Protein AF-R9ABW5-F1 (afdb_monomer_lite)

Organism: Wallemia ichthyophaga (strain EXF-994 / CBS 113033) (NCBI:txid1299270)

Radius of gyration: 29.78 Å; chains: 1; bounding box: 85×89×75 Å

pLDDT: mean 72.88, std 19.93, range [23.02, 96.25]

InterPro domains:
  IPR007052 CS domain [PF04969] (299-369)
  IPR007052 CS domain [PS51203] (295-383)
  IPR008978 HSP20-like chaperone [G3DSA:2.60.40.790] (281-388)
  IPR008978 HSP20-like chaperone [SSF49764] (299-411)
  IPR037895 NudC domain-containing protein 1 [PTHR21664] (4-602)

Structure (mmCIF, N/CA/C/O backbone):
data_AF-R9ABW5-F1
#
_entry.id   AF-R9ABW5-F1
#
loop_
_atom_site.group_PDB
_atom_site.id
_atom_site.type_symbol
_atom_site.label_atom_id
_atom_site.label_alt_id
_atom_site.label_comp_id
_atom_site.label_asym_id
_atom_site.label_entity_id
_atom_site.label_seq_id
_atom_site.pdbx_PDB_ins_code
_atom_site.Cartn_x
_atom_site.Cartn_y
_atom_site.Cartn_z
_atom_site.occupancy
_atom_site.B_iso_or_equiv
_atom_site.auth_seq_id
_atom_site.auth_comp_id
_atom_site.auth_asym_id
_atom_site.auth_atom_id
_atom_site.pdbx_PDB_model_num
ATOM 1 N N . MET A 1 1 ? 27.995 1.851 8.812 1.00 28.64 1 MET A N 1
ATOM 2 C CA . MET A 1 1 ? 28.160 1.192 7.500 1.00 28.64 1 MET A CA 1
ATOM 3 C C . MET A 1 1 ? 26.822 1.322 6.800 1.00 28.64 1 MET A C 1
ATOM 5 O O . MET A 1 1 ? 25.836 0.911 7.387 1.00 28.64 1 MET A O 1
ATOM 9 N N . SER A 1 2 ? 26.746 2.017 5.667 1.00 34.12 2 SER A N 1
ATOM 10 C CA . SER A 1 2 ? 25.485 2.186 4.935 1.00 34.12 2 SER A CA 1
ATOM 11 C C . SER A 1 2 ? 25.099 0.856 4.290 1.00 34.12 2 SER A C 1
ATOM 13 O O . SER A 1 2 ? 25.819 0.373 3.416 1.00 34.12 2 SER A O 1
ATOM 15 N N . SER A 1 3 ? 24.007 0.252 4.752 1.00 54.34 3 SER A N 1
ATOM 16 C CA . SER A 1 3 ? 23.418 -0.934 4.133 1.00 54.34 3 SER A CA 1
ATOM 17 C C . SER A 1 3 ? 22.795 -0.518 2.802 1.00 54.34 3 SER A C 1
ATOM 19 O O . SER A 1 3 ? 21.827 0.235 2.787 1.00 54.34 3 SER A O 1
ATOM 21 N N . ASN A 1 4 ? 23.375 -0.963 1.688 1.00 68.06 4 ASN A N 1
ATOM 22 C CA . ASN A 1 4 ? 22.840 -0.722 0.348 1.00 68.06 4 ASN A CA 1
ATOM 23 C C . ASN A 1 4 ? 22.242 -2.019 -0.197 1.00 68.06 4 ASN A C 1
ATOM 25 O O . ASN A 1 4 ? 22.797 -3.097 0.025 1.00 68.06 4 ASN A O 1
ATOM 29 N N . LEU A 1 5 ? 21.152 -1.904 -0.954 1.00 75.88 5 LEU A N 1
ATOM 30 C CA . LEU A 1 5 ? 20.676 -2.992 -1.804 1.00 75.88 5 LEU A CA 1
ATOM 31 C C . LEU A 1 5 ? 21.705 -3.219 -2.917 1.00 75.88 5 LEU A C 1
ATOM 33 O O . LEU A 1 5 ? 22.069 -2.286 -3.633 1.00 75.88 5 LEU A O 1
ATOM 37 N N . HIS A 1 6 ? 22.227 -4.441 -3.025 1.00 76.75 6 HIS A N 1
ATOM 38 C CA . HIS A 1 6 ? 23.238 -4.765 -4.026 1.00 76.75 6 HIS A CA 1
ATOM 39 C C . HIS A 1 6 ? 22.579 -5.319 -5.289 1.00 76.75 6 HIS A C 1
ATOM 41 O O . HIS A 1 6 ? 22.034 -6.425 -5.287 1.00 76.75 6 HIS A O 1
ATOM 47 N N . THR A 1 7 ? 22.660 -4.556 -6.375 1.00 78.62 7 THR A N 1
ATOM 48 C CA . THR A 1 7 ? 22.207 -4.993 -7.694 1.00 78.62 7 THR A CA 1
ATOM 49 C C . THR A 1 7 ? 23.241 -5.922 -8.323 1.00 78.62 7 THR A C 1
ATOM 51 O O . THR A 1 7 ? 24.385 -5.534 -8.554 1.00 78.62 7 THR A O 1
ATOM 54 N N . ASP A 1 8 ? 22.835 -7.153 -8.624 1.00 79.50 8 ASP A N 1
ATOM 55 C CA . ASP A 1 8 ? 23.661 -8.094 -9.384 1.00 79.50 8 ASP A CA 1
ATOM 56 C C . ASP A 1 8 ? 23.694 -7.698 -10.869 1.00 79.50 8 ASP A C 1
ATOM 58 O O . ASP A 1 8 ? 22.696 -7.853 -11.578 1.00 79.50 8 ASP A O 1
ATOM 62 N N . ASN A 1 9 ? 24.850 -7.216 -11.336 1.00 75.56 9 ASN A N 1
ATOM 63 C CA . ASN A 1 9 ? 25.067 -6.797 -12.724 1.00 75.56 9 ASN A CA 1
ATOM 64 C C . ASN A 1 9 ? 24.876 -7.928 -13.744 1.00 75.56 9 ASN A C 1
ATOM 66 O O . ASN A 1 9 ? 24.605 -7.651 -14.906 1.00 75.56 9 ASN A O 1
ATOM 70 N N . THR A 1 10 ? 25.003 -9.198 -13.346 1.00 73.25 10 THR A N 1
ATOM 71 C CA . THR A 1 10 ? 24.797 -10.327 -14.273 1.00 73.25 10 THR A CA 1
ATOM 72 C C . THR A 1 10 ? 23.328 -10.547 -14.625 1.00 73.25 10 THR A C 1
ATOM 74 O O . THR A 1 10 ? 23.028 -11.176 -15.635 1.00 73.25 10 THR A O 1
ATOM 77 N N . LYS A 1 11 ? 22.419 -10.013 -13.803 1.00 75.94 11 LYS A N 1
ATOM 78 C CA . LYS A 1 11 ? 20.967 -10.101 -13.986 1.00 75.94 11 LYS A CA 1
ATOM 79 C C . LYS A 1 11 ? 20.368 -8.830 -14.587 1.00 75.94 11 LYS A C 1
ATOM 81 O O . LYS A 1 11 ? 19.186 -8.814 -14.920 1.00 75.94 11 LYS A O 1
ATOM 86 N N . LEU A 1 12 ? 21.165 -7.765 -14.709 1.00 75.81 12 LEU A N 1
ATOM 87 C CA . LEU A 1 12 ? 20.728 -6.512 -15.307 1.00 75.81 12 LEU A CA 1
ATOM 88 C C . LEU A 1 12 ? 20.544 -6.674 -16.814 1.00 75.81 12 LEU A C 1
ATOM 90 O O . LEU A 1 12 ? 21.447 -7.084 -17.543 1.00 75.81 12 LEU A O 1
ATOM 94 N N . LYS A 1 13 ? 19.367 -6.279 -17.294 1.00 71.88 13 LYS A N 1
ATOM 95 C CA . LYS A 1 13 ? 19.060 -6.241 -18.723 1.00 71.88 13 LYS A CA 1
ATOM 96 C C . LYS A 1 13 ? 19.488 -4.882 -19.277 1.00 71.88 13 LYS A C 1
ATOM 98 O O . LYS A 1 13 ? 18.770 -3.900 -19.154 1.00 71.88 13 LYS A O 1
ATOM 103 N N . HIS A 1 14 ? 20.687 -4.829 -19.859 1.00 59.44 14 HIS A N 1
ATOM 104 C CA . HIS A 1 14 ? 21.298 -3.596 -20.382 1.00 59.44 14 HIS A CA 1
ATOM 105 C C . HIS A 1 14 ? 20.819 -3.199 -21.791 1.00 59.44 14 HIS A C 1
ATOM 107 O O . HIS A 1 14 ? 21.135 -2.113 -22.270 1.00 59.44 14 HIS A O 1
ATOM 113 N N . THR A 1 15 ? 20.101 -4.078 -22.495 1.00 54.31 15 THR A N 1
ATOM 114 C CA . THR A 1 15 ? 19.791 -3.906 -23.921 1.00 54.31 15 THR A CA 1
ATOM 115 C C . THR A 1 15 ? 18.421 -3.255 -24.115 1.00 54.31 15 THR A C 1
ATOM 117 O O . THR A 1 15 ? 17.407 -3.941 -24.230 1.00 54.31 15 THR A O 1
ATOM 120 N N . PHE A 1 16 ? 18.390 -1.921 -24.140 1.00 56.56 16 PHE A N 1
ATOM 121 C CA . PHE A 1 16 ? 17.171 -1.145 -24.411 1.00 56.56 16 PHE A CA 1
ATOM 122 C C . PHE A 1 16 ? 17.045 -0.697 -25.876 1.00 56.56 16 PHE A C 1
ATOM 124 O O . PHE A 1 16 ? 15.937 -0.573 -26.399 1.00 56.56 16 PHE A O 1
ATOM 131 N N . GLU A 1 17 ? 18.162 -0.502 -26.581 1.00 55.88 17 GLU A N 1
ATOM 132 C CA . GLU A 1 17 ? 18.129 -0.121 -27.994 1.00 55.88 17 GLU A CA 1
ATOM 133 C C . GLU A 1 17 ? 17.388 -1.189 -28.817 1.00 55.88 17 GLU A C 1
ATOM 135 O O . GLU A 1 17 ? 17.837 -2.331 -28.938 1.00 55.88 17 GLU A O 1
ATOM 140 N N . ASN A 1 18 ? 16.263 -0.793 -29.425 1.00 57.75 18 ASN A N 1
ATOM 141 C CA . ASN A 1 18 ? 15.321 -1.632 -30.182 1.00 57.75 18 ASN A CA 1
ATOM 142 C C . ASN A 1 18 ? 14.325 -2.471 -29.359 1.00 57.75 18 ASN A C 1
ATOM 144 O O . ASN A 1 18 ? 13.716 -3.380 -29.934 1.00 57.75 18 ASN A O 1
ATOM 148 N N . TYR A 1 19 ? 14.120 -2.177 -28.071 1.00 67.69 19 TYR A N 1
ATOM 149 C CA . TYR A 1 19 ? 13.114 -2.857 -27.252 1.00 67.69 19 TYR A CA 1
ATOM 150 C C . TYR A 1 19 ? 11.692 -2.659 -27.804 1.00 67.69 19 TYR A C 1
ATOM 152 O O . TYR A 1 19 ? 11.264 -1.536 -28.066 1.00 67.69 19 TYR A O 1
ATOM 160 N N . LYS A 1 20 ? 10.945 -3.751 -28.019 1.00 72.25 20 LYS A N 1
ATOM 161 C CA . LYS A 1 20 ? 9.600 -3.715 -28.629 1.00 72.25 20 LYS A CA 1
ATOM 162 C C . LYS A 1 20 ? 8.534 -4.329 -27.732 1.00 72.25 20 LYS A C 1
ATOM 164 O O . LYS A 1 20 ? 8.647 -5.480 -27.327 1.00 72.25 20 LYS A O 1
ATOM 169 N N . LEU A 1 21 ? 7.438 -3.608 -27.530 1.00 76.50 21 LEU A N 1
ATOM 170 C CA . LEU A 1 21 ? 6.245 -4.126 -26.860 1.00 76.50 21 LEU A CA 1
ATOM 171 C C . LEU A 1 21 ? 5.310 -4.752 -27.900 1.00 76.50 21 LEU A C 1
ATOM 173 O O . LEU A 1 21 ? 5.004 -4.138 -28.924 1.00 76.50 21 LEU A O 1
ATOM 177 N N . ARG A 1 22 ? 4.885 -5.995 -27.669 1.00 79.19 22 ARG A N 1
ATOM 178 C CA . ARG A 1 22 ? 3.942 -6.720 -28.533 1.00 79.19 22 ARG A CA 1
ATOM 179 C C . ARG A 1 22 ? 2.607 -6.860 -27.826 1.00 79.19 22 ARG A C 1
ATOM 181 O O . ARG A 1 22 ? 2.563 -7.369 -26.713 1.00 79.19 22 ARG A O 1
ATOM 188 N N . LEU A 1 23 ? 1.527 -6.459 -28.487 1.00 78.75 23 LEU A N 1
ATOM 189 C CA . LEU A 1 23 ? 0.194 -6.597 -27.918 1.00 78.75 23 LEU A CA 1
ATOM 190 C C . LEU A 1 23 ? -0.177 -8.084 -27.770 1.00 78.75 23 LEU A C 1
ATOM 192 O O . LEU A 1 23 ? -0.050 -8.854 -28.723 1.00 78.75 23 LEU A O 1
ATOM 196 N N . ASN A 1 24 ? -0.638 -8.469 -26.584 1.00 77.19 24 ASN A N 1
ATOM 197 C CA . ASN A 1 24 ? -1.258 -9.754 -26.300 1.00 77.19 24 ASN A CA 1
ATOM 198 C C . ASN A 1 24 ? -2.728 -9.518 -25.922 1.00 77.19 24 ASN A C 1
ATOM 200 O O . ASN A 1 24 ? -3.018 -8.822 -24.951 1.00 77.19 24 ASN A O 1
ATOM 204 N N . GLU A 1 25 ? -3.656 -10.092 -26.682 1.00 72.94 25 GLU A N 1
ATOM 205 C CA . GLU A 1 25 ? -5.106 -9.925 -26.492 1.00 72.94 25 GLU A CA 1
ATOM 206 C C . GLU A 1 25 ? -5.757 -11.132 -25.785 1.00 72.94 25 GLU A C 1
ATOM 208 O O . GLU A 1 25 ? -6.974 -11.291 -25.814 1.00 72.94 25 GLU A O 1
ATOM 213 N N . SER A 1 26 ? -4.970 -12.011 -25.147 1.00 78.44 26 SER A N 1
ATOM 214 C CA . SER A 1 26 ? -5.495 -13.212 -24.473 1.00 78.44 26 SER A CA 1
ATOM 215 C C . SER A 1 26 ? -6.302 -12.922 -23.204 1.00 78.44 26 SER A C 1
ATOM 217 O O . SER A 1 26 ? -7.110 -13.756 -22.783 1.00 78.44 26 SER A O 1
ATOM 219 N N . VAL A 1 27 ? -6.074 -11.761 -22.582 1.00 84.50 27 VAL A N 1
ATOM 220 C CA . VAL A 1 27 ? -6.700 -11.377 -21.314 1.00 84.50 27 VAL A CA 1
ATOM 221 C C . VAL A 1 27 ? -8.146 -10.967 -21.557 1.00 84.50 27 VAL A C 1
ATOM 223 O O . VAL A 1 27 ? -8.434 -10.086 -22.365 1.00 84.50 27 VAL A O 1
ATOM 226 N N . THR A 1 28 ? -9.068 -11.573 -20.813 1.00 86.00 28 THR A N 1
ATOM 227 C CA . THR A 1 28 ? -10.498 -11.245 -20.892 1.00 86.00 28 THR A CA 1
ATOM 228 C C . THR A 1 28 ? -10.964 -10.588 -19.603 1.00 86.00 28 THR A C 1
ATOM 230 O O . THR A 1 28 ? -10.475 -10.928 -18.526 1.00 86.00 28 THR A O 1
ATOM 233 N N . SER A 1 29 ? -11.916 -9.655 -19.696 1.00 88.25 29 SER A N 1
ATOM 234 C CA . SER A 1 29 ? -12.523 -8.994 -18.538 1.00 88.25 29 SER A CA 1
ATOM 235 C C . SER A 1 29 ? -14.042 -9.147 -18.535 1.00 88.25 29 SER A C 1
ATOM 237 O O . SER A 1 29 ? -14.704 -9.011 -19.562 1.00 88.25 29 SER A O 1
ATOM 239 N N . THR A 1 30 ? -14.602 -9.430 -17.360 1.00 89.88 30 THR A N 1
ATOM 240 C CA . THR A 1 30 ? -16.049 -9.517 -17.122 1.00 89.88 30 THR A CA 1
ATOM 241 C C . THR A 1 30 ? -16.415 -8.605 -15.959 1.00 89.88 30 THR A C 1
ATOM 243 O O . THR A 1 30 ? -15.769 -8.656 -14.916 1.00 89.88 30 THR A O 1
ATOM 246 N N . ALA A 1 31 ? -17.427 -7.754 -16.131 1.00 89.38 31 ALA A N 1
ATOM 247 C CA . ALA A 1 31 ? -17.884 -6.824 -15.100 1.00 89.38 31 ALA A CA 1
ATOM 248 C C . ALA A 1 31 ? -19.214 -7.285 -14.489 1.00 89.38 31 ALA A C 1
ATOM 250 O O . ALA A 1 31 ? -20.157 -7.598 -15.214 1.00 89.38 31 ALA A O 1
ATOM 251 N N . TYR A 1 32 ? -19.287 -7.270 -13.162 1.00 90.00 32 TYR A N 1
ATOM 252 C CA . TYR A 1 32 ? -20.457 -7.609 -12.360 1.00 90.00 32 TYR A CA 1
ATOM 253 C C . TYR A 1 32 ? -20.905 -6.373 -11.587 1.00 90.00 32 TYR A C 1
ATOM 255 O O . TYR A 1 32 ? -20.140 -5.821 -10.796 1.00 90.00 32 TYR A O 1
ATOM 263 N N . ASN A 1 33 ? -22.134 -5.917 -11.821 1.00 88.06 33 ASN A N 1
ATOM 264 C CA . ASN A 1 33 ? -22.678 -4.773 -11.092 1.00 88.06 33 ASN A CA 1
ATOM 265 C C . ASN A 1 33 ? -22.828 -5.109 -9.608 1.00 88.06 33 ASN A C 1
ATOM 267 O O . ASN A 1 33 ? -23.217 -6.225 -9.257 1.00 88.06 33 ASN A O 1
ATOM 271 N N . LEU A 1 34 ? -22.554 -4.126 -8.752 1.00 85.12 34 LEU A N 1
ATOM 272 C CA . LEU A 1 34 ? -22.869 -4.255 -7.336 1.00 85.12 34 LEU A CA 1
ATOM 273 C C . LEU A 1 34 ? -24.399 -4.303 -7.142 1.00 85.12 34 LEU A C 1
ATOM 275 O O . LEU A 1 34 ? -25.136 -3.689 -7.922 1.00 85.12 34 LEU A O 1
ATOM 279 N N . PRO A 1 35 ? -24.897 -5.027 -6.124 1.00 83.19 35 PRO A N 1
ATOM 280 C CA . PRO A 1 35 ? -26.295 -4.952 -5.710 1.00 83.19 35 PRO A CA 1
ATOM 281 C C . PRO A 1 35 ? -26.751 -3.499 -5.486 1.00 83.19 35 PRO A C 1
ATOM 283 O O . PRO A 1 35 ? -26.005 -2.689 -4.943 1.00 83.19 35 PRO A O 1
ATOM 286 N N . ASN A 1 36 ? -27.978 -3.163 -5.903 1.00 78.25 36 ASN A N 1
ATOM 287 C CA . ASN A 1 36 ? -28.488 -1.778 -5.913 1.00 78.25 36 ASN A CA 1
ATOM 288 C C . ASN A 1 36 ? -28.578 -1.122 -4.521 1.00 78.25 36 ASN A C 1
ATOM 290 O O . ASN A 1 36 ? -28.704 0.096 -4.415 1.00 78.25 36 ASN A O 1
ATOM 294 N N . ASP A 1 37 ? -28.596 -1.928 -3.467 1.00 81.56 37 ASP A N 1
ATOM 295 C CA . ASP A 1 37 ? -28.633 -1.524 -2.064 1.00 81.56 37 ASP A CA 1
ATOM 296 C C . ASP A 1 37 ? -27.243 -1.226 -1.480 1.00 81.56 37 ASP A C 1
ATOM 298 O O . ASP A 1 37 ? -27.158 -0.628 -0.404 1.00 81.56 37 ASP A O 1
ATOM 302 N N . LEU A 1 38 ? -26.170 -1.594 -2.190 1.00 80.69 38 LEU A N 1
ATOM 303 C CA . LEU A 1 38 ? -24.791 -1.342 -1.788 1.00 80.69 38 LEU A CA 1
ATOM 304 C C . LEU A 1 38 ? -24.248 -0.082 -2.448 1.00 80.69 38 LEU A C 1
ATOM 306 O O . LEU A 1 38 ? -24.192 0.038 -3.670 1.00 80.69 38 LEU A O 1
ATOM 310 N N . VAL A 1 39 ? -23.781 0.843 -1.617 1.00 81.25 39 VAL A N 1
ATOM 311 C CA . VAL A 1 39 ? -23.128 2.072 -2.067 1.00 81.25 39 VAL A CA 1
ATOM 312 C C . VAL A 1 39 ? -21.729 2.119 -1.483 1.00 81.25 39 VAL A C 1
ATOM 314 O O . VAL A 1 39 ? -21.567 2.139 -0.266 1.00 81.25 39 VAL A O 1
ATOM 317 N N . ILE A 1 40 ? -20.709 2.156 -2.335 1.00 77.88 40 ILE A N 1
ATOM 318 C CA . ILE A 1 40 ? -19.345 2.405 -1.871 1.00 77.88 40 ILE A CA 1
ATOM 319 C C . ILE A 1 40 ? -19.154 3.914 -1.697 1.00 77.88 40 ILE A C 1
ATOM 321 O O . ILE A 1 40 ? -19.519 4.704 -2.572 1.00 77.88 40 ILE A O 1
ATOM 325 N N . ASP A 1 41 ? -18.604 4.314 -0.549 1.00 69.44 41 ASP A N 1
ATOM 326 C CA . ASP A 1 41 ? -18.336 5.718 -0.247 1.00 69.44 41 ASP A CA 1
ATOM 327 C C . ASP A 1 41 ? -17.337 6.284 -1.265 1.00 69.44 41 ASP A C 1
ATOM 329 O O . ASP A 1 41 ? -16.204 5.818 -1.397 1.00 69.44 41 ASP A O 1
ATOM 333 N N . LYS A 1 42 ? -17.769 7.310 -2.004 1.00 66.75 42 LYS A N 1
ATOM 334 C CA . LYS A 1 42 ? -16.919 7.981 -2.989 1.00 66.75 42 LYS A CA 1
ATOM 335 C C . LYS A 1 42 ? -15.844 8.791 -2.279 1.00 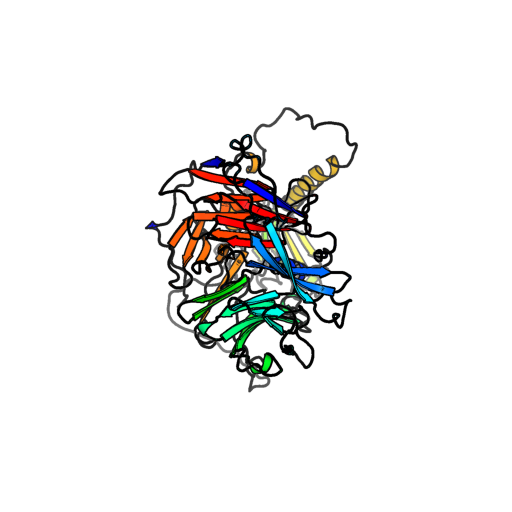66.75 42 LYS A C 1
ATOM 337 O O . LYS A 1 42 ? -16.109 9.478 -1.293 1.00 66.75 42 LYS A O 1
ATOM 342 N N . ILE A 1 43 ? -14.632 8.762 -2.823 1.00 57.91 43 ILE A N 1
ATOM 343 C CA . ILE A 1 43 ? -13.519 9.548 -2.289 1.00 57.91 43 ILE A CA 1
ATOM 344 C C . ILE A 1 43 ? -13.779 11.029 -2.591 1.00 57.91 43 ILE A C 1
ATOM 346 O O . ILE A 1 43 ? -13.713 11.450 -3.752 1.00 57.91 43 ILE A O 1
ATOM 350 N N . ASP A 1 44 ? -14.069 11.801 -1.540 1.00 52.94 44 ASP A N 1
ATOM 351 C CA . ASP A 1 44 ? -14.258 13.251 -1.613 1.00 52.94 44 ASP A CA 1
ATOM 352 C C . ASP A 1 44 ? -13.014 13.936 -2.203 1.00 52.94 44 ASP A C 1
ATOM 354 O O . ASP A 1 44 ? -11.873 13.665 -1.819 1.00 52.94 44 ASP A O 1
ATOM 358 N N . THR A 1 45 ? -13.243 14.821 -3.169 1.00 50.00 45 THR A N 1
ATOM 359 C CA . THR A 1 45 ? -12.211 15.588 -3.870 1.00 50.00 45 THR A CA 1
ATOM 360 C C . THR A 1 45 ? -11.734 16.815 -3.092 1.00 50.00 45 THR A C 1
ATOM 362 O O . THR A 1 45 ? -10.783 17.450 -3.532 1.00 50.00 45 THR A O 1
ATOM 365 N N . GLN A 1 46 ? -12.373 17.171 -1.970 1.00 49.41 46 GLN A N 1
ATOM 366 C CA . GLN A 1 46 ? -12.019 18.356 -1.170 1.00 49.41 46 GLN A CA 1
ATOM 367 C C . GLN A 1 46 ? -10.927 18.119 -0.110 1.00 49.41 46 GLN A C 1
ATOM 369 O O . GLN A 1 46 ? -10.593 19.030 0.644 1.00 49.41 46 GLN A O 1
ATOM 374 N N . LEU A 1 47 ? -10.366 16.912 -0.029 1.00 54.12 47 LEU A N 1
ATOM 375 C CA . LEU A 1 47 ? -9.320 16.575 0.941 1.00 54.12 47 LEU A CA 1
ATOM 376 C C . LEU A 1 47 ? -7.980 17.228 0.592 1.00 54.12 47 LEU A C 1
ATOM 378 O O . LEU A 1 47 ? -7.643 17.380 -0.585 1.00 54.12 47 LEU A O 1
ATOM 382 N N . GLY A 1 48 ? -7.172 17.538 1.611 1.00 51.97 48 GLY A N 1
ATOM 383 C CA . GLY A 1 48 ? -5.780 17.920 1.390 1.00 51.97 48 GLY A CA 1
ATOM 384 C C . GLY A 1 48 ? -5.013 16.794 0.688 1.00 51.97 48 GLY A C 1
ATOM 385 O O . GLY A 1 48 ? -5.346 15.621 0.837 1.00 51.97 48 GLY A O 1
ATOM 386 N N . TYR A 1 49 ? -3.958 17.120 -0.065 1.00 52.09 49 TYR A N 1
ATOM 387 C CA . TYR A 1 49 ? -3.217 16.138 -0.876 1.00 52.09 49 TYR A CA 1
ATOM 388 C C . TYR A 1 49 ? -2.782 14.888 -0.088 1.00 52.09 49 TYR A C 1
ATOM 390 O O . TYR A 1 49 ? -2.966 13.772 -0.568 1.00 52.09 49 TYR A O 1
ATOM 398 N N . LYS A 1 50 ? -2.271 15.050 1.144 1.00 56.22 50 LYS A N 1
ATOM 399 C CA . LYS A 1 50 ? -1.864 13.923 2.005 1.00 56.22 50 LYS A CA 1
ATOM 400 C C . LYS A 1 50 ? -3.048 13.053 2.439 1.00 56.22 50 LYS A C 1
ATOM 402 O O . LYS A 1 50 ? -2.935 11.833 2.455 1.00 56.22 50 LYS A O 1
ATOM 407 N N . GLU A 1 51 ? -4.185 13.659 2.763 1.00 57.06 51 GLU A N 1
ATOM 408 C CA . GLU A 1 51 ? -5.404 12.956 3.188 1.00 57.06 51 GLU A CA 1
ATOM 409 C C . GLU A 1 51 ? -6.086 12.262 2.008 1.00 57.06 51 GLU A C 1
ATOM 411 O O . GLU A 1 51 ? -6.562 11.137 2.136 1.00 57.06 51 GLU A O 1
ATOM 416 N N . PHE A 1 52 ? -6.078 12.899 0.838 1.00 54.75 52 PHE A N 1
ATOM 417 C CA . PHE A 1 52 ? -6.525 12.310 -0.415 1.00 54.75 52 PHE A CA 1
ATOM 418 C C . PHE A 1 52 ? -5.645 11.118 -0.814 1.00 54.75 52 PHE A C 1
ATOM 420 O O . PHE A 1 52 ? -6.164 10.038 -1.095 1.00 54.75 52 PHE A O 1
ATOM 427 N N . ALA A 1 53 ? -4.318 11.283 -0.786 1.00 52.78 53 ALA A N 1
ATOM 428 C CA . ALA A 1 53 ? -3.363 10.210 -1.056 1.00 52.78 53 ALA A CA 1
ATOM 429 C C . ALA A 1 53 ? -3.530 9.049 -0.066 1.00 52.78 53 ALA A C 1
ATOM 431 O O . ALA A 1 53 ? -3.571 7.898 -0.492 1.00 52.78 53 ALA A O 1
ATOM 432 N N . LYS A 1 54 ? -3.725 9.357 1.226 1.00 58.88 54 LYS A N 1
ATOM 433 C CA . LYS A 1 54 ? -4.070 8.388 2.274 1.00 58.88 54 LYS A CA 1
ATOM 434 C C . LYS A 1 54 ? -5.355 7.641 1.914 1.00 58.88 54 LYS A C 1
ATOM 436 O O . LYS A 1 54 ? -5.320 6.431 1.789 1.00 58.88 54 LYS A O 1
ATOM 441 N N . ARG A 1 55 ? -6.482 8.318 1.672 1.00 59.44 55 ARG A N 1
ATOM 442 C CA . ARG A 1 55 ? -7.755 7.625 1.389 1.00 59.44 55 ARG A CA 1
ATOM 443 C C . ARG A 1 55 ? -7.716 6.750 0.148 1.00 59.44 55 ARG A C 1
ATOM 445 O O . ARG A 1 55 ? -8.375 5.718 0.120 1.00 59.44 55 ARG A O 1
ATOM 452 N N . VAL A 1 56 ? -6.966 7.148 -0.875 1.00 52.22 56 VAL A N 1
ATOM 453 C CA . VAL A 1 56 ? -6.879 6.339 -2.091 1.00 52.22 56 VAL A CA 1
ATOM 454 C C . VAL A 1 56 ? -5.919 5.160 -1.924 1.00 52.22 56 VAL A C 1
ATOM 456 O O . VAL A 1 56 ? -6.156 4.116 -2.512 1.00 52.22 56 VAL A O 1
ATOM 459 N N . ALA A 1 57 ? -4.888 5.280 -1.085 1.00 52.75 57 ALA A N 1
ATOM 460 C CA . ALA A 1 57 ? -4.001 4.165 -0.755 1.00 52.75 57 ALA A CA 1
ATOM 461 C C . ALA A 1 57 ? -4.659 3.082 0.128 1.00 52.75 57 ALA A C 1
ATOM 463 O O . ALA A 1 57 ? -4.017 2.072 0.393 1.00 52.75 57 ALA A O 1
ATOM 464 N N . LEU A 1 58 ? -5.887 3.305 0.619 1.00 56.06 58 LEU A N 1
ATOM 465 C CA . LEU A 1 58 ? -6.486 2.517 1.705 1.00 56.06 58 LEU A CA 1
ATOM 466 C C . LEU A 1 58 ? -7.856 1.920 1.418 1.00 56.06 58 LEU A C 1
ATOM 468 O O . LEU A 1 58 ? -8.344 1.117 2.211 1.00 56.06 58 LEU A O 1
ATOM 472 N N . ASN A 1 59 ? -8.483 2.285 0.304 1.00 58.16 59 ASN A N 1
ATOM 473 C CA . ASN A 1 59 ? -9.532 1.423 -0.208 1.00 58.16 59 ASN A CA 1
ATOM 474 C C . ASN A 1 59 ? -8.807 0.229 -0.810 1.00 58.16 59 ASN A C 1
ATOM 476 O O . ASN A 1 59 ? -7.969 0.405 -1.681 1.00 58.16 59 ASN A O 1
ATOM 480 N N . ASP A 1 60 ? -9.051 -0.958 -0.282 1.00 72.75 60 ASP A N 1
ATOM 481 C CA . ASP A 1 60 ? -8.454 -2.162 -0.828 1.00 72.75 60 ASP A CA 1
ATOM 482 C C . ASP A 1 60 ? -9.453 -3.309 -0.766 1.00 72.75 60 ASP A C 1
ATOM 484 O O . ASP A 1 60 ? -10.491 -3.253 -0.095 1.00 72.75 60 ASP A O 1
ATOM 488 N N . LEU A 1 61 ? -9.143 -4.344 -1.527 1.00 83.94 61 LEU A N 1
ATOM 489 C CA . LEU A 1 61 ? -9.854 -5.598 -1.536 1.00 83.94 61 LEU A CA 1
ATOM 490 C C . LEU A 1 61 ? -9.098 -6.565 -0.625 1.00 83.94 61 LEU A C 1
ATOM 492 O O . LEU A 1 61 ? -8.070 -7.126 -0.999 1.00 83.94 61 LEU A O 1
ATOM 496 N N . PHE A 1 62 ? -9.598 -6.760 0.592 1.00 87.38 62 PHE A N 1
ATOM 497 C CA . PHE A 1 62 ? -8.886 -7.532 1.605 1.00 87.38 62 PHE A CA 1
ATOM 498 C C . PHE A 1 62 ? -8.996 -9.026 1.303 1.00 87.38 62 PHE A C 1
ATOM 500 O O . PHE A 1 62 ? -10.089 -9.593 1.311 1.00 87.38 62 PHE A O 1
ATOM 507 N N . VAL A 1 63 ? -7.869 -9.679 1.029 1.00 87.12 63 VAL A N 1
ATOM 508 C CA . VAL A 1 63 ? -7.828 -11.105 0.677 1.00 87.12 63 VAL A CA 1
ATOM 509 C C . VAL A 1 63 ? -7.863 -11.974 1.928 1.00 87.12 63 VAL A C 1
ATOM 511 O O . VAL A 1 63 ? -7.157 -11.700 2.900 1.00 87.12 63 VAL A O 1
ATOM 514 N N . ASN A 1 64 ? -8.653 -13.052 1.907 1.00 86.31 64 ASN A N 1
ATOM 515 C CA . ASN A 1 64 ? -8.586 -14.050 2.966 1.00 86.31 64 ASN A CA 1
ATOM 516 C C . ASN A 1 64 ? -7.315 -14.894 2.806 1.00 86.31 64 ASN A C 1
ATOM 518 O O . ASN A 1 64 ? -7.219 -15.723 1.903 1.00 86.31 64 ASN A O 1
ATOM 522 N N . GLN A 1 65 ? -6.366 -14.746 3.729 1.00 84.19 65 GLN A N 1
ATOM 523 C CA . GLN A 1 65 ? -5.087 -15.464 3.706 1.00 84.19 65 GLN A CA 1
ATOM 524 C C . GLN A 1 65 ? -5.187 -16.945 4.112 1.00 84.19 65 GLN A C 1
ATOM 526 O O . GLN A 1 65 ? -4.178 -17.614 4.327 1.00 84.19 65 GLN A O 1
ATOM 531 N N . HIS A 1 66 ? -6.402 -17.481 4.235 1.00 84.44 66 HIS A N 1
ATOM 532 C CA . HIS A 1 66 ? -6.663 -18.848 4.684 1.00 84.44 66 HIS A CA 1
ATOM 533 C C . HIS A 1 66 ? -7.795 -19.544 3.919 1.00 84.44 66 HIS A C 1
ATOM 535 O O . HIS A 1 66 ? -8.046 -20.729 4.154 1.00 84.44 66 HIS A O 1
ATOM 541 N N . ARG A 1 67 ? -8.508 -18.827 3.045 1.00 84.25 67 ARG A N 1
ATOM 542 C CA . ARG A 1 67 ? -9.633 -19.353 2.271 1.00 84.25 67 ARG A CA 1
ATOM 543 C C . ARG A 1 67 ? -9.579 -18.797 0.858 1.00 84.25 67 ARG A C 1
ATOM 545 O O . ARG A 1 67 ? -9.746 -17.603 0.640 1.00 84.25 67 ARG A O 1
ATOM 552 N N . ASP A 1 68 ? -9.388 -19.699 -0.090 1.00 84.56 68 ASP A N 1
ATOM 553 C CA . ASP A 1 68 ? -9.296 -19.350 -1.498 1.00 84.56 68 ASP A CA 1
ATOM 554 C C . ASP A 1 68 ? -10.585 -18.714 -2.034 1.00 84.56 68 ASP A C 1
ATOM 556 O O . ASP A 1 68 ? -11.683 -19.043 -1.577 1.00 84.56 68 ASP A O 1
ATOM 560 N N . LEU A 1 69 ? -10.436 -17.819 -3.016 1.00 85.62 69 LEU A N 1
ATOM 561 C CA . LEU A 1 69 ? -11.526 -17.117 -3.708 1.00 85.62 69 LEU A CA 1
ATOM 562 C C . LEU A 1 69 ? -12.456 -16.291 -2.805 1.00 85.62 69 LEU A C 1
ATOM 564 O O . LEU A 1 69 ? -13.545 -15.912 -3.242 1.00 85.62 69 LEU A O 1
ATOM 568 N N . GLN A 1 70 ? -12.036 -15.995 -1.572 1.00 89.69 70 GLN A N 1
ATOM 569 C CA . GLN A 1 70 ? -12.757 -15.117 -0.664 1.00 89.69 70 GLN A CA 1
ATOM 570 C C . GLN A 1 70 ? -11.989 -13.815 -0.435 1.00 89.69 70 GLN A C 1
ATOM 572 O O . GLN A 1 70 ? -10.806 -13.806 -0.091 1.00 89.69 70 GLN A O 1
ATOM 577 N N . MET A 1 71 ? -12.704 -12.707 -0.569 1.00 91.50 71 MET A N 1
ATOM 578 C CA . MET A 1 71 ? -12.226 -11.356 -0.277 1.00 91.50 71 MET A CA 1
ATOM 579 C C . MET A 1 71 ? -13.243 -10.608 0.586 1.00 91.50 71 MET A C 1
ATOM 581 O O . MET A 1 71 ? -14.370 -11.073 0.770 1.00 91.50 71 MET A O 1
ATOM 585 N N . LEU A 1 72 ? -12.860 -9.442 1.092 1.00 92.00 72 LEU A N 1
ATOM 586 C CA . LEU A 1 72 ? -13.708 -8.560 1.877 1.00 92.00 72 LEU A CA 1
ATOM 587 C C . LEU A 1 72 ? -13.585 -7.121 1.377 1.00 92.00 72 LEU A C 1
ATOM 589 O O . LEU A 1 72 ? -12.497 -6.660 1.040 1.00 92.00 72 LEU A O 1
ATOM 593 N N . PHE A 1 73 ? -14.709 -6.413 1.346 1.00 90.12 73 PHE A N 1
ATOM 594 C CA . PHE A 1 73 ? -14.756 -4.973 1.106 1.00 90.12 73 PHE A CA 1
ATOM 595 C C . PHE A 1 73 ? -15.816 -4.320 1.998 1.00 90.12 73 PHE A C 1
ATOM 597 O O . PHE A 1 73 ? -16.652 -4.996 2.604 1.00 90.12 73 PHE A O 1
ATOM 604 N N . PHE A 1 74 ? -15.778 -2.994 2.075 1.00 86.94 74 PHE A N 1
ATOM 605 C CA . PHE A 1 74 ? -16.723 -2.202 2.853 1.00 86.94 74 PHE A CA 1
ATOM 606 C C . PHE A 1 74 ? -17.662 -1.432 1.928 1.00 86.94 74 PHE A C 1
ATOM 608 O O . PHE A 1 74 ? -17.231 -0.853 0.932 1.00 86.94 74 PHE A O 1
ATOM 615 N N . ALA A 1 75 ? -18.946 -1.408 2.271 1.00 84.75 75 ALA A N 1
ATOM 616 C CA . ALA A 1 75 ? -19.956 -0.614 1.581 1.00 84.75 75 ALA A CA 1
ATOM 617 C C . ALA A 1 75 ? -21.018 -0.130 2.569 1.00 84.75 75 ALA A C 1
ATOM 619 O O . ALA A 1 75 ? -21.192 -0.699 3.648 1.00 84.75 75 ALA A O 1
ATOM 620 N N . ARG A 1 76 ? -21.753 0.918 2.199 1.00 81.25 76 ARG A N 1
ATOM 621 C CA . ARG A 1 76 ? -22.929 1.365 2.936 1.00 81.25 76 ARG A CA 1
ATOM 622 C C . ARG A 1 76 ? -24.190 0.664 2.460 1.00 81.25 76 ARG A C 1
ATOM 624 O O . ARG A 1 76 ? -24.453 0.608 1.262 1.00 81.25 76 ARG A O 1
ATOM 631 N N . CYS A 1 77 ? -24.999 0.229 3.421 1.00 80.38 77 CYS A N 1
ATOM 632 C CA . CYS A 1 77 ? -26.366 -0.235 3.215 1.00 80.38 77 CYS A CA 1
ATOM 633 C C . CYS A 1 77 ? -27.304 0.623 4.071 1.00 80.38 77 CYS A C 1
ATOM 635 O O . CYS A 1 77 ? -27.180 0.663 5.291 1.00 80.38 77 CYS A O 1
ATOM 637 N N . SER A 1 78 ? -28.245 1.337 3.444 1.00 72.38 78 SER A N 1
ATOM 638 C CA . SER A 1 78 ? -29.246 2.170 4.142 1.00 72.38 78 SER A CA 1
ATOM 639 C C . SER A 1 78 ? -28.686 3.100 5.244 1.00 72.38 78 SER A C 1
ATOM 641 O O . SER A 1 78 ? -29.340 3.286 6.264 1.00 72.38 78 SER A O 1
ATOM 643 N N . SER A 1 79 ? -27.500 3.695 5.026 1.00 72.56 79 SER A N 1
ATOM 644 C CA . SER A 1 79 ? -26.688 4.561 5.926 1.00 72.56 79 SER A CA 1
ATOM 645 C C . SER A 1 79 ? -25.671 3.881 6.853 1.00 72.56 79 SER A C 1
ATOM 647 O O . SER A 1 79 ? -24.716 4.542 7.276 1.00 72.56 79 SER A O 1
ATOM 649 N N . GLU A 1 80 ? -25.791 2.579 7.096 1.00 78.62 80 GLU A N 1
ATOM 650 C CA . GLU A 1 80 ? -24.853 1.835 7.941 1.00 78.62 80 GLU A CA 1
ATOM 651 C C . GLU A 1 80 ? -23.631 1.397 7.133 1.00 78.62 80 GLU A C 1
ATOM 653 O O . GLU A 1 80 ? -23.771 0.960 5.991 1.00 78.62 80 GLU A O 1
ATOM 658 N N . LEU A 1 81 ? -22.432 1.511 7.713 1.00 83.44 81 LEU A N 1
ATOM 659 C CA . LEU A 1 81 ? -21.231 0.905 7.139 1.00 83.44 81 LEU A CA 1
ATOM 660 C C . LEU A 1 81 ? -21.276 -0.600 7.412 1.00 83.44 81 LEU A C 1
ATOM 662 O O . LEU A 1 81 ? -21.474 -1.015 8.554 1.00 83.44 81 LEU A O 1
ATOM 666 N N . VAL A 1 82 ? -21.076 -1.414 6.381 1.00 85.81 82 VAL A N 1
ATOM 667 C CA . VAL A 1 82 ? -21.155 -2.873 6.467 1.00 85.81 82 VAL A CA 1
ATOM 668 C C . VAL A 1 82 ? -19.939 -3.496 5.783 1.00 85.81 82 VAL A C 1
ATOM 670 O O . VAL A 1 82 ? -19.544 -3.096 4.686 1.00 85.81 82 VAL A O 1
ATOM 673 N N . ALA A 1 83 ? -19.335 -4.483 6.441 1.00 88.69 83 ALA A N 1
ATOM 674 C CA . ALA A 1 83 ? -18.312 -5.343 5.859 1.00 88.69 83 ALA A CA 1
ATOM 675 C C . ALA A 1 83 ? -18.979 -6.496 5.095 1.00 88.69 83 ALA A C 1
ATOM 677 O O . ALA A 1 83 ? -19.805 -7.216 5.664 1.00 88.69 83 ALA A O 1
ATOM 678 N N . PHE A 1 84 ? -18.601 -6.697 3.835 1.00 88.81 84 PHE A N 1
ATOM 679 C CA . PHE A 1 84 ? -19.110 -7.766 2.977 1.00 88.81 84 PHE A CA 1
ATOM 680 C C . PHE A 1 84 ? -17.989 -8.707 2.574 1.00 88.81 84 PHE A C 1
ATOM 682 O O . PHE A 1 84 ? -16.960 -8.261 2.068 1.00 88.81 84 PHE A O 1
ATOM 689 N N . THR A 1 85 ? -18.206 -10.012 2.723 1.00 89.81 85 THR A N 1
ATOM 690 C CA . THR A 1 85 ? -17.357 -11.000 2.057 1.00 89.81 85 THR A CA 1
ATOM 691 C C . THR A 1 85 ? -17.873 -11.251 0.646 1.00 89.81 85 THR A C 1
ATOM 693 O O . THR A 1 85 ? -19.083 -11.355 0.429 1.00 89.81 85 THR A O 1
ATOM 696 N N . VAL A 1 86 ? -16.956 -11.387 -0.305 1.00 89.62 86 VAL A N 1
ATOM 697 C CA . VAL A 1 86 ? -17.251 -11.830 -1.669 1.00 89.62 86 VAL A CA 1
ATOM 698 C C . VAL A 1 86 ? -16.588 -13.171 -1.880 1.00 89.62 86 VAL A C 1
ATOM 700 O O . VAL A 1 86 ? -15.366 -13.278 -1.805 1.00 89.62 86 VAL A O 1
ATOM 703 N N . ASP A 1 87 ? -17.402 -14.182 -2.147 1.00 89.75 87 ASP A N 1
ATOM 704 C CA . ASP A 1 87 ? -16.943 -15.500 -2.557 1.00 89.75 87 ASP A CA 1
ATOM 705 C C . ASP A 1 87 ? -17.103 -15.620 -4.076 1.00 89.75 87 ASP A C 1
ATOM 707 O O . ASP A 1 87 ? -18.200 -15.432 -4.609 1.00 89.75 87 ASP A O 1
ATOM 711 N N . ILE A 1 88 ? -16.022 -15.935 -4.790 1.00 87.31 88 ILE A N 1
ATOM 712 C CA . ILE A 1 88 ? -16.097 -16.251 -6.219 1.00 87.31 88 ILE A CA 1
ATOM 713 C C . ILE A 1 88 ? -16.396 -17.738 -6.368 1.00 87.31 88 ILE A C 1
ATOM 715 O O . ILE A 1 88 ? -15.560 -18.597 -6.080 1.00 87.31 88 ILE A O 1
ATOM 719 N N . THR A 1 89 ? -17.594 -18.044 -6.855 1.00 82.44 89 THR A N 1
ATOM 720 C CA . THR A 1 89 ? -18.037 -19.419 -7.102 1.00 82.44 89 THR A CA 1
ATOM 721 C C . THR A 1 89 ? -18.100 -19.695 -8.598 1.00 82.44 89 THR A C 1
ATOM 723 O O . THR A 1 89 ? -18.308 -18.790 -9.403 1.00 82.44 89 THR A O 1
ATOM 726 N N . ASP A 1 90 ? -17.890 -20.952 -8.983 1.00 71.06 90 ASP A N 1
ATOM 727 C CA . ASP A 1 90 ? -18.333 -21.400 -10.302 1.00 71.06 90 ASP A CA 1
ATOM 728 C C . ASP A 1 90 ? -19.818 -21.713 -10.153 1.00 71.06 90 ASP A C 1
ATOM 730 O O . ASP A 1 90 ? -20.165 -22.509 -9.279 1.00 71.06 90 ASP A O 1
ATOM 734 N N . ASP A 1 91 ? -20.684 -21.083 -10.946 1.00 50.94 91 ASP A N 1
ATOM 735 C CA . ASP A 1 91 ? -22.135 -21.278 -10.868 1.00 50.94 91 ASP A CA 1
ATOM 736 C C . ASP A 1 91 ? -22.502 -22.776 -10.797 1.00 50.94 91 ASP A C 1
ATOM 738 O O . ASP A 1 91 ? -22.429 -23.515 -11.784 1.00 50.94 91 ASP A O 1
ATOM 742 N N . ILE A 1 92 ? -22.931 -23.231 -9.616 1.00 40.09 92 ILE A N 1
ATOM 743 C CA . ILE A 1 92 ? -23.734 -24.440 -9.448 1.00 40.09 92 ILE A CA 1
ATOM 744 C C . ILE A 1 92 ? -25.122 -23.947 -9.078 1.00 40.09 92 ILE A C 1
ATOM 746 O O . ILE A 1 92 ? -25.493 -23.871 -7.906 1.00 40.09 92 ILE A O 1
ATOM 750 N N . THR A 1 93 ? -25.931 -23.630 -10.083 1.00 35.69 93 THR A N 1
ATOM 751 C CA . THR A 1 93 ? -27.374 -23.624 -9.871 1.00 35.69 93 THR A CA 1
ATOM 752 C C . THR A 1 93 ? -27.811 -25.074 -9.669 1.00 35.69 93 THR A C 1
ATOM 754 O O . THR A 1 93 ? -28.180 -25.790 -10.596 1.00 35.69 93 THR A O 1
ATOM 757 N N . HIS A 1 94 ? -27.772 -25.545 -8.421 1.00 33.47 94 HIS A N 1
ATOM 758 C CA . HIS A 1 94 ? -28.640 -26.638 -8.013 1.00 33.47 94 HIS A CA 1
ATOM 759 C C . HIS A 1 94 ? -30.074 -26.111 -8.095 1.00 33.47 94 HIS A C 1
ATOM 761 O O . HIS A 1 94 ? -30.606 -25.561 -7.135 1.00 33.47 94 HIS A O 1
ATOM 767 N N . SER A 1 95 ? -30.712 -26.279 -9.253 1.00 29.08 95 SER A N 1
ATOM 768 C CA . SER A 1 95 ? -32.165 -26.249 -9.336 1.00 29.08 95 SER A CA 1
ATOM 769 C C . SER A 1 95 ? -32.690 -27.460 -8.565 1.00 29.08 95 SER A C 1
ATOM 771 O O . SER A 1 95 ? -32.837 -28.561 -9.100 1.00 29.08 95 SER A O 1
ATOM 773 N N . THR A 1 96 ? -32.939 -27.285 -7.274 1.00 33.22 96 THR A N 1
ATOM 774 C CA . THR A 1 96 ? -33.784 -28.188 -6.503 1.00 33.22 96 THR A CA 1
ATOM 775 C C . THR A 1 96 ? -35.226 -27.996 -6.964 1.00 33.22 96 THR A C 1
ATOM 777 O O . THR A 1 96 ? -35.979 -27.216 -6.395 1.00 33.22 96 THR A O 1
ATOM 780 N N . HIS A 1 97 ? -35.628 -28.733 -8.002 1.00 30.98 97 HIS A N 1
ATOM 781 C CA . HIS A 1 97 ? -37.040 -28.978 -8.281 1.00 30.98 97 HIS A CA 1
ATOM 782 C C . HIS A 1 97 ? -37.301 -30.470 -8.509 1.00 30.98 97 HIS A C 1
ATOM 784 O O . HIS A 1 97 ? -36.923 -31.059 -9.514 1.00 30.98 97 HIS A O 1
ATOM 790 N N . SER A 1 98 ? -37.909 -31.062 -7.479 1.00 31.05 98 SER A N 1
ATOM 791 C CA . SER A 1 98 ? -39.063 -31.969 -7.529 1.00 31.05 98 SER A CA 1
ATOM 792 C C . SER A 1 98 ? -39.285 -32.821 -8.791 1.00 31.05 98 SER A C 1
ATOM 794 O O . SER A 1 98 ? -39.679 -32.306 -9.828 1.00 31.05 98 SER A O 1
ATOM 796 N N . THR A 1 99 ? -39.155 -34.139 -8.596 1.00 34.12 99 THR A N 1
ATOM 797 C CA . THR A 1 99 ? -40.020 -35.240 -9.081 1.00 34.12 99 THR A CA 1
ATOM 798 C C . THR A 1 99 ? -40.653 -35.164 -10.478 1.00 34.12 99 THR A C 1
ATOM 800 O O . THR A 1 99 ? -41.549 -34.362 -10.707 1.00 34.12 99 THR A O 1
ATOM 803 N N . HIS A 1 100 ? -40.316 -36.195 -11.269 1.00 36.97 100 HIS A N 1
ATOM 804 C CA . HIS A 1 100 ? -41.022 -36.755 -12.431 1.00 36.97 100 HIS A CA 1
ATOM 805 C C . HIS A 1 100 ? -41.177 -35.858 -13.668 1.00 36.97 100 HIS A C 1
ATOM 807 O O . HIS A 1 100 ? -42.019 -34.976 -13.705 1.00 36.97 100 HIS A O 1
ATOM 813 N N . ASP A 1 101 ? -40.431 -36.178 -14.731 1.00 30.98 101 ASP A N 1
ATOM 814 C CA . ASP A 1 101 ? -41.048 -36.802 -15.908 1.00 30.98 101 ASP A CA 1
ATOM 815 C C . ASP A 1 101 ? -39.998 -37.364 -16.881 1.00 30.98 101 ASP A C 1
ATOM 817 O O . ASP A 1 101 ? -38.955 -36.767 -17.159 1.00 30.98 101 ASP A O 1
ATOM 821 N N . GLU A 1 102 ? -40.282 -38.571 -17.369 1.00 42.91 102 GLU A N 1
ATOM 822 C CA . GLU A 1 102 ? -39.543 -39.272 -18.413 1.00 42.91 102 GLU A CA 1
ATOM 823 C C . GLU A 1 102 ? -39.778 -38.582 -19.762 1.00 42.91 102 GLU A C 1
ATOM 825 O O . GLU A 1 102 ? -40.900 -38.570 -20.255 1.00 42.91 102 GLU A O 1
ATOM 830 N N . ASN A 1 103 ? -38.723 -38.041 -20.378 1.00 32.22 103 ASN A N 1
ATOM 831 C CA . ASN A 1 103 ? -38.546 -38.014 -21.836 1.00 32.22 103 ASN A CA 1
ATOM 832 C C . ASN A 1 103 ? -37.134 -37.527 -22.188 1.00 32.22 103 ASN A C 1
ATOM 834 O O . ASN A 1 103 ? -36.880 -36.359 -22.480 1.00 32.22 103 ASN A O 1
ATOM 838 N N . ALA A 1 104 ? -36.189 -38.462 -22.164 1.00 38.47 104 ALA A N 1
ATOM 839 C CA . ALA A 1 104 ? -34.841 -38.267 -22.669 1.00 38.47 104 ALA A CA 1
ATOM 840 C C . ALA A 1 104 ? -34.799 -38.616 -24.161 1.00 38.47 104 ALA A C 1
ATOM 842 O O . ALA A 1 104 ? -34.895 -39.796 -24.477 1.00 38.47 104 ALA A O 1
ATOM 843 N N . THR A 1 105 ? -34.638 -37.629 -25.058 1.00 35.91 105 THR A N 1
ATOM 844 C CA . THR A 1 105 ? -33.789 -37.715 -26.281 1.00 35.91 105 THR A CA 1
ATOM 845 C C . THR A 1 105 ? -33.852 -36.455 -27.165 1.00 35.91 105 THR A C 1
ATOM 847 O O . THR A 1 105 ? -34.184 -36.549 -28.339 1.00 35.91 105 THR A O 1
ATOM 850 N N . THR A 1 106 ? -33.505 -35.251 -26.679 1.00 34.75 106 THR A N 1
ATOM 851 C CA . THR A 1 106 ? -33.083 -34.154 -27.599 1.00 34.75 106 THR A CA 1
ATOM 852 C C . THR A 1 106 ? -32.289 -33.005 -26.947 1.00 34.75 106 THR A C 1
ATOM 854 O O . THR A 1 106 ? -32.536 -31.852 -27.261 1.00 34.75 106 THR A O 1
ATOM 857 N N . GLN A 1 107 ? -31.330 -33.247 -26.044 1.00 34.03 107 GLN A N 1
ATOM 858 C CA . GLN A 1 107 ? -30.462 -32.161 -25.528 1.00 34.03 107 GLN A CA 1
ATOM 859 C C . GLN A 1 107 ? -29.030 -32.627 -25.216 1.00 34.03 107 GLN A C 1
ATOM 861 O O . GLN A 1 107 ? -28.557 -32.538 -24.091 1.00 34.03 107 GLN A O 1
ATOM 866 N N . GLN A 1 108 ? -28.308 -33.127 -26.219 1.00 34.66 108 GLN A N 1
ATOM 867 C CA . GLN A 1 108 ? -26.853 -33.313 -26.126 1.00 34.66 108 GLN A CA 1
ATOM 868 C C . GLN A 1 108 ? -26.167 -32.552 -27.259 1.00 34.66 108 GLN A C 1
ATOM 870 O O . GLN A 1 108 ? -25.681 -33.161 -28.205 1.00 34.66 108 GLN A O 1
ATOM 875 N N . GLN A 1 109 ? -26.187 -31.215 -27.206 1.00 34.28 109 GLN A N 1
ATOM 876 C CA . GLN A 1 109 ? -25.305 -30.384 -28.046 1.00 34.28 109 GLN A CA 1
ATOM 877 C C . GLN A 1 109 ? -25.099 -28.932 -27.562 1.00 34.28 109 GLN A C 1
ATOM 879 O O . GLN A 1 109 ? -24.640 -28.092 -28.328 1.00 34.28 109 GLN A O 1
ATOM 884 N N . GLN A 1 110 ? -25.362 -28.624 -26.286 1.00 35.88 110 GLN A N 1
ATOM 885 C CA . GLN A 1 110 ? -24.990 -27.340 -25.665 1.00 35.88 110 GLN A CA 1
ATOM 886 C C . GLN A 1 110 ? -24.404 -27.559 -24.264 1.00 35.88 110 GLN A C 1
ATOM 888 O O . GLN A 1 110 ? -24.984 -27.173 -23.261 1.00 35.88 110 GLN A O 1
ATOM 893 N N . GLN A 1 111 ? -23.251 -28.215 -24.177 1.00 38.34 111 GLN A N 1
ATOM 894 C CA . GLN A 1 111 ? -22.417 -28.202 -22.971 1.00 38.34 111 GLN A CA 1
ATOM 895 C C . GLN A 1 111 ? -20.962 -28.141 -23.417 1.00 38.34 111 GLN A C 1
ATOM 897 O O . GLN A 1 111 ? -20.313 -29.167 -23.558 1.00 38.34 111 GLN A O 1
ATOM 902 N N . ASN A 1 112 ? -20.507 -26.935 -23.756 1.00 35.38 112 ASN A N 1
ATOM 903 C CA . ASN A 1 112 ? -19.094 -26.544 -23.805 1.00 35.38 112 ASN A CA 1
ATOM 904 C C . ASN A 1 112 ? -18.990 -25.016 -23.985 1.00 35.38 112 ASN A C 1
ATOM 906 O O . ASN A 1 112 ? -18.255 -24.522 -24.834 1.00 35.38 112 ASN A O 1
ATOM 910 N N . GLN A 1 113 ? -19.763 -24.252 -23.205 1.00 35.25 113 GLN A N 1
ATOM 911 C CA . GLN A 1 113 ? -19.413 -22.855 -22.945 1.00 35.25 113 GLN A CA 1
ATOM 912 C C . GLN A 1 113 ? -18.527 -22.820 -21.691 1.00 35.25 113 GLN A C 1
ATOM 914 O O . GLN A 1 113 ? -18.837 -23.527 -20.725 1.00 35.25 113 GLN A O 1
ATOM 919 N N . PRO A 1 114 ? -17.409 -22.073 -21.704 1.00 43.66 114 PRO A N 1
ATOM 920 C CA . PRO A 1 114 ? -16.576 -21.906 -20.521 1.00 43.66 114 PRO A CA 1
ATOM 921 C C . PRO A 1 114 ? -17.417 -21.293 -19.395 1.00 43.66 114 PRO A C 1
ATOM 923 O O . PRO A 1 114 ? -18.140 -20.322 -19.606 1.00 43.66 114 PRO A O 1
ATOM 926 N N . ARG A 1 115 ? -17.366 -21.917 -18.215 1.00 59.19 115 ARG A N 1
ATOM 927 C CA . ARG A 1 115 ? -18.126 -21.504 -17.028 1.00 59.19 115 ARG A CA 1
ATOM 928 C C . ARG A 1 115 ? -17.527 -20.201 -16.509 1.00 59.19 115 ARG A C 1
ATOM 930 O O . ARG A 1 115 ? -16.344 -20.173 -16.181 1.00 59.19 115 ARG A O 1
ATOM 937 N N . THR A 1 116 ? -18.315 -19.136 -16.465 1.00 65.25 116 THR A N 1
ATOM 938 C CA . THR A 1 116 ? -17.866 -17.836 -15.958 1.00 65.25 116 THR A CA 1
ATOM 939 C C . THR A 1 116 ? -17.950 -17.801 -14.430 1.00 65.25 116 THR A C 1
ATOM 941 O O . THR A 1 116 ? -19.007 -18.122 -13.889 1.00 65.25 116 THR A O 1
ATOM 944 N N . PRO A 1 117 ? -16.872 -17.423 -13.721 1.00 78.81 117 PRO A N 1
ATOM 945 C CA . PRO A 1 117 ? -16.881 -17.295 -12.266 1.00 78.81 117 PRO A CA 1
ATOM 946 C C . PRO A 1 117 ? -17.763 -16.117 -11.833 1.00 78.81 117 PRO A C 1
ATOM 948 O O . PRO A 1 117 ? -17.601 -15.018 -12.364 1.00 78.81 117 PRO A O 1
ATOM 951 N N . SER A 1 118 ? -18.658 -16.322 -10.865 1.00 84.31 118 SER A N 1
ATOM 952 C CA . SER A 1 118 ? -19.637 -15.328 -10.401 1.00 84.31 118 SER A CA 1
ATOM 953 C C . SER A 1 118 ? -19.412 -14.933 -8.930 1.00 84.31 118 SER A C 1
ATOM 955 O O . SER A 1 118 ? -19.237 -15.818 -8.082 1.00 84.31 118 SER A O 1
ATOM 957 N N . PRO A 1 119 ? -19.437 -13.628 -8.592 1.00 89.44 119 PRO A N 1
ATOM 958 C CA . PRO A 1 119 ? -19.285 -13.163 -7.216 1.00 89.44 119 PRO A CA 1
ATOM 959 C C . PRO A 1 119 ? -20.581 -13.320 -6.404 1.00 89.44 119 PRO A C 1
ATOM 961 O O . PRO A 1 119 ? -21.658 -12.927 -6.851 1.00 89.44 119 PRO A O 1
ATOM 964 N N . HIS A 1 120 ? -20.466 -13.843 -5.183 1.00 89.25 120 HIS A N 1
ATOM 965 C CA . HIS A 1 120 ? -21.548 -13.915 -4.201 1.00 89.25 120 HIS A CA 1
ATOM 966 C C . HIS A 1 120 ? -21.224 -13.045 -2.982 1.00 89.25 120 HIS A C 1
ATOM 968 O O . HIS A 1 120 ? -20.221 -13.265 -2.302 1.00 89.25 120 HIS A O 1
ATOM 974 N N . TYR A 1 121 ? -22.096 -12.083 -2.683 1.00 88.88 121 TYR A N 1
ATOM 975 C CA . TYR A 1 121 ? -21.920 -11.102 -1.612 1.00 88.88 121 TYR A CA 1
ATOM 976 C C . TYR A 1 121 ? -22.623 -11.565 -0.333 1.00 88.88 121 TYR A C 1
ATOM 978 O O . TYR A 1 121 ? -23.817 -11.861 -0.356 1.00 88.88 121 TYR A O 1
ATOM 986 N N . THR A 1 122 ? -21.907 -11.599 0.790 1.00 88.94 122 THR A N 1
ATOM 987 C CA . THR A 1 122 ? -22.476 -11.958 2.099 1.00 88.94 122 THR A CA 1
ATOM 988 C C . THR A 1 122 ? -22.143 -10.875 3.127 1.00 88.94 122 THR A C 1
ATOM 990 O O . THR A 1 122 ? -20.962 -10.573 3.309 1.00 88.94 122 THR A O 1
ATOM 993 N N . PRO A 1 123 ? -23.133 -10.279 3.817 1.00 87.62 123 PRO A N 1
ATOM 994 C CA . PRO A 1 123 ? -22.859 -9.338 4.898 1.00 87.62 123 PRO A CA 1
ATOM 995 C C . PRO A 1 123 ? -22.219 -10.070 6.084 1.00 87.62 123 PRO A C 1
ATOM 997 O O . PRO A 1 123 ? -22.724 -11.099 6.534 1.00 87.62 123 PRO A O 1
ATOM 1000 N N . LEU A 1 124 ? -21.114 -9.528 6.594 1.00 87.00 124 LEU A N 1
ATOM 1001 C CA . LEU A 1 124 ? -20.382 -10.075 7.735 1.00 87.00 124 LEU A CA 1
ATOM 1002 C C . LEU A 1 124 ? -20.709 -9.322 9.028 1.00 87.00 124 LEU A C 1
ATOM 1004 O O . LEU A 1 124 ? -21.065 -9.942 10.029 1.00 87.00 124 LEU A O 1
ATOM 1008 N N . LEU A 1 125 ? -20.591 -7.992 9.003 1.00 86.44 125 LEU A N 1
ATOM 1009 C CA . LEU A 1 125 ? -20.837 -7.129 10.156 1.00 86.44 125 LEU A CA 1
ATOM 1010 C C . LEU A 1 125 ? -21.348 -5.763 9.697 1.00 86.44 125 LEU A C 1
ATOM 1012 O O . LEU A 1 125 ? -20.702 -5.117 8.875 1.00 86.44 125 LEU A O 1
ATOM 1016 N N . ALA A 1 126 ? -22.457 -5.309 10.279 1.00 85.38 126 ALA A N 1
ATOM 1017 C CA . ALA A 1 126 ? -22.861 -3.908 10.242 1.00 85.38 126 ALA A CA 1
ATOM 1018 C C . ALA A 1 126 ? -22.265 -3.182 11.453 1.00 85.38 126 ALA A C 1
ATOM 1020 O O . ALA A 1 126 ? -22.419 -3.634 12.593 1.00 85.38 126 ALA A O 1
ATOM 1021 N N . PHE A 1 127 ? -21.556 -2.084 11.212 1.00 81.31 127 PHE A N 1
ATOM 1022 C CA . PHE A 1 127 ? -20.957 -1.300 12.284 1.00 81.31 127 PHE A CA 1
ATOM 1023 C C . PHE A 1 127 ? -22.014 -0.445 12.987 1.00 81.31 127 PHE A C 1
ATOM 1025 O O . PHE A 1 127 ? -22.937 0.052 12.334 1.00 81.31 127 PHE A O 1
ATOM 1032 N N . PRO A 1 128 ? -21.873 -0.215 14.306 1.00 74.75 128 PRO A N 1
ATOM 1033 C CA . PRO A 1 128 ? -22.694 0.760 15.006 1.00 74.75 128 PRO A CA 1
ATOM 1034 C C . PRO A 1 128 ? -22.630 2.135 14.320 1.00 74.75 128 PRO A C 1
ATOM 1036 O O . PRO A 1 128 ? -21.588 2.477 13.750 1.00 74.75 128 PRO A O 1
ATOM 1039 N N . PRO A 1 129 ? -23.690 2.960 14.418 1.00 67.81 129 PRO A N 1
ATOM 1040 C CA . PRO A 1 129 ? -23.680 4.311 13.879 1.00 67.81 129 PRO A CA 1
ATOM 1041 C C . PRO A 1 129 ? -22.448 5.076 14.360 1.00 67.81 129 PRO A C 1
ATOM 1043 O O . PRO A 1 129 ? -22.165 5.152 15.560 1.00 67.81 129 PRO A O 1
ATOM 1046 N N . LEU A 1 130 ? -21.705 5.624 13.405 1.00 63.34 130 LEU A N 1
ATOM 1047 C CA . LEU A 1 130 ? -20.482 6.354 13.684 1.00 63.34 130 LEU A CA 1
ATOM 1048 C C . LEU A 1 130 ? -20.794 7.577 14.563 1.00 63.34 130 LEU A C 1
ATOM 1050 O O . LEU A 1 130 ? -21.668 8.377 14.236 1.00 63.34 130 LEU A O 1
ATOM 1054 N N . LEU A 1 131 ? -20.062 7.737 15.672 1.00 52.25 131 LEU A N 1
ATOM 1055 C CA . LEU A 1 131 ? -20.334 8.773 16.684 1.00 52.25 131 LEU A CA 1
ATOM 1056 C C . LEU A 1 131 ? -20.234 10.216 16.149 1.00 52.25 131 LEU A C 1
ATOM 1058 O O . LEU A 1 131 ? -20.795 11.122 16.754 1.00 52.25 131 LEU A O 1
ATOM 1062 N N . ASN A 1 132 ? -19.536 10.430 15.030 1.00 55.66 132 ASN A N 1
ATOM 1063 C CA . ASN A 1 132 ? -19.311 11.733 14.400 1.00 55.66 132 ASN A CA 1
ATOM 1064 C C . ASN A 1 132 ? -19.491 11.644 12.878 1.00 55.66 132 ASN A C 1
ATOM 1066 O O . ASN A 1 132 ? -18.506 11.725 12.154 1.00 55.66 132 ASN A O 1
ATOM 1070 N N . ALA A 1 133 ? -20.722 11.486 12.383 1.00 45.94 133 ALA A N 1
ATOM 1071 C CA . ALA A 1 133 ? -21.012 11.381 10.942 1.00 45.94 133 ALA A CA 1
ATOM 1072 C C . ALA A 1 133 ? -20.387 12.503 10.074 1.00 45.94 133 ALA A C 1
ATOM 1074 O O . ALA A 1 133 ? -20.124 12.277 8.896 1.00 45.94 133 ALA A O 1
ATOM 1075 N N . ASP A 1 134 ? -20.104 13.670 10.668 1.00 42.06 134 ASP A N 1
ATOM 1076 C CA . ASP A 1 134 ? -19.530 14.847 9.999 1.00 42.06 134 ASP A CA 1
ATOM 1077 C C . ASP A 1 134 ? -17.990 14.859 9.934 1.00 42.06 134 ASP A C 1
ATOM 1079 O O . ASP A 1 134 ? -17.407 15.636 9.176 1.00 42.06 134 ASP A O 1
ATOM 1083 N N . LYS A 1 135 ? -17.297 14.016 10.714 1.00 52.75 135 LYS A N 1
ATOM 1084 C CA . LYS A 1 135 ? -15.856 13.796 10.541 1.00 52.75 135 LYS A CA 1
ATOM 1085 C C . LYS A 1 135 ? -15.702 12.622 9.600 1.00 52.75 135 LYS A C 1
ATOM 1087 O O . LYS A 1 135 ? -16.023 11.499 9.961 1.00 52.75 135 LYS A O 1
ATOM 1092 N N . ALA A 1 136 ? -15.228 12.885 8.390 1.00 46.91 136 ALA A N 1
ATOM 1093 C CA . ALA A 1 136 ? -14.976 11.837 7.419 1.00 46.91 136 ALA A CA 1
ATOM 1094 C C . ALA A 1 136 ? -13.912 10.876 7.984 1.00 46.91 136 ALA A C 1
ATOM 1096 O O . ALA A 1 136 ? -12.726 11.205 8.020 1.00 46.91 136 ALA A O 1
ATOM 1097 N N . PHE A 1 137 ? -14.395 9.749 8.512 1.00 51.41 137 PHE A N 1
ATOM 1098 C CA . PHE A 1 137 ? -13.635 8.753 9.256 1.00 51.41 137 PHE A CA 1
ATOM 1099 C C . PHE A 1 137 ? -12.427 8.271 8.467 1.00 51.41 137 PHE A C 1
ATOM 1101 O O . PHE A 1 137 ? -12.412 8.284 7.231 1.00 51.41 137 PHE A O 1
ATOM 1108 N N . ASP A 1 138 ? -11.401 7.867 9.208 1.00 62.41 138 ASP A N 1
ATOM 1109 C CA . ASP A 1 138 ? -10.282 7.174 8.602 1.00 62.41 138 ASP A CA 1
ATOM 1110 C C . ASP A 1 138 ? -10.791 5.880 7.965 1.00 62.41 138 ASP A C 1
ATOM 1112 O O . ASP A 1 138 ? -11.844 5.349 8.299 1.00 62.41 138 ASP A O 1
ATOM 1116 N N . THR A 1 139 ? -10.097 5.425 6.941 1.00 70.12 139 THR A N 1
ATOM 1117 C CA . THR A 1 139 ? -10.570 4.360 6.060 1.00 70.12 139 THR A CA 1
ATOM 1118 C C . THR A 1 139 ? -10.744 3.036 6.811 1.00 70.12 139 THR A C 1
ATOM 1120 O O . THR A 1 139 ? -9.802 2.612 7.495 1.00 70.12 139 THR A O 1
ATOM 1123 N N . PRO A 1 140 ? -11.903 2.362 6.678 1.00 83.69 140 PRO A N 1
ATOM 1124 C CA . PRO A 1 140 ? -12.094 1.042 7.258 1.00 83.69 140 PRO A CA 1
ATOM 1125 C C . PRO A 1 140 ? -11.081 0.066 6.663 1.00 83.69 140 PRO A C 1
ATOM 1127 O O . PRO A 1 140 ? -10.619 0.224 5.533 1.00 83.69 140 PRO A O 1
ATOM 1130 N N . SER A 1 141 ? -10.701 -0.932 7.448 1.00 88.56 141 SER A N 1
ATOM 1131 C CA . SER A 1 141 ? -9.654 -1.876 7.059 1.00 88.56 141 SER A CA 1
ATOM 1132 C C . SER A 1 141 ? -9.874 -3.241 7.676 1.00 88.56 141 SER A C 1
ATOM 1134 O O . SER A 1 141 ? -10.582 -3.365 8.677 1.00 88.56 141 SER A O 1
ATOM 1136 N N . ALA A 1 142 ? -9.306 -4.278 7.066 1.00 91.62 142 ALA A N 1
ATOM 1137 C CA . ALA A 1 142 ? -9.492 -5.642 7.530 1.00 91.62 142 ALA A CA 1
ATOM 1138 C C . ALA A 1 142 ? -8.233 -6.497 7.379 1.00 91.62 142 ALA A C 1
ATOM 1140 O O . ALA A 1 142 ? -7.423 -6.288 6.485 1.00 91.62 142 ALA A O 1
ATOM 1141 N N . ALA A 1 143 ? -8.114 -7.518 8.222 1.00 91.88 143 ALA A N 1
ATOM 1142 C CA . ALA A 1 143 ? -7.163 -8.608 8.038 1.00 91.88 143 ALA A CA 1
ATOM 1143 C C . ALA A 1 143 ? -7.807 -9.939 8.434 1.00 91.88 143 ALA A C 1
ATOM 1145 O O . ALA A 1 143 ? -8.513 -10.025 9.443 1.00 91.88 143 ALA A O 1
ATOM 1146 N N . SER A 1 144 ? -7.573 -10.992 7.651 1.00 91.00 144 SER A N 1
ATOM 1147 C CA . SER A 1 144 ? -8.022 -12.338 8.009 1.00 91.00 144 SER A CA 1
ATOM 1148 C C . SER A 1 144 ? -7.151 -12.889 9.135 1.00 91.00 144 SER A C 1
ATOM 1150 O O . SER A 1 144 ? -5.933 -12.969 8.984 1.00 91.00 144 SER A O 1
ATOM 1152 N N . LEU A 1 145 ? -7.770 -13.296 10.242 1.00 90.25 145 LEU A N 1
ATOM 1153 C CA . LEU A 1 145 ? -7.074 -13.942 11.360 1.00 90.25 145 LEU A CA 1
ATOM 1154 C C . LEU A 1 145 ? -6.926 -15.451 11.137 1.00 90.25 145 LEU A C 1
ATOM 1156 O O . LEU A 1 145 ? -5.974 -16.074 11.599 1.00 90.25 145 LEU A O 1
ATOM 1160 N N . ASN A 1 146 ? -7.913 -16.047 10.465 1.00 88.00 146 ASN A N 1
ATOM 1161 C CA . ASN A 1 146 ? -7.923 -17.435 10.015 1.00 88.00 146 ASN A CA 1
ATOM 1162 C C . ASN A 1 146 ? -8.960 -17.607 8.889 1.00 88.00 146 ASN A C 1
ATOM 1164 O O . ASN A 1 146 ? -9.497 -16.632 8.367 1.00 88.00 146 ASN A O 1
ATOM 1168 N N . SER A 1 147 ? -9.283 -18.850 8.523 1.00 85.94 147 SER A N 1
ATOM 1169 C CA . SER A 1 147 ? -10.233 -19.175 7.445 1.00 85.94 147 SER A CA 1
ATOM 1170 C C . SER A 1 147 ? -11.670 -18.720 7.693 1.00 85.94 147 SER A C 1
ATOM 1172 O O . SER A 1 147 ? -12.475 -18.711 6.761 1.00 85.94 147 SER A O 1
ATOM 1174 N N . THR A 1 148 ? -12.007 -18.351 8.929 1.00 84.56 148 THR A N 1
ATOM 1175 C CA . THR A 1 148 ? -13.373 -17.994 9.335 1.00 84.56 148 THR A CA 1
ATOM 1176 C C . THR A 1 148 ? -13.481 -16.645 10.029 1.00 84.56 148 THR A C 1
ATOM 1178 O O . THR A 1 148 ? -14.578 -16.090 10.058 1.00 84.56 148 THR A O 1
ATOM 1181 N N . GLN A 1 149 ? -12.380 -16.128 10.580 1.00 89.00 149 GLN A N 1
ATOM 1182 C CA . GLN A 1 149 ? -12.363 -14.915 11.384 1.00 89.00 149 GLN A CA 1
ATOM 1183 C C . GLN A 1 149 ? -11.617 -13.772 10.704 1.00 89.00 149 GLN A C 1
ATOM 1185 O O . GLN A 1 149 ? -10.541 -13.958 10.135 1.00 89.00 149 GLN A O 1
ATOM 1190 N N . TRP A 1 150 ? -12.168 -12.574 10.861 1.00 91.19 150 TRP A N 1
ATOM 1191 C CA . TRP A 1 150 ? -11.614 -11.312 10.393 1.00 91.19 150 TRP A CA 1
ATOM 1192 C C . TRP A 1 150 ? -11.467 -10.333 11.552 1.00 91.19 150 TRP A C 1
ATOM 1194 O O . TRP A 1 150 ? -12.357 -10.218 12.395 1.00 91.19 150 TRP A O 1
ATOM 1204 N N . ALA A 1 151 ? -10.358 -9.605 11.556 1.00 92.25 151 ALA A N 1
ATOM 1205 C CA . ALA A 1 151 ? -10.179 -8.380 12.314 1.00 92.25 151 ALA A CA 1
ATOM 1206 C C . ALA A 1 151 ? -10.613 -7.207 11.430 1.00 92.25 151 ALA A C 1
ATOM 1208 O O . ALA A 1 151 ? -10.123 -7.078 10.311 1.00 92.25 151 ALA A O 1
ATOM 1209 N N . LEU A 1 152 ? -11.534 -6.379 11.916 1.00 91.81 152 LEU A N 1
ATOM 1210 C CA . LEU A 1 152 ? -12.159 -5.286 11.177 1.00 91.81 152 LEU A CA 1
ATOM 1211 C C . LEU A 1 152 ? -11.996 -3.975 11.948 1.00 91.81 152 LEU A C 1
ATOM 1213 O O . LEU A 1 152 ? -12.384 -3.894 13.112 1.00 91.81 152 LEU A O 1
ATOM 1217 N N . SER A 1 153 ? -11.466 -2.946 11.299 1.00 89.69 153 SER A N 1
ATOM 1218 C CA . SER A 1 153 ? -11.490 -1.568 11.785 1.00 89.69 153 SER A CA 1
ATOM 1219 C C . SER A 1 153 ? -12.669 -0.834 11.162 1.00 89.69 153 SER A C 1
ATOM 1221 O O . SER A 1 153 ? -12.834 -0.849 9.941 1.00 89.69 153 SER A O 1
ATOM 1223 N N . ASP A 1 154 ? -13.462 -0.158 11.991 1.00 83.69 154 ASP A N 1
ATOM 1224 C CA . ASP A 1 154 ? -14.539 0.724 11.526 1.00 83.69 154 ASP A CA 1
ATOM 1225 C C . ASP A 1 154 ? -14.034 2.093 11.047 1.00 83.69 154 ASP A C 1
ATOM 1227 O O . ASP A 1 154 ? -14.833 2.935 10.634 1.00 83.69 154 ASP A O 1
ATOM 1231 N N . GLY A 1 155 ? -12.722 2.341 11.136 1.00 81.25 155 GLY A N 1
ATOM 1232 C CA . GLY A 1 155 ? -12.144 3.623 10.757 1.00 81.25 155 GLY A CA 1
ATOM 1233 C C . GLY A 1 155 ? -12.361 4.744 11.778 1.00 81.25 155 GLY A C 1
ATOM 1234 O O . GLY A 1 155 ? -12.023 5.897 11.514 1.00 81.25 155 GLY A O 1
ATOM 1235 N N . SER A 1 156 ? -12.914 4.433 12.955 1.00 81.19 156 SER A N 1
ATOM 1236 C CA . SER A 1 156 ? -13.089 5.374 14.070 1.00 81.19 156 SER A CA 1
ATOM 1237 C C . SER A 1 156 ? -12.091 5.176 15.204 1.00 81.19 156 SER A C 1
ATOM 1239 O O . SER A 1 156 ? -11.948 6.062 16.042 1.00 81.19 156 SER A O 1
ATOM 1241 N N . GLY A 1 157 ? -11.379 4.047 15.206 1.00 86.69 157 GLY A N 1
ATOM 1242 C CA . GLY A 1 157 ? -10.460 3.648 16.273 1.00 86.69 157 GLY A CA 1
ATOM 1243 C C . GLY A 1 157 ? -10.919 2.413 17.038 1.00 86.69 157 GLY A C 1
ATOM 1244 O O . GLY A 1 157 ? -10.398 2.139 18.119 1.00 86.69 157 GLY A O 1
ATOM 1245 N N . ARG A 1 158 ? -11.876 1.650 16.494 1.00 88.88 158 ARG A N 1
ATOM 1246 C CA . ARG A 1 158 ? -12.368 0.406 17.088 1.00 88.88 158 ARG A CA 1
ATOM 1247 C C . ARG A 1 158 ? -12.023 -0.793 16.222 1.00 88.88 158 ARG A C 1
ATOM 1249 O O . ARG A 1 158 ? -12.209 -0.769 15.010 1.00 88.88 158 ARG A O 1
ATOM 1256 N N . LEU A 1 159 ? -11.574 -1.857 16.874 1.00 91.44 159 LEU A N 1
ATOM 1257 C CA . LEU A 1 159 ? -11.312 -3.159 16.283 1.00 91.44 159 LEU A CA 1
ATOM 1258 C C . LEU A 1 159 ? -12.411 -4.142 16.674 1.00 91.44 159 LEU A C 1
ATOM 1260 O O . LEU A 1 159 ? -12.634 -4.387 17.859 1.00 91.44 159 LEU A O 1
ATOM 1264 N N . PHE A 1 160 ? -13.032 -4.762 15.683 1.00 90.25 160 PHE A N 1
ATOM 1265 C CA . PHE A 1 160 ? -14.009 -5.829 15.840 1.00 90.25 160 PHE A CA 1
ATOM 1266 C C . PHE A 1 160 ? -13.402 -7.133 15.333 1.00 90.25 160 PHE A C 1
ATOM 1268 O O . PHE A 1 160 ? -12.844 -7.172 14.240 1.00 90.25 160 PHE A O 1
ATOM 1275 N N . VAL A 1 161 ? -13.532 -8.214 16.097 1.00 89.25 161 VAL A N 1
ATOM 1276 C CA . VAL A 1 161 ? -13.165 -9.557 15.632 1.00 89.25 161 VAL A CA 1
ATOM 1277 C C . VAL A 1 161 ? -14.448 -10.326 15.363 1.00 89.25 161 VAL A C 1
ATOM 1279 O O . VAL A 1 161 ? -15.272 -10.494 16.258 1.00 89.25 161 VAL A O 1
ATOM 1282 N N . CYS A 1 162 ? -14.651 -10.757 14.121 1.00 83.75 162 CYS A N 1
ATOM 1283 C CA . CYS A 1 162 ? -15.878 -11.429 13.688 1.00 83.75 162 CYS A CA 1
ATOM 1284 C C . CYS A 1 162 ? -15.557 -12.780 13.068 1.00 83.75 162 CYS A C 1
ATOM 1286 O O . CYS A 1 162 ? -14.638 -12.863 12.259 1.00 83.75 162 CYS A O 1
ATOM 1288 N N . GLY A 1 163 ? -16.338 -13.813 13.392 1.00 67.12 163 GLY A N 1
ATOM 1289 C CA . GLY A 1 163 ? -16.250 -15.125 12.751 1.00 67.12 163 GLY A CA 1
ATOM 1290 C C . GLY A 1 163 ? -17.622 -15.710 12.447 1.00 67.12 163 GLY A C 1
ATOM 1291 O O . GLY A 1 163 ? -18.391 -15.967 13.368 1.00 67.12 163 GLY A O 1
ATOM 1292 N N . GLY A 1 164 ? -17.925 -15.945 11.166 1.00 60.12 164 GLY A N 1
ATOM 1293 C CA . GLY A 1 164 ? -19.238 -16.449 10.740 1.00 60.12 164 GLY A CA 1
ATOM 1294 C C . GLY A 1 164 ? -20.414 -15.519 11.088 1.00 60.12 164 GLY A C 1
ATOM 1295 O O . GLY A 1 164 ? -20.244 -14.444 11.658 1.00 60.12 164 GLY A O 1
ATOM 1296 N N . ALA A 1 165 ? -21.629 -15.911 10.692 1.00 45.69 165 ALA A N 1
ATOM 1297 C CA . ALA A 1 165 ? -22.812 -15.056 10.779 1.00 45.69 165 ALA A CA 1
ATOM 1298 C C . ALA A 1 165 ? -23.187 -14.691 12.233 1.00 45.69 165 ALA A C 1
ATOM 1300 O O . ALA A 1 165 ? -23.777 -15.498 12.951 1.00 45.69 165 ALA A O 1
ATOM 1301 N N . GLY A 1 166 ? -22.920 -13.440 12.625 1.00 50.69 166 GLY A N 1
ATOM 1302 C CA . GLY A 1 166 ? -23.819 -12.691 13.508 1.00 50.69 166 GLY A CA 1
ATOM 1303 C C . GLY A 1 166 ? -23.303 -12.216 14.867 1.00 50.69 166 GLY A C 1
ATOM 1304 O O . GLY A 1 166 ? -24.023 -11.449 15.493 1.00 50.69 166 GLY A O 1
ATOM 1305 N N . ASN A 1 167 ? -22.103 -12.587 15.329 1.00 54.19 167 ASN A N 1
ATOM 1306 C CA . ASN A 1 167 ? -21.571 -12.069 16.601 1.00 54.19 167 ASN A CA 1
ATOM 1307 C C . ASN A 1 167 ? -20.136 -11.553 16.438 1.00 54.19 167 ASN A C 1
ATOM 1309 O O . ASN A 1 167 ? -19.195 -12.338 16.332 1.00 54.19 167 ASN A O 1
ATOM 1313 N N . ALA A 1 168 ? -19.975 -10.228 16.456 1.00 61.44 168 ALA A N 1
ATOM 1314 C CA . ALA A 1 168 ? -18.682 -9.609 16.720 1.00 61.44 168 ALA A CA 1
ATOM 1315 C C . ALA A 1 168 ? -18.307 -9.828 18.191 1.00 61.44 168 ALA A C 1
ATOM 1317 O O . ALA A 1 168 ? -19.137 -9.630 19.085 1.00 61.44 168 ALA A O 1
ATOM 1318 N N . GLU A 1 169 ? -17.058 -10.203 18.457 1.00 65.25 169 GLU A N 1
ATOM 1319 C CA . GLU A 1 169 ? -16.489 -10.058 19.794 1.00 65.25 169 GLU A CA 1
ATOM 1320 C C . GLU A 1 169 ? -16.468 -8.573 20.190 1.00 65.25 169 GLU A C 1
ATOM 1322 O O . GLU A 1 169 ? -16.463 -7.675 19.342 1.00 65.25 169 GLU A O 1
ATOM 1327 N N . ARG A 1 170 ? -16.495 -8.314 21.503 1.00 68.94 170 ARG A N 1
ATOM 1328 C CA . ARG A 1 170 ? -16.475 -6.963 22.080 1.00 68.94 170 ARG A CA 1
ATOM 1329 C C . ARG A 1 170 ? -15.351 -6.139 21.438 1.00 68.94 170 ARG A C 1
ATOM 1331 O O . ARG A 1 170 ? -14.215 -6.600 21.374 1.00 68.94 170 ARG A O 1
ATOM 1338 N N . ALA A 1 171 ? -15.685 -4.937 20.970 1.00 80.12 171 ALA A N 1
ATOM 1339 C CA . ALA A 1 171 ? -14.730 -4.083 20.279 1.00 80.12 171 ALA A CA 1
ATOM 1340 C C . ALA A 1 171 ? -13.565 -3.690 21.200 1.00 80.12 171 ALA A C 1
ATOM 1342 O O . ALA A 1 171 ? -13.797 -3.315 22.352 1.00 80.12 171 ALA A O 1
ATOM 1343 N N . LYS A 1 172 ? -12.336 -3.756 20.679 1.00 90.25 172 LYS A N 1
ATOM 1344 C CA . LYS A 1 172 ? -11.135 -3.208 21.330 1.00 90.25 172 LYS A CA 1
ATOM 1345 C C . LYS A 1 172 ? -10.875 -1.811 20.785 1.00 90.25 172 LYS A C 1
ATOM 1347 O O . LYS A 1 172 ? -11.006 -1.597 19.582 1.00 90.25 172 LYS A O 1
ATOM 1352 N N . GLU A 1 173 ? -10.501 -0.866 21.636 1.00 91.62 173 GLU A N 1
ATOM 1353 C CA . GLU A 1 173 ? -10.349 0.539 21.231 1.00 91.62 173 GLU A CA 1
ATOM 1354 C C . GLU A 1 173 ? -8.874 0.962 21.213 1.00 91.62 173 GLU A C 1
ATOM 1356 O O . GLU A 1 173 ? -8.109 0.602 22.108 1.00 91.62 173 GLU A O 1
ATOM 1361 N N . LEU A 1 174 ? -8.463 1.723 20.195 1.00 90.25 174 LEU A N 1
ATOM 1362 C CA . LEU A 1 174 ? -7.191 2.444 20.199 1.00 90.25 174 LEU A CA 1
ATOM 1363 C C . LEU A 1 174 ? -7.441 3.863 20.701 1.00 90.25 174 LEU A C 1
ATOM 1365 O O . LEU A 1 174 ? -8.251 4.598 20.134 1.00 90.25 174 LEU A O 1
ATOM 1369 N N . LEU A 1 175 ? -6.726 4.257 21.749 1.00 89.62 175 LEU A N 1
ATOM 1370 C CA . LEU A 1 175 ? -6.888 5.551 22.393 1.00 89.62 175 LEU A CA 1
ATOM 1371 C C . LEU A 1 175 ? -5.620 6.394 22.265 1.00 89.62 175 LEU A C 1
ATOM 1373 O O . LEU A 1 175 ? -4.506 5.923 22.494 1.00 89.62 175 LEU A O 1
ATOM 1377 N N . TYR A 1 176 ? -5.800 7.676 21.966 1.00 84.88 176 TYR A N 1
ATOM 1378 C CA . TYR A 1 176 ? -4.760 8.694 22.047 1.00 84.88 176 TYR A CA 1
ATOM 1379 C C . TYR A 1 176 ? -5.279 9.869 22.876 1.00 84.88 176 TYR A C 1
ATOM 1381 O O . TYR A 1 176 ? -6.318 10.453 22.568 1.00 84.88 176 TYR A O 1
ATOM 1389 N N . ASN A 1 177 ? -4.591 10.184 23.978 1.00 82.19 177 ASN A N 1
ATOM 1390 C CA . ASN A 1 177 ? -5.011 11.201 24.953 1.00 82.19 177 ASN A CA 1
ATOM 1391 C C . ASN A 1 177 ? -6.474 11.039 25.427 1.00 82.19 177 ASN A C 1
ATOM 1393 O O . ASN A 1 177 ? -7.188 12.020 25.622 1.00 82.19 177 ASN A O 1
ATOM 1397 N N . GLY A 1 178 ? -6.928 9.790 25.584 1.00 81.25 178 GLY A N 1
ATOM 1398 C CA . GLY A 1 178 ? -8.288 9.455 26.025 1.00 81.25 178 GLY A CA 1
ATOM 1399 C C . GLY A 1 178 ? -9.375 9.547 24.948 1.00 81.25 178 GLY A C 1
ATOM 1400 O O . GLY A 1 178 ? -10.529 9.259 25.247 1.00 81.25 178 GLY A O 1
ATOM 1401 N N . ASN A 1 179 ? -9.030 9.907 23.708 1.00 85.50 179 ASN A N 1
ATOM 1402 C CA . ASN A 1 179 ? -9.951 9.913 22.571 1.00 85.50 179 ASN A CA 1
ATOM 1403 C C . ASN A 1 179 ? -9.689 8.718 21.655 1.00 85.50 179 ASN A C 1
ATOM 1405 O O . ASN A 1 179 ? -8.552 8.261 21.550 1.00 85.50 179 ASN A O 1
ATOM 1409 N N . LEU A 1 180 ? -10.726 8.255 20.954 1.00 87.00 180 LEU A N 1
ATOM 1410 C CA . LEU A 1 180 ? -10.569 7.247 19.907 1.00 87.00 180 LEU A CA 1
ATOM 1411 C C . LEU A 1 180 ? -9.606 7.756 18.831 1.00 87.00 180 LEU A C 1
ATOM 1413 O O . LEU A 1 180 ? -9.791 8.845 18.280 1.00 87.00 180 LEU A O 1
ATOM 1417 N N . SER A 1 181 ? -8.577 6.958 18.569 1.00 86.31 181 SER A N 1
ATOM 1418 C CA . SER A 1 181 ? -7.568 7.220 17.554 1.00 86.31 181 SER A CA 1
ATOM 1419 C C . SER A 1 181 ? -7.830 6.297 16.377 1.00 86.31 181 SER A C 1
ATOM 1421 O O . SER A 1 181 ? -7.684 5.079 16.523 1.00 86.31 181 SER A O 1
ATOM 1423 N N . PRO A 1 182 ? -8.236 6.824 15.218 1.00 86.19 182 PRO A N 1
ATOM 1424 C CA . PRO A 1 182 ? -8.504 5.959 14.095 1.00 86.19 182 PRO A CA 1
ATOM 1425 C C . PRO A 1 182 ? -7.230 5.333 13.520 1.00 86.19 182 PRO A C 1
ATOM 1427 O O . PRO A 1 182 ? -6.153 5.930 13.544 1.00 86.19 182 PRO A O 1
ATOM 1430 N N . PHE A 1 183 ? -7.355 4.120 12.988 1.00 87.81 183 PHE A N 1
ATOM 1431 C CA . PHE A 1 183 ? -6.217 3.365 12.479 1.00 87.81 183 PHE A CA 1
ATOM 1432 C C . PHE A 1 183 ? -6.574 2.508 11.263 1.00 87.81 183 PHE A C 1
ATOM 1434 O O . PHE A 1 183 ? -7.722 2.090 11.078 1.00 87.81 183 PHE A O 1
ATOM 1441 N N . PHE A 1 184 ? -5.542 2.204 10.480 1.00 88.31 184 PHE A N 1
ATOM 1442 C CA . PHE A 1 184 ? -5.577 1.282 9.352 1.00 88.31 184 PHE A CA 1
ATOM 1443 C C . PHE A 1 184 ? -4.778 0.014 9.662 1.00 88.31 184 PHE A C 1
ATOM 1445 O O . PHE A 1 184 ? -3.690 0.101 10.231 1.00 88.31 184 PHE A O 1
ATOM 1452 N N . ILE A 1 185 ? -5.309 -1.148 9.288 1.00 91.62 185 ILE A N 1
ATOM 1453 C CA . ILE A 1 185 ? -4.675 -2.458 9.451 1.00 91.62 185 ILE A CA 1
ATOM 1454 C C . ILE A 1 185 ? -3.855 -2.785 8.200 1.00 91.62 185 ILE A C 1
ATOM 1456 O O . ILE A 1 185 ? -4.419 -2.910 7.120 1.00 91.62 185 ILE A O 1
ATOM 1460 N N . HIS A 1 186 ? -2.543 -2.970 8.361 1.00 89.44 186 HIS A N 1
ATOM 1461 C CA . HIS A 1 186 ? -1.637 -3.335 7.262 1.00 89.44 186 HIS A CA 1
ATOM 1462 C C . HIS A 1 186 ? -1.502 -4.844 7.093 1.00 89.44 186 HIS A C 1
ATOM 1464 O O . HIS A 1 186 ? -1.568 -5.361 5.984 1.00 89.44 186 HIS A O 1
ATOM 1470 N N . LEU A 1 187 ? -1.275 -5.549 8.202 1.00 90.88 187 LEU A N 1
ATOM 1471 C CA . LEU A 1 187 ? -0.906 -6.960 8.193 1.00 90.88 187 LEU A CA 1
ATOM 1472 C C . LEU A 1 187 ? -1.308 -7.627 9.508 1.00 90.88 187 LEU A C 1
ATOM 1474 O O . LEU A 1 187 ? -1.215 -7.025 10.579 1.00 90.88 187 LEU A O 1
ATOM 1478 N N . TYR A 1 188 ? -1.691 -8.898 9.432 1.00 93.56 188 TYR A N 1
ATOM 1479 C CA . TYR A 1 188 ? -1.738 -9.798 10.579 1.00 93.56 188 TYR A CA 1
ATOM 1480 C C . TYR A 1 188 ? -0.708 -10.910 10.388 1.00 93.56 188 TYR A C 1
ATOM 1482 O O . TYR A 1 188 ? -0.654 -11.524 9.324 1.00 93.56 188 TYR A O 1
ATOM 1490 N N . VAL A 1 189 ? 0.094 -11.174 11.420 1.00 93.12 189 VAL A N 1
ATOM 1491 C CA . VAL A 1 189 ? 1.116 -12.227 11.430 1.00 93.12 189 VAL A CA 1
ATOM 1492 C C . VAL A 1 189 ? 0.650 -13.356 12.358 1.00 93.12 189 VAL A C 1
ATOM 1494 O O . VAL A 1 189 ? 0.790 -13.230 13.581 1.00 93.12 189 VAL A O 1
ATOM 1497 N N . PRO A 1 190 ? 0.122 -14.478 11.821 1.00 90.69 190 PRO A N 1
ATOM 1498 C CA . PRO A 1 190 ? -0.471 -15.540 12.638 1.00 90.69 190 PRO A CA 1
ATOM 1499 C C . PRO A 1 190 ? 0.509 -16.197 13.613 1.00 90.69 190 PRO A C 1
ATOM 1501 O O . PRO A 1 190 ? 0.136 -16.527 14.734 1.00 90.69 190 PRO A O 1
ATOM 1504 N N . SER A 1 191 ? 1.775 -16.362 13.214 1.00 91.19 191 SER A N 1
ATOM 1505 C CA . SER A 1 191 ? 2.812 -16.994 14.046 1.00 91.19 191 SER A CA 1
ATOM 1506 C C . SER A 1 191 ? 3.126 -16.211 15.323 1.00 91.19 191 SER A C 1
ATOM 1508 O O . SER A 1 191 ? 3.552 -16.806 16.310 1.00 91.19 191 SER A O 1
ATOM 1510 N N . LEU A 1 192 ? 2.901 -14.896 15.307 1.00 92.75 192 LEU A N 1
ATOM 1511 C CA . LEU A 1 192 ? 3.124 -13.995 16.436 1.00 92.75 192 LEU A CA 1
ATOM 1512 C C . LEU A 1 192 ? 1.823 -13.516 17.084 1.00 92.75 192 LEU A C 1
ATOM 1514 O O . LEU A 1 192 ? 1.876 -12.743 18.036 1.00 92.75 192 LEU A O 1
ATOM 1518 N N . ASN A 1 193 ? 0.664 -13.891 16.533 1.00 93.00 193 ASN A N 1
ATOM 1519 C CA . ASN A 1 193 ? -0.636 -13.318 16.884 1.00 93.00 193 ASN A CA 1
ATOM 1520 C C . ASN A 1 193 ? -0.638 -11.770 16.912 1.00 93.00 193 ASN A C 1
ATOM 1522 O O . ASN A 1 193 ? -1.290 -11.133 17.741 1.00 93.00 193 ASN A O 1
ATOM 1526 N N . THR A 1 194 ? 0.130 -11.162 16.006 1.00 95.56 194 THR A N 1
ATOM 1527 C CA . THR A 1 194 ? 0.419 -9.725 16.013 1.00 95.56 194 THR A CA 1
ATOM 1528 C C . THR A 1 194 ? -0.276 -9.034 14.849 1.00 95.56 194 THR A C 1
ATOM 1530 O O . THR A 1 194 ? -0.144 -9.455 13.700 1.00 95.56 194 THR A O 1
ATOM 1533 N N . LEU A 1 195 ? -0.998 -7.958 15.149 1.00 95.44 195 LEU A N 1
ATOM 1534 C CA . LEU A 1 195 ? -1.624 -7.064 14.183 1.00 95.44 195 LEU A CA 1
ATOM 1535 C C . LEU A 1 195 ? -0.765 -5.807 14.027 1.00 95.44 195 LEU A C 1
ATOM 1537 O O . LEU A 1 195 ? -0.441 -5.162 15.023 1.00 95.44 195 LEU A O 1
ATOM 1541 N N . VAL A 1 196 ? -0.415 -5.438 12.797 1.00 95.69 196 VAL A N 1
ATOM 1542 C CA . VAL A 1 196 ? 0.311 -4.195 12.514 1.00 95.69 196 VAL A CA 1
ATOM 1543 C C . VAL A 1 196 ? -0.662 -3.145 12.000 1.00 95.69 196 VAL A C 1
ATOM 1545 O O . VAL A 1 196 ? -1.347 -3.354 10.995 1.00 95.69 196 VAL A O 1
ATOM 1548 N N . ILE A 1 197 ? -0.726 -2.013 12.699 1.00 93.69 197 ILE A N 1
ATOM 1549 C CA . ILE A 1 197 ? -1.666 -0.926 12.427 1.00 93.69 197 ILE A CA 1
ATOM 1550 C C . ILE A 1 197 ? -0.943 0.415 12.322 1.00 93.69 197 ILE A C 1
ATOM 1552 O O . ILE A 1 197 ? 0.058 0.639 12.997 1.00 93.69 197 ILE A O 1
ATOM 1556 N N . SER A 1 198 ? -1.468 1.334 11.517 1.00 91.56 198 SER A N 1
ATOM 1557 C CA . SER A 1 198 ? -0.994 2.720 11.468 1.00 91.56 198 SER A CA 1
ATOM 1558 C C . SER A 1 198 ? -2.073 3.695 11.913 1.00 91.56 198 SER A C 1
ATOM 1560 O O . SER A 1 198 ? -3.210 3.587 11.454 1.00 91.56 198 SER A O 1
ATOM 1562 N N . THR A 1 199 ? -1.708 4.678 12.729 1.00 88.12 199 THR A N 1
ATOM 1563 C CA . THR A 1 199 ? -2.589 5.760 13.192 1.00 88.12 199 THR A CA 1
ATOM 1564 C C . THR A 1 199 ? -2.002 7.118 12.828 1.00 88.12 199 THR A C 1
ATOM 1566 O O . THR A 1 199 ? -0.784 7.288 12.764 1.00 88.12 199 THR A O 1
ATOM 1569 N N . THR A 1 200 ? -2.865 8.103 12.593 1.00 84.00 200 THR A N 1
ATOM 1570 C CA . THR A 1 200 ? -2.439 9.481 12.325 1.00 84.00 200 THR A CA 1
ATOM 1571 C C . THR A 1 200 ? -2.331 10.271 13.624 1.00 84.00 200 THR A C 1
ATOM 1573 O O . THR A 1 200 ? -3.212 10.214 14.477 1.00 84.00 200 THR A O 1
ATOM 1576 N N . LEU A 1 201 ? -1.259 11.045 13.749 1.00 79.56 201 LEU A N 1
ATOM 1577 C CA . LEU A 1 201 ? -1.053 12.030 14.798 1.00 79.56 201 LEU A CA 1
ATOM 1578 C C . LEU A 1 201 ? -1.136 13.421 14.185 1.00 79.56 201 LEU A C 1
ATOM 1580 O O . LEU A 1 201 ? -0.370 13.757 13.281 1.00 79.56 201 LEU A O 1
ATOM 1584 N N . THR A 1 202 ? -2.063 14.230 14.688 1.00 73.44 202 THR A N 1
ATOM 1585 C CA . THR A 1 202 ? -2.120 15.655 14.354 1.00 73.44 202 THR A CA 1
ATOM 1586 C C . THR A 1 202 ? -1.467 16.424 15.489 1.00 73.44 202 THR A C 1
ATOM 1588 O O . THR A 1 202 ? -1.916 16.328 16.631 1.00 73.44 202 THR A O 1
ATOM 1591 N N . LEU A 1 203 ? -0.384 17.131 15.184 1.00 69.56 203 LEU A N 1
ATOM 1592 C CA . LEU A 1 203 ? 0.368 17.926 16.148 1.00 69.56 203 LEU A CA 1
ATOM 1593 C C . LEU A 1 203 ? 0.091 19.408 15.908 1.00 69.56 203 LEU A C 1
ATOM 1595 O O . LEU A 1 203 ? 0.107 19.876 14.767 1.00 69.56 203 LEU A O 1
ATOM 1599 N N . ASP A 1 204 ? -0.093 20.155 16.993 1.00 58.81 204 ASP A N 1
ATOM 1600 C CA . ASP A 1 204 ? -0.133 21.613 16.948 1.00 58.81 204 ASP A CA 1
ATOM 1601 C C . ASP A 1 204 ? 1.295 22.129 16.709 1.00 58.81 204 ASP A C 1
ATOM 1603 O O . ASP A 1 204 ? 2.100 22.261 17.631 1.00 58.81 204 ASP A O 1
ATOM 1607 N N . SER A 1 205 ? 1.644 22.351 15.440 1.00 58.97 205 SER A N 1
ATOM 1608 C CA . SER A 1 205 ? 2.948 22.871 15.021 1.00 58.97 205 SER A CA 1
ATOM 1609 C C . SER A 1 205 ? 2.787 23.985 13.990 1.00 58.97 205 SER A C 1
ATOM 1611 O O . SER A 1 205 ? 1.977 23.871 13.068 1.00 58.97 205 SER A O 1
ATOM 1613 N N . ASP A 1 206 ? 3.592 25.043 14.112 1.00 52.44 206 ASP A N 1
ATOM 1614 C CA . ASP A 1 206 ? 3.667 26.117 13.111 1.00 52.44 206 ASP A CA 1
ATOM 1615 C C . ASP A 1 206 ? 4.282 25.624 11.786 1.00 52.44 206 ASP A C 1
ATOM 1617 O O . ASP A 1 206 ? 3.972 26.147 10.714 1.00 52.44 206 ASP A O 1
ATOM 1621 N N . ASP A 1 207 ? 5.094 24.561 11.838 1.00 52.53 207 ASP A N 1
ATOM 1622 C CA . ASP A 1 207 ? 5.673 23.898 10.670 1.00 52.53 207 ASP A CA 1
ATOM 1623 C C . ASP A 1 207 ? 4.651 22.947 10.030 1.00 52.53 207 ASP A C 1
ATOM 1625 O O . ASP A 1 207 ? 4.343 21.874 10.553 1.00 52.53 207 ASP A O 1
ATOM 1629 N N . VAL A 1 208 ? 4.142 23.334 8.854 1.00 54.72 208 VAL A N 1
ATOM 1630 C CA . VAL A 1 208 ? 3.138 22.578 8.086 1.00 54.72 208 VAL A CA 1
ATOM 1631 C C . VAL A 1 208 ? 3.578 21.138 7.805 1.00 54.72 208 VAL A C 1
ATOM 1633 O O . VAL A 1 208 ? 2.734 20.244 7.772 1.00 54.72 208 VAL A O 1
ATOM 1636 N N . THR A 1 209 ? 4.881 20.880 7.659 1.00 50.94 209 THR A N 1
ATOM 1637 C CA . THR A 1 209 ? 5.403 19.531 7.382 1.00 50.94 209 THR A CA 1
ATOM 1638 C C . THR A 1 209 ? 5.349 18.604 8.597 1.00 50.94 209 THR A C 1
ATOM 1640 O O . THR A 1 209 ? 5.292 17.386 8.432 1.00 50.94 209 THR A O 1
ATOM 1643 N N . LYS A 1 210 ? 5.294 19.171 9.810 1.00 56.84 210 LYS A N 1
ATOM 1644 C CA . LYS A 1 210 ? 5.225 18.447 11.089 1.00 56.84 210 LYS A CA 1
ATOM 1645 C C . LYS A 1 210 ? 3.823 18.407 11.693 1.00 56.84 210 LYS A C 1
ATOM 1647 O O . LYS A 1 210 ? 3.638 17.768 12.724 1.00 56.84 210 LYS A O 1
ATOM 1652 N N . LYS A 1 211 ? 2.836 19.040 11.048 1.00 65.62 211 LYS A N 1
ATOM 1653 C CA . LYS A 1 211 ? 1.430 19.026 11.492 1.00 65.62 211 LYS A CA 1
ATOM 1654 C C . LYS A 1 211 ? 0.810 17.632 11.483 1.00 65.62 211 LYS A C 1
ATOM 1656 O O . LYS A 1 211 ? -0.081 17.365 12.282 1.00 65.62 211 LYS A O 1
ATOM 1661 N N . THR A 1 212 ? 1.277 16.745 10.607 1.00 75.44 212 THR A N 1
ATOM 1662 C CA . THR A 1 212 ? 0.745 15.386 10.476 1.00 75.44 212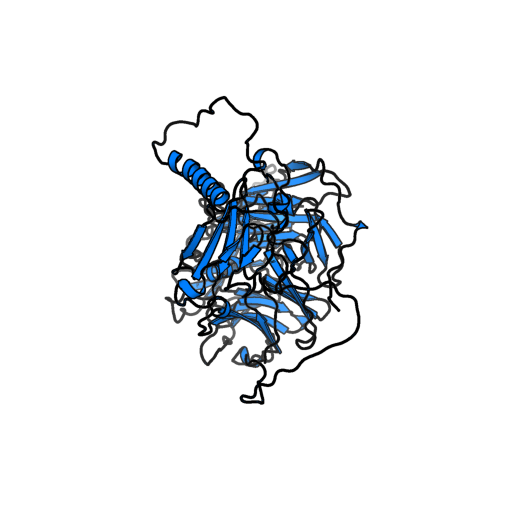 THR A CA 1
ATOM 1663 C C . THR A 1 212 ? 1.883 14.380 10.463 1.00 75.44 212 THR A C 1
ATOM 1665 O O . THR A 1 212 ? 2.770 14.456 9.616 1.00 75.44 212 THR A O 1
ATOM 1668 N N . GLN A 1 213 ? 1.838 13.437 11.398 1.00 85.19 213 GLN A N 1
ATOM 1669 C CA . GLN A 1 213 ? 2.766 12.314 11.506 1.00 85.19 213 GLN A CA 1
ATOM 1670 C C . GLN A 1 213 ? 1.978 11.006 11.579 1.00 85.19 213 GLN A C 1
ATOM 1672 O O . GLN A 1 213 ? 0.765 11.008 11.806 1.00 85.19 213 GLN A O 1
ATOM 1677 N N . PHE A 1 214 ? 2.663 9.884 11.394 1.00 87.88 214 PHE A N 1
ATOM 1678 C CA . PHE A 1 214 ? 2.065 8.558 11.467 1.00 87.88 214 PHE A CA 1
ATOM 1679 C C . PHE A 1 214 ? 2.838 7.697 12.453 1.00 87.88 214 PHE A C 1
ATOM 1681 O O . PHE A 1 214 ? 4.063 7.600 12.363 1.00 87.88 214 PHE A O 1
ATOM 1688 N N . ASP A 1 215 ? 2.105 7.056 13.358 1.00 92.00 215 ASP A N 1
ATOM 1689 C CA . ASP A 1 215 ? 2.639 5.995 14.204 1.00 92.00 215 ASP A CA 1
ATOM 1690 C C . ASP A 1 215 ? 2.281 4.645 13.573 1.00 92.00 215 ASP A C 1
ATOM 1692 O O . ASP A 1 215 ? 1.114 4.389 13.270 1.00 92.00 215 ASP A O 1
ATOM 1696 N N . LEU A 1 216 ? 3.281 3.784 13.396 1.00 94.31 216 LEU A N 1
ATOM 1697 C CA . LEU A 1 216 ? 3.138 2.377 13.036 1.00 94.31 216 LEU A CA 1
ATOM 1698 C C . LEU A 1 216 ? 3.328 1.535 14.302 1.00 94.31 216 LEU A C 1
ATOM 1700 O O . LEU A 1 216 ? 4.342 1.653 14.990 1.00 94.31 216 LEU A O 1
ATOM 1704 N N . LEU A 1 217 ? 2.343 0.705 14.617 1.00 95.00 217 LEU A N 1
ATOM 1705 C CA . LEU A 1 217 ? 2.227 -0.034 15.869 1.00 95.00 217 LEU A CA 1
ATOM 1706 C C . LEU A 1 217 ? 2.109 -1.525 15.561 1.00 95.00 217 LEU A C 1
ATOM 1708 O O . LEU A 1 217 ? 1.260 -1.913 14.760 1.00 95.00 217 LEU A O 1
ATOM 1712 N N . ALA A 1 218 ? 2.879 -2.362 16.251 1.00 96.25 218 ALA A N 1
ATOM 1713 C CA . ALA A 1 218 ? 2.566 -3.785 16.357 1.00 96.25 218 ALA A CA 1
ATOM 1714 C C . ALA A 1 218 ? 1.821 -4.055 17.657 1.00 96.25 218 ALA A C 1
ATOM 1716 O O . ALA A 1 218 ? 2.287 -3.677 18.733 1.00 96.25 218 ALA A O 1
ATOM 1717 N N . VAL A 1 219 ? 0.683 -4.734 17.558 1.00 95.94 219 VAL A N 1
ATOM 1718 C CA . VAL A 1 219 ? -0.202 -5.041 18.679 1.00 95.94 219 VAL A CA 1
ATOM 1719 C C . VAL A 1 219 ? -0.382 -6.550 18.785 1.00 95.94 219 VAL A C 1
ATOM 1721 O O . VAL A 1 219 ? -0.884 -7.181 17.857 1.00 95.94 219 VAL A O 1
ATOM 1724 N N . ASP A 1 220 ? -0.014 -7.136 19.922 1.00 94.69 220 ASP A N 1
ATOM 1725 C CA . ASP A 1 220 ? -0.375 -8.518 20.240 1.00 94.69 220 ASP A CA 1
ATOM 1726 C C . ASP A 1 220 ? -1.849 -8.585 20.655 1.00 94.69 220 ASP A C 1
ATOM 1728 O O . ASP A 1 220 ? -2.274 -7.992 21.653 1.00 94.69 220 ASP A O 1
ATOM 1732 N N . LEU A 1 221 ? -2.638 -9.345 19.895 1.00 90.62 221 LEU A N 1
ATOM 1733 C CA . LEU A 1 221 ? -4.069 -9.479 20.143 1.00 90.62 221 LEU A CA 1
ATOM 1734 C C . LEU A 1 221 ? -4.389 -10.262 21.422 1.00 90.62 221 LEU A C 1
ATOM 1736 O O . LEU A 1 221 ? -5.499 -10.107 21.936 1.00 90.62 221 LEU A O 1
ATOM 1740 N N . ALA A 1 222 ? -3.464 -11.082 21.934 1.00 88.81 222 ALA A N 1
ATOM 1741 C CA . ALA A 1 222 ? -3.654 -11.811 23.189 1.00 88.81 222 ALA A CA 1
ATOM 1742 C C . ALA A 1 222 ? -3.488 -10.893 24.409 1.00 88.81 222 ALA A C 1
ATOM 1744 O O . ALA A 1 222 ? -4.249 -11.003 25.370 1.00 88.81 222 ALA A O 1
ATOM 1745 N N . SER A 1 223 ? -2.528 -9.968 24.346 1.00 88.75 223 SER A N 1
ATOM 1746 C CA . SER A 1 223 ? -2.268 -8.982 25.401 1.00 88.75 223 SER A CA 1
ATOM 1747 C C . SER A 1 223 ? -3.236 -7.791 25.369 1.00 88.75 223 SER A C 1
ATOM 1749 O O . SER A 1 223 ? -3.511 -7.192 26.408 1.00 88.75 223 SER A O 1
ATOM 1751 N N . ALA A 1 224 ? -3.802 -7.464 24.203 1.00 86.69 224 ALA A N 1
ATOM 1752 C CA . ALA A 1 224 ? -4.822 -6.426 24.068 1.00 86.69 224 ALA A CA 1
ATOM 1753 C C . ALA A 1 224 ? -6.151 -6.881 24.700 1.00 86.69 224 ALA A C 1
ATOM 1755 O O . ALA A 1 224 ? -6.912 -7.627 24.080 1.00 86.69 224 ALA A O 1
ATOM 1756 N N . SER A 1 225 ? -6.432 -6.448 25.931 1.00 79.69 225 SER A N 1
ATOM 1757 C CA . SER A 1 225 ? -7.640 -6.845 26.669 1.00 79.69 225 SER A CA 1
ATOM 1758 C C . SER A 1 225 ? -8.870 -6.024 26.251 1.00 79.69 225 SER A C 1
ATOM 1760 O O . SER A 1 225 ? -9.667 -6.487 25.435 1.00 79.69 225 SER A O 1
ATOM 1762 N N . GLU A 1 226 ? -9.011 -4.804 26.776 1.00 79.81 226 GLU A N 1
ATOM 1763 C CA . GLU A 1 226 ? -10.060 -3.843 26.405 1.00 79.81 226 GLU A CA 1
ATOM 1764 C C . GLU A 1 226 ? -9.542 -2.766 25.439 1.00 79.81 226 GLU A C 1
ATOM 1766 O O . GLU A 1 226 ? -10.286 -2.315 24.566 1.00 79.81 226 GLU A O 1
ATOM 1771 N N . THR A 1 227 ? -8.260 -2.394 25.537 1.00 90.44 227 THR A N 1
ATOM 1772 C CA . THR A 1 227 ? -7.635 -1.416 24.640 1.00 90.44 227 THR A CA 1
ATOM 1773 C C . THR A 1 227 ? -6.514 -2.044 23.819 1.00 90.44 227 THR A C 1
ATOM 1775 O O . THR A 1 227 ? -5.820 -2.962 24.263 1.00 90.44 227 THR A O 1
ATOM 1778 N N . LEU A 1 228 ? -6.321 -1.542 22.599 1.00 91.31 228 LEU A N 1
ATOM 1779 C CA . LEU A 1 228 ? -5.185 -1.922 21.757 1.00 91.31 228 LEU A CA 1
ATOM 1780 C C . LEU A 1 228 ? -3.865 -1.371 22.308 1.00 91.31 228 LEU A C 1
ATOM 1782 O O . LEU A 1 228 ? -2.817 -1.966 22.073 1.00 91.31 228 LEU A O 1
ATOM 1786 N N . ASN A 1 229 ? -3.920 -0.280 23.078 1.00 91.69 229 ASN A N 1
ATOM 1787 C CA . ASN A 1 229 ? -2.764 0.328 23.734 1.00 91.69 229 ASN A CA 1
ATOM 1788 C C . ASN A 1 229 ? -2.032 -0.655 24.661 1.00 91.69 229 ASN A C 1
ATOM 1790 O O . ASN A 1 229 ? -0.803 -0.670 24.674 1.00 91.69 229 ASN A O 1
ATOM 1794 N N . ASP A 1 230 ? -2.772 -1.505 25.380 1.00 90.44 230 ASP A N 1
ATOM 1795 C CA . ASP A 1 230 ? -2.202 -2.487 26.314 1.00 90.44 230 ASP A CA 1
ATOM 1796 C C . ASP A 1 230 ? -1.393 -3.584 25.604 1.00 90.44 230 ASP A C 1
ATOM 1798 O O . ASP A 1 230 ? -0.488 -4.180 26.186 1.00 90.44 230 ASP A O 1
ATOM 1802 N N . GLY A 1 231 ? -1.716 -3.853 24.336 1.00 91.75 231 GLY A N 1
ATOM 1803 C CA . GLY A 1 231 ? -1.064 -4.875 23.522 1.00 91.75 231 GLY A CA 1
ATOM 1804 C C . GLY A 1 231 ? 0.112 -4.369 22.687 1.00 91.75 231 GLY A C 1
ATOM 1805 O O . GLY A 1 231 ? 0.655 -5.149 21.908 1.00 91.75 231 GLY A O 1
ATOM 1806 N N . VAL A 1 232 ? 0.501 -3.090 22.790 1.00 94.94 232 VAL A N 1
ATOM 1807 C CA . VAL A 1 232 ? 1.552 -2.509 21.936 1.00 94.94 232 VAL A CA 1
ATOM 1808 C C . VAL A 1 232 ? 2.915 -3.145 22.240 1.00 94.94 232 VAL A C 1
ATOM 1810 O O . VAL A 1 232 ? 3.514 -2.973 23.308 1.00 94.94 232 VAL A O 1
ATOM 1813 N N . LEU A 1 233 ? 3.438 -3.873 21.257 1.00 94.06 233 LEU A N 1
ATOM 1814 C CA . LEU A 1 233 ? 4.754 -4.499 21.301 1.00 94.06 233 LEU A CA 1
ATOM 1815 C C . LEU A 1 233 ? 5.848 -3.483 20.996 1.00 94.06 233 LEU A C 1
ATOM 1817 O O . LEU A 1 233 ? 6.805 -3.376 21.762 1.00 94.06 233 LEU A O 1
ATOM 1821 N N . TRP A 1 234 ? 5.678 -2.724 19.916 1.00 94.75 234 TRP A N 1
ATOM 1822 C CA . TRP A 1 234 ? 6.596 -1.678 19.484 1.00 94.75 234 TRP A CA 1
ATOM 1823 C C . TRP A 1 234 ? 5.861 -0.576 18.720 1.00 94.75 234 TRP A C 1
ATOM 1825 O O . TRP A 1 234 ? 4.753 -0.783 18.215 1.00 94.75 234 TRP A O 1
ATOM 1835 N N . ARG A 1 235 ? 6.499 0.597 18.643 1.00 94.50 235 ARG A N 1
ATOM 1836 C CA . ARG A 1 235 ? 5.996 1.781 17.947 1.00 94.50 235 ARG A CA 1
ATOM 1837 C C . ARG A 1 235 ? 7.115 2.443 17.143 1.00 94.50 235 ARG A C 1
ATOM 1839 O O . ARG A 1 235 ? 8.197 2.697 17.666 1.00 94.50 235 ARG A O 1
ATOM 1846 N N . LEU A 1 236 ? 6.829 2.740 15.882 1.00 94.44 236 LEU A N 1
ATOM 1847 C CA . LEU A 1 236 ? 7.669 3.549 15.002 1.00 94.44 236 LEU A CA 1
ATOM 1848 C C . LEU A 1 236 ? 6.907 4.789 14.555 1.00 94.44 236 LEU A C 1
ATOM 1850 O O . LEU A 1 236 ? 5.683 4.756 14.455 1.00 94.44 236 LEU A O 1
ATOM 1854 N N . ARG A 1 237 ? 7.628 5.860 14.232 1.00 92.31 237 ARG A N 1
ATOM 1855 C CA . ARG A 1 237 ? 7.053 7.114 13.746 1.00 92.31 237 ARG A CA 1
ATOM 1856 C C . ARG A 1 237 ? 7.694 7.567 12.445 1.00 92.31 237 ARG A C 1
ATOM 1858 O O . ARG A 1 237 ? 8.900 7.436 12.264 1.00 92.31 237 ARG A O 1
ATOM 1865 N N . THR A 1 238 ? 6.874 8.103 11.549 1.00 88.88 238 THR A N 1
ATOM 1866 C CA . THR A 1 238 ? 7.280 8.636 10.240 1.00 88.88 238 THR A CA 1
ATOM 1867 C C . THR A 1 238 ? 6.421 9.851 9.859 1.00 88.88 238 THR A C 1
ATOM 1869 O O . THR A 1 238 ? 5.350 10.080 10.427 1.00 88.88 238 THR A O 1
ATOM 1872 N N . LEU A 1 239 ? 6.903 10.668 8.919 1.00 84.81 239 LEU A N 1
ATOM 1873 C CA . LEU A 1 239 ? 6.197 11.849 8.397 1.00 84.81 239 LEU A CA 1
ATOM 1874 C C . LEU A 1 239 ? 5.223 11.516 7.258 1.00 84.81 239 LEU A C 1
ATOM 1876 O O . LEU A 1 239 ? 4.350 12.326 6.929 1.00 84.81 239 LEU A O 1
ATOM 1880 N N . ASP A 1 240 ? 5.374 10.336 6.659 1.00 83.06 240 ASP A N 1
ATOM 1881 C CA . ASP A 1 240 ? 4.592 9.893 5.510 1.00 83.06 240 ASP A CA 1
ATOM 1882 C C . ASP A 1 240 ? 3.929 8.549 5.777 1.00 83.06 240 ASP A C 1
ATOM 1884 O O . ASP A 1 240 ? 4.354 7.770 6.624 1.00 83.06 240 ASP A O 1
ATOM 1888 N N . TYR A 1 241 ? 2.855 8.280 5.044 1.00 83.19 241 TYR A N 1
ATOM 1889 C CA . TYR A 1 241 ? 2.083 7.062 5.229 1.00 83.19 241 TYR A CA 1
ATOM 1890 C C . TYR A 1 241 ? 2.923 5.807 4.891 1.00 83.19 241 TYR A C 1
ATOM 1892 O O . TYR A 1 241 ? 3.554 5.784 3.827 1.00 83.19 241 TYR A O 1
ATOM 1900 N N . PRO A 1 242 ? 2.934 4.761 5.744 1.00 87.75 242 PRO A N 1
ATOM 1901 C CA . PRO A 1 242 ? 3.620 3.505 5.442 1.00 87.75 242 PRO A CA 1
ATOM 1902 C C . PRO A 1 242 ? 3.039 2.828 4.194 1.00 87.75 242 PRO A C 1
ATOM 1904 O O . PRO A 1 242 ? 1.850 2.535 4.143 1.00 87.75 242 PRO A O 1
ATOM 1907 N N . CYS A 1 243 ? 3.868 2.577 3.183 1.00 84.12 243 CYS A N 1
ATOM 1908 C CA . CYS A 1 243 ? 3.471 1.944 1.921 1.00 84.12 243 CYS A CA 1
ATOM 1909 C C . CYS A 1 243 ? 3.922 0.481 1.795 1.00 84.12 243 CYS A C 1
ATOM 1911 O O . CYS A 1 243 ? 3.495 -0.206 0.870 1.00 84.12 243 CYS A O 1
ATOM 1913 N N . LEU A 1 244 ? 4.772 0.013 2.711 1.00 89.81 244 LEU A N 1
ATOM 1914 C CA . LEU A 1 244 ? 5.262 -1.360 2.784 1.00 89.81 244 LEU A CA 1
ATOM 1915 C C . LEU A 1 244 ? 5.317 -1.788 4.251 1.00 89.81 244 LEU A C 1
ATOM 1917 O O . LEU A 1 244 ? 5.901 -1.078 5.072 1.00 89.81 244 LEU A O 1
ATOM 1921 N N . VAL A 1 245 ? 4.729 -2.939 4.567 1.00 92.44 245 VAL A N 1
ATOM 1922 C CA . VAL A 1 245 ? 4.794 -3.581 5.884 1.00 92.44 245 VAL A CA 1
ATOM 1923 C C . VAL A 1 245 ? 4.799 -5.090 5.666 1.00 92.44 245 VAL A C 1
ATOM 1925 O O . VAL A 1 245 ? 3.817 -5.640 5.175 1.00 92.44 245 VAL A O 1
ATOM 1928 N N . ASP A 1 246 ? 5.888 -5.751 6.042 1.00 93.62 246 ASP A N 1
ATOM 1929 C CA . ASP A 1 246 ? 6.041 -7.200 5.913 1.00 93.62 246 ASP A CA 1
ATOM 1930 C C . ASP A 1 246 ? 6.808 -7.791 7.108 1.00 93.62 246 ASP A C 1
ATOM 1932 O O . ASP A 1 246 ? 7.516 -7.082 7.835 1.00 93.62 246 ASP A O 1
ATOM 1936 N N . TYR A 1 247 ? 6.660 -9.098 7.312 1.00 94.00 247 TYR A N 1
ATOM 1937 C CA . TYR A 1 247 ? 7.376 -9.871 8.319 1.00 94.00 247 TYR A CA 1
ATOM 1938 C C . TYR A 1 247 ? 8.020 -11.098 7.678 1.00 94.00 247 TYR A C 1
ATOM 1940 O O . TYR A 1 247 ? 7.348 -12.081 7.357 1.00 94.00 247 TYR A O 1
ATOM 1948 N N . VAL A 1 248 ? 9.342 -11.051 7.525 1.00 92.25 248 VAL A N 1
ATOM 1949 C CA . VAL A 1 248 ? 10.108 -12.029 6.746 1.00 92.25 248 VAL A CA 1
ATOM 1950 C C . VAL A 1 248 ? 11.280 -12.536 7.574 1.00 92.25 248 VAL A C 1
ATOM 1952 O O . VAL A 1 248 ? 12.015 -11.755 8.171 1.00 92.25 248 VAL A O 1
ATOM 1955 N N . ASP A 1 249 ? 11.442 -13.858 7.648 1.00 89.06 249 ASP A N 1
ATOM 1956 C CA . ASP A 1 249 ? 12.566 -14.529 8.325 1.00 89.06 249 ASP A CA 1
ATOM 1957 C C . ASP A 1 249 ? 12.840 -14.065 9.771 1.00 89.06 249 ASP A C 1
ATOM 1959 O O . ASP A 1 249 ? 13.966 -14.095 10.278 1.00 89.06 249 ASP A O 1
ATOM 1963 N N . GLY A 1 250 ? 11.781 -13.671 10.479 1.00 91.00 250 GLY A N 1
ATOM 1964 C CA . GLY A 1 250 ? 11.863 -13.225 11.867 1.00 91.00 250 GLY A CA 1
ATOM 1965 C C . GLY A 1 250 ? 12.096 -11.723 12.047 1.00 91.00 250 GLY A C 1
ATOM 1966 O O . GLY A 1 250 ? 12.308 -11.290 13.180 1.00 91.00 250 GLY A O 1
ATOM 1967 N N . GLU A 1 251 ? 12.076 -10.946 10.965 1.00 93.94 251 GLU A N 1
ATOM 1968 C CA . GLU A 1 251 ? 12.371 -9.514 10.947 1.00 93.94 251 GLU A CA 1
ATOM 1969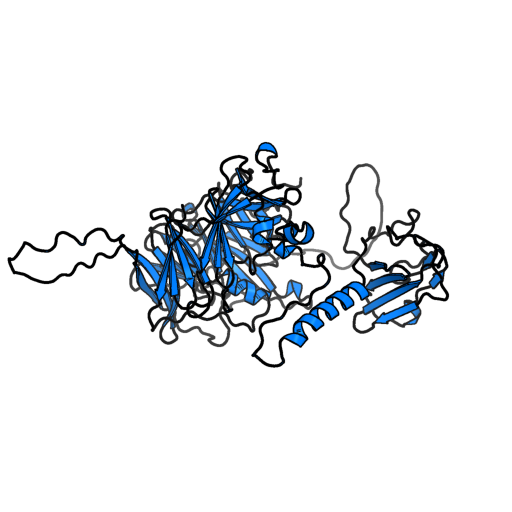 C C . GLU A 1 251 ? 11.248 -8.727 10.270 1.00 93.94 251 GLU A C 1
ATOM 1971 O O . GLU A 1 251 ? 10.586 -9.195 9.346 1.00 93.94 251 GLU A O 1
ATOM 1976 N N . TRP A 1 252 ? 11.031 -7.511 10.751 1.00 95.19 252 TRP A N 1
ATOM 1977 C CA . TRP A 1 252 ? 10.090 -6.560 10.186 1.00 95.19 252 TRP A CA 1
ATOM 1978 C C . TRP A 1 252 ? 10.756 -5.786 9.060 1.00 95.19 252 TRP A C 1
ATOM 1980 O O . TRP A 1 252 ? 11.880 -5.300 9.214 1.00 95.19 252 TRP A O 1
ATOM 1990 N N . VAL A 1 253 ? 10.037 -5.633 7.953 1.00 95.31 253 VAL A N 1
ATOM 1991 C CA . VAL A 1 253 ? 10.425 -4.782 6.829 1.00 95.31 253 VAL A CA 1
ATOM 1992 C C . VAL A 1 253 ? 9.333 -3.743 6.637 1.00 95.31 253 VAL A C 1
ATOM 1994 O O . VAL A 1 253 ? 8.175 -4.081 6.399 1.00 95.31 253 VAL A O 1
ATOM 1997 N N . VAL A 1 254 ? 9.692 -2.470 6.770 1.00 95.31 254 VAL A N 1
ATOM 1998 C CA . VAL A 1 254 ? 8.751 -1.349 6.674 1.00 95.31 254 VAL A CA 1
ATOM 1999 C C . VAL A 1 254 ? 9.260 -0.311 5.685 1.00 95.31 254 VAL A C 1
ATOM 2001 O O . VAL A 1 254 ? 10.466 -0.110 5.555 1.00 95.31 254 VAL A O 1
ATOM 2004 N N . GLY A 1 255 ? 8.357 0.365 4.982 1.00 91.88 255 GLY A N 1
ATOM 2005 C CA . GLY A 1 255 ? 8.703 1.393 4.003 1.00 91.88 255 GLY A CA 1
ATOM 2006 C C . GLY A 1 255 ? 7.711 2.547 4.008 1.00 91.88 255 GLY A C 1
ATOM 2007 O O . GLY A 1 255 ? 6.504 2.341 4.131 1.00 91.88 255 GLY A O 1
ATOM 2008 N N . SER A 1 256 ? 8.218 3.771 3.889 1.00 89.44 256 SER A N 1
ATOM 2009 C CA . SER A 1 256 ? 7.416 4.980 3.660 1.00 89.44 256 SER A CA 1
ATOM 2010 C C . SER A 1 256 ? 8.235 6.005 2.878 1.00 89.44 256 SER A C 1
ATOM 2012 O O . SER A 1 256 ? 9.434 5.811 2.706 1.00 89.44 256 SER A O 1
ATOM 2014 N N . ALA A 1 257 ? 7.637 7.098 2.399 1.00 85.25 257 ALA A N 1
ATOM 2015 C CA . ALA A 1 257 ? 8.405 8.135 1.692 1.00 85.25 257 ALA A CA 1
ATOM 2016 C C . ALA A 1 257 ? 9.439 8.843 2.591 1.00 85.25 257 ALA A C 1
ATOM 2018 O O . ALA A 1 257 ? 10.439 9.361 2.096 1.00 85.25 257 ALA A O 1
ATOM 2019 N N . SER A 1 258 ? 9.232 8.789 3.909 1.00 87.12 258 SER A N 1
ATOM 2020 C CA . SER A 1 258 ? 10.155 9.275 4.932 1.00 87.12 258 SER A CA 1
ATOM 2021 C C . SER A 1 258 ? 10.795 8.130 5.724 1.00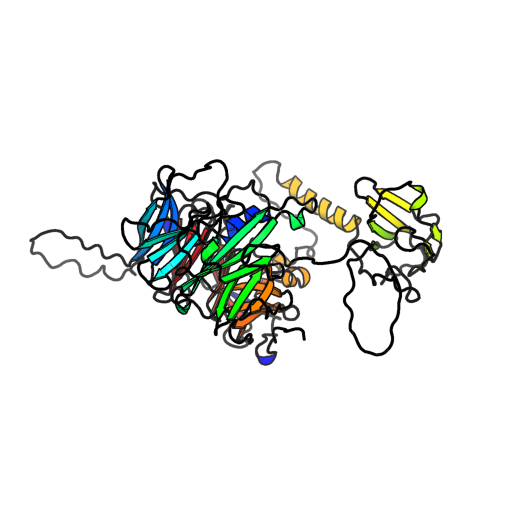 87.12 258 SER A C 1
ATOM 2023 O O . SER A 1 258 ? 10.336 6.988 5.713 1.00 87.12 258 SER A O 1
ATOM 2025 N N . GLY A 1 259 ? 11.881 8.428 6.437 1.00 88.12 259 GLY A N 1
ATOM 2026 C CA . GLY A 1 259 ? 12.489 7.477 7.369 1.00 88.12 259 GLY A CA 1
ATOM 2027 C C . GLY A 1 259 ? 11.629 7.238 8.615 1.00 88.12 259 GLY A C 1
ATOM 2028 O O . GLY A 1 259 ? 10.808 8.076 8.991 1.00 88.12 259 GLY A O 1
ATOM 2029 N N . PHE A 1 260 ? 11.862 6.105 9.278 1.00 91.00 260 PHE A N 1
ATOM 2030 C CA . PHE A 1 260 ? 11.225 5.758 10.547 1.00 91.00 260 PHE A CA 1
ATOM 2031 C C . PHE A 1 260 ? 12.141 6.075 11.732 1.00 91.00 260 PHE A C 1
ATOM 2033 O O . PHE A 1 260 ? 13.354 5.874 11.654 1.00 91.00 260 PHE A O 1
ATOM 2040 N N . CYS A 1 261 ? 11.557 6.506 12.849 1.00 89.44 261 CYS A N 1
ATOM 2041 C CA . CYS A 1 261 ? 12.229 6.595 14.142 1.00 89.44 261 CYS A CA 1
ATOM 2042 C C . CYS A 1 261 ? 11.512 5.752 15.203 1.00 89.44 261 CYS A C 1
ATOM 2044 O O . CYS A 1 261 ? 10.289 5.605 15.176 1.00 89.44 261 CYS A O 1
ATOM 2046 N N . GLY A 1 262 ? 12.286 5.188 16.132 1.00 86.88 262 GLY A N 1
ATOM 2047 C CA . GLY A 1 262 ? 11.750 4.512 17.309 1.00 86.88 262 GLY A CA 1
ATOM 2048 C C . GLY A 1 262 ? 11.093 5.504 18.263 1.00 86.88 262 GLY A C 1
ATOM 2049 O O . GLY A 1 262 ? 11.599 6.608 18.461 1.00 86.88 262 GLY A O 1
ATOM 2050 N N . VAL A 1 263 ? 9.958 5.109 18.833 1.00 87.19 263 VAL A N 1
ATOM 2051 C CA . VAL A 1 263 ? 9.225 5.883 19.842 1.00 87.19 263 VAL A CA 1
ATOM 2052 C C . VAL A 1 263 ? 8.854 4.943 20.981 1.00 87.19 263 VAL A C 1
ATOM 2054 O O . VAL A 1 263 ? 8.638 3.749 20.756 1.00 87.19 263 VAL A O 1
ATOM 2057 N N . GLU A 1 264 ? 8.754 5.475 22.198 1.00 83.69 264 GLU A N 1
ATOM 2058 C CA . GLU A 1 264 ? 8.261 4.704 23.334 1.00 83.69 264 GLU A CA 1
ATOM 2059 C C . GLU A 1 264 ? 6.864 4.138 23.063 1.00 83.69 264 GLU A C 1
ATOM 2061 O O . GLU A 1 264 ? 6.075 4.668 22.270 1.00 83.69 264 GLU A O 1
ATOM 2066 N N . LYS A 1 265 ? 6.526 3.044 23.749 1.00 80.50 265 LYS A N 1
ATOM 2067 C CA . LYS A 1 265 ? 5.254 2.332 23.530 1.00 80.50 265 LYS A CA 1
ATOM 2068 C C . LYS A 1 265 ? 4.029 3.209 23.779 1.00 80.50 265 LYS A C 1
ATOM 2070 O O . LYS A 1 265 ? 3.010 3.043 23.104 1.00 80.50 265 LYS A O 1
ATOM 2075 N N . ASP A 1 266 ? 4.136 4.148 24.715 1.00 74.81 266 ASP A N 1
ATOM 2076 C CA . ASP A 1 266 ? 3.097 5.123 25.052 1.00 74.81 266 ASP A CA 1
ATOM 2077 C C . ASP A 1 266 ? 2.987 6.276 24.033 1.00 74.81 266 ASP A C 1
ATOM 2079 O O . ASP A 1 266 ? 2.001 7.013 24.038 1.00 74.81 266 ASP A O 1
ATOM 2083 N N . GLY A 1 267 ? 3.941 6.386 23.103 1.00 70.00 267 GLY A N 1
ATOM 2084 C CA . GLY A 1 267 ? 4.004 7.432 22.085 1.00 70.00 267 GLY A CA 1
ATOM 2085 C C . GLY A 1 267 ? 4.836 8.652 22.469 1.00 70.00 267 GLY A C 1
ATOM 2086 O O . GLY A 1 267 ? 4.889 9.599 21.672 1.00 70.00 267 GLY A O 1
ATOM 2087 N N . SER A 1 268 ? 5.470 8.642 23.647 1.00 69.69 268 SER A N 1
ATOM 2088 C CA . SER A 1 268 ? 6.398 9.683 24.081 1.00 69.69 268 SER A CA 1
ATOM 2089 C C . SER A 1 268 ? 7.749 9.571 23.366 1.00 69.69 268 SER A C 1
ATOM 2091 O O . SER A 1 268 ? 8.198 8.499 22.966 1.00 69.69 268 SER A O 1
ATOM 2093 N N . ILE A 1 269 ? 8.388 10.717 23.143 1.00 59.31 269 ILE A N 1
ATOM 2094 C CA . ILE A 1 269 ? 9.764 10.773 22.640 1.00 59.31 269 ILE A CA 1
ATOM 2095 C C . ILE A 1 269 ? 10.665 10.654 23.873 1.00 59.31 269 ILE A C 1
ATOM 2097 O O . ILE A 1 269 ? 10.394 11.342 24.860 1.00 59.31 269 ILE A O 1
ATOM 2101 N N . GLU A 1 270 ? 11.695 9.800 23.836 1.00 41.62 270 GLU A N 1
ATOM 2102 C CA . GLU A 1 270 ? 12.645 9.637 24.947 1.00 41.62 270 GLU A CA 1
ATOM 2103 C C . GLU A 1 270 ? 13.076 10.994 25.537 1.00 41.62 270 GLU A C 1
ATOM 2105 O O . GLU A 1 270 ? 13.367 11.960 24.824 1.00 41.62 270 GLU A O 1
ATOM 2110 N N . GLY A 1 271 ? 13.080 11.067 26.871 1.00 34.97 271 GLY A N 1
ATOM 2111 C CA . GLY A 1 271 ? 13.276 12.298 27.622 1.00 34.97 271 GLY A CA 1
ATOM 2112 C C . GLY A 1 271 ? 14.627 12.967 27.371 1.00 34.97 271 GLY A C 1
ATOM 2113 O O . GLY A 1 271 ? 15.686 12.420 27.674 1.00 34.97 271 GLY A O 1
ATOM 2114 N N . VAL A 1 272 ? 14.571 14.236 26.963 1.00 34.75 272 VAL A N 1
ATOM 2115 C CA . VAL A 1 272 ? 15.608 15.228 27.261 1.00 34.75 272 VAL A CA 1
ATOM 2116 C C . VAL A 1 272 ? 15.680 15.377 28.782 1.00 34.75 272 VAL A C 1
ATOM 2118 O O . VAL A 1 272 ? 14.939 16.149 29.389 1.00 34.75 272 VAL A O 1
ATOM 2121 N N . ALA A 1 273 ? 16.569 14.620 29.417 1.00 24.94 273 ALA A N 1
ATOM 2122 C CA . ALA A 1 273 ? 16.955 14.832 30.802 1.00 24.94 273 ALA A CA 1
ATOM 2123 C C . ALA A 1 273 ? 18.329 15.519 30.849 1.00 24.94 273 ALA A C 1
ATOM 2125 O O . ALA A 1 273 ? 19.365 14.863 30.875 1.00 24.94 273 ALA A O 1
ATOM 2126 N N . GLY A 1 274 ? 18.303 16.856 30.908 1.00 24.17 274 GLY A N 1
ATOM 2127 C CA . GLY A 1 274 ? 19.370 17.668 31.502 1.00 24.17 274 GLY A CA 1
ATOM 2128 C C . GLY A 1 274 ? 20.216 18.511 30.545 1.00 24.17 274 GLY A C 1
ATOM 2129 O O . GLY A 1 274 ? 21.265 18.067 30.103 1.00 24.17 274 GLY A O 1
ATOM 2130 N N . ALA A 1 275 ? 19.823 19.767 30.331 1.00 23.98 275 ALA A N 1
ATOM 2131 C CA . ALA A 1 275 ? 20.596 20.947 30.744 1.00 23.98 275 ALA A CA 1
ATOM 2132 C C . ALA A 1 275 ? 19.964 22.213 30.154 1.00 23.98 275 ALA A C 1
ATOM 2134 O O . ALA A 1 275 ? 19.755 22.335 28.951 1.00 23.98 275 ALA A O 1
ATOM 2135 N N . ALA A 1 276 ? 19.664 23.154 31.043 1.00 26.33 276 ALA A N 1
ATOM 2136 C CA . ALA A 1 276 ? 19.434 24.538 30.691 1.00 26.33 276 ALA A CA 1
ATOM 2137 C C . ALA A 1 276 ? 20.691 25.143 30.044 1.00 26.33 276 ALA A C 1
ATOM 2139 O O . ALA A 1 276 ? 21.806 24.807 30.434 1.00 26.33 276 ALA A O 1
ATOM 2140 N N . ASP A 1 277 ? 20.449 26.036 29.087 1.00 25.84 277 ASP A N 1
ATOM 2141 C CA . ASP A 1 277 ? 21.149 27.301 28.845 1.00 25.84 277 ASP A CA 1
ATOM 2142 C C . ASP A 1 277 ? 22.648 27.359 29.206 1.00 25.84 277 ASP A C 1
ATOM 2144 O O . ASP A 1 277 ? 23.039 27.441 30.372 1.00 25.84 277 ASP A O 1
ATOM 2148 N N . GLY A 1 278 ? 23.504 27.388 28.183 1.00 23.02 278 GLY A N 1
ATOM 2149 C CA . GLY A 1 278 ? 24.939 27.579 28.364 1.00 23.02 278 GLY A CA 1
ATOM 2150 C C . GLY A 1 278 ? 25.727 27.381 27.079 1.00 23.02 278 GLY A C 1
ATOM 2151 O O . GLY A 1 278 ? 26.189 26.284 26.786 1.00 23.02 278 GLY A O 1
ATOM 2152 N N . ALA A 1 279 ? 25.884 28.465 26.325 1.00 29.16 279 ALA A N 1
ATOM 2153 C CA . ALA A 1 279 ? 26.825 28.582 25.222 1.00 29.16 279 ALA A CA 1
ATOM 2154 C C . ALA A 1 279 ? 28.262 28.218 25.640 1.00 29.16 279 ALA A C 1
ATOM 2156 O O . ALA A 1 279 ? 28.724 28.703 26.669 1.00 29.16 279 ALA A O 1
ATOM 2157 N N . THR A 1 280 ? 28.981 27.487 24.783 1.00 24.30 280 THR A N 1
ATOM 2158 C CA . THR A 1 280 ? 30.400 27.747 24.473 1.00 24.30 280 THR A CA 1
ATOM 2159 C C . THR A 1 280 ? 30.778 27.087 23.150 1.00 24.30 280 THR A C 1
ATOM 2161 O O . THR A 1 280 ? 30.774 25.861 23.035 1.00 24.30 280 THR A O 1
ATOM 2164 N N . ASP A 1 281 ? 31.145 27.932 22.189 1.00 27.62 281 ASP A N 1
ATOM 2165 C CA . ASP A 1 281 ? 32.028 27.620 21.067 1.00 27.62 281 ASP A CA 1
ATOM 2166 C C . ASP A 1 281 ? 33.396 27.116 21.558 1.00 27.62 281 ASP A C 1
ATOM 2168 O O . ASP A 1 281 ? 33.916 27.639 22.545 1.00 27.62 281 ASP A O 1
ATOM 2172 N N . ALA A 1 282 ? 33.990 26.154 20.841 1.00 25.30 282 ALA A N 1
ATOM 2173 C CA . ALA A 1 282 ? 35.396 26.164 20.394 1.00 25.30 282 ALA A CA 1
ATOM 2174 C C . ALA A 1 282 ? 35.817 24.793 19.819 1.00 25.30 282 ALA A C 1
ATOM 2176 O O . ALA A 1 282 ? 36.128 23.851 20.539 1.00 25.30 282 ALA A O 1
ATOM 2177 N N . GLU A 1 283 ? 35.802 24.732 18.488 1.00 27.91 283 GLU A N 1
ATOM 2178 C CA . GLU A 1 283 ? 36.957 24.466 17.616 1.00 27.91 283 GLU A CA 1
ATOM 2179 C C . GLU A 1 283 ? 37.902 23.247 17.782 1.00 27.91 283 GLU A C 1
ATOM 2181 O O . GLU A 1 283 ? 38.632 23.090 18.755 1.00 27.91 283 GLU A O 1
ATOM 2186 N N . GLN A 1 284 ? 38.023 22.570 16.625 1.00 27.42 284 GLN A N 1
ATOM 2187 C CA . GLN A 1 284 ? 39.232 22.093 15.918 1.00 27.42 284 GLN A CA 1
ATOM 2188 C C . GLN A 1 284 ? 39.873 20.752 16.345 1.00 27.42 284 GLN A C 1
ATOM 2190 O O . GLN A 1 284 ? 40.438 20.622 17.423 1.00 27.42 284 GLN A O 1
ATOM 2195 N N . THR A 1 285 ? 39.716 19.653 15.580 1.00 30.19 285 THR A N 1
ATOM 2196 C CA . THR A 1 285 ? 40.295 19.268 14.250 1.00 30.19 285 THR A CA 1
ATOM 2197 C C . THR A 1 285 ? 41.817 19.030 14.311 1.00 30.19 285 THR A C 1
ATOM 2199 O O . THR A 1 285 ? 42.567 19.939 14.638 1.00 30.19 285 THR A O 1
ATOM 2202 N N . GLN A 1 286 ? 42.341 17.819 14.048 1.00 29.72 286 GLN A N 1
ATOM 2203 C CA . GLN A 1 286 ? 42.917 17.306 12.770 1.00 29.72 286 GLN A CA 1
ATOM 2204 C C . GLN A 1 286 ? 43.622 15.957 13.086 1.00 29.72 286 GLN A C 1
ATOM 2206 O O . GLN A 1 286 ? 44.083 15.804 14.212 1.00 29.72 286 GLN A O 1
ATOM 2211 N N . LYS A 1 287 ? 43.828 14.931 12.238 1.00 25.48 287 LYS A N 1
ATOM 2212 C CA . LYS A 1 287 ? 43.802 14.635 10.776 1.00 25.48 287 LYS A CA 1
ATOM 2213 C C . LYS A 1 287 ? 43.956 13.088 10.647 1.00 25.48 287 LYS A C 1
ATOM 2215 O O . LYS A 1 287 ? 44.476 12.490 11.584 1.00 25.48 287 LYS A O 1
ATOM 2220 N N . GLY A 1 288 ? 43.620 12.356 9.578 1.00 23.97 288 GLY A N 1
ATOM 2221 C CA . GLY A 1 288 ? 43.171 12.650 8.206 1.00 23.97 288 GLY A CA 1
ATOM 2222 C C . GLY A 1 288 ? 42.476 11.402 7.598 1.00 23.97 288 GLY A C 1
ATOM 2223 O O . GLY A 1 288 ? 42.679 10.298 8.095 1.00 23.97 288 GLY A O 1
ATOM 2224 N N . GLU A 1 289 ? 41.454 11.593 6.748 1.00 28.89 289 GLU A N 1
ATOM 2225 C CA . GLU A 1 289 ? 41.462 11.526 5.257 1.00 28.89 289 GLU A CA 1
ATOM 2226 C C . GLU A 1 289 ? 41.148 10.095 4.738 1.00 28.89 289 GLU A C 1
ATOM 2228 O O . GLU A 1 289 ? 41.819 9.151 5.127 1.00 28.89 289 GLU A O 1
ATOM 2233 N N . GLN A 1 290 ? 40.132 9.816 3.901 1.00 29.64 290 GLN A N 1
ATOM 2234 C CA . GLN A 1 290 ? 39.456 10.615 2.860 1.00 29.64 290 GLN A CA 1
ATOM 2235 C C . GLN A 1 290 ? 37.933 10.342 2.776 1.00 29.64 290 GLN A C 1
ATOM 2237 O O . GLN A 1 290 ? 37.472 9.229 3.026 1.00 29.64 290 GLN A O 1
ATOM 2242 N N . ALA A 1 291 ? 37.176 11.381 2.403 1.00 29.61 291 ALA A N 1
ATOM 2243 C CA . ALA A 1 291 ? 35.715 11.487 2.405 1.00 29.61 291 ALA A CA 1
ATOM 2244 C C . ALA A 1 291 ? 35.178 11.937 1.030 1.00 29.61 291 ALA A C 1
ATOM 2246 O O . ALA A 1 291 ? 35.859 12.683 0.333 1.00 29.61 291 ALA A O 1
ATOM 2247 N N . ASN A 1 292 ? 33.935 11.558 0.702 1.00 27.59 292 ASN A N 1
ATOM 2248 C CA . ASN A 1 292 ? 33.083 12.246 -0.276 1.00 27.59 292 ASN A CA 1
ATOM 2249 C C . ASN A 1 292 ? 31.855 12.780 0.497 1.00 27.59 292 ASN A C 1
ATOM 2251 O O . ASN A 1 292 ? 31.204 12.009 1.207 1.00 27.59 292 ASN A O 1
ATOM 2255 N N . GLN A 1 293 ? 31.637 14.099 0.489 1.00 33.66 293 GLN A N 1
ATOM 2256 C CA . GLN A 1 293 ? 30.816 14.833 1.467 1.00 33.66 293 GLN A CA 1
ATOM 2257 C C . GLN A 1 293 ? 29.365 15.073 1.009 1.00 33.66 293 GLN A C 1
ATOM 2259 O O . GLN A 1 293 ? 29.085 15.252 -0.169 1.00 33.66 293 GLN A O 1
ATOM 2264 N N . ARG A 1 294 ? 28.455 15.100 1.994 1.00 30.64 294 ARG A N 1
ATOM 2265 C CA . ARG A 1 294 ? 27.069 15.598 1.923 1.00 30.64 294 ARG A CA 1
ATOM 2266 C C . ARG A 1 294 ? 27.082 17.124 2.108 1.00 30.64 294 ARG A C 1
ATOM 2268 O O . ARG A 1 294 ? 27.720 17.577 3.056 1.00 30.64 294 ARG A O 1
ATOM 2275 N N . HIS A 1 295 ? 26.348 17.884 1.293 1.00 28.55 295 HIS A N 1
ATOM 2276 C CA . HIS A 1 295 ? 26.160 19.335 1.467 1.00 28.55 295 HIS A CA 1
ATOM 2277 C C . HIS A 1 295 ? 24.747 19.685 2.010 1.00 28.55 295 HIS A C 1
ATOM 2279 O O . HIS A 1 295 ? 23.804 18.929 1.760 1.00 28.55 295 HIS A O 1
ATOM 2285 N N . PRO A 1 296 ? 24.596 20.778 2.794 1.00 34.22 296 PRO A N 1
ATOM 2286 C CA . PRO A 1 296 ? 23.313 21.318 3.293 1.00 34.22 296 PRO A CA 1
ATOM 2287 C C . PRO A 1 296 ? 22.460 21.967 2.170 1.00 34.22 296 PRO A C 1
ATOM 2289 O O . PRO A 1 296 ? 22.977 22.158 1.072 1.00 34.22 296 PRO A O 1
ATOM 2292 N N . PRO A 1 297 ? 21.164 22.304 2.392 1.00 42.56 297 PRO A N 1
ATOM 2293 C CA . PRO A 1 297 ? 20.303 22.878 1.348 1.00 42.56 297 PRO A CA 1
ATOM 2294 C C . PRO A 1 297 ? 20.858 24.207 0.808 1.00 42.56 297 PRO A C 1
ATOM 2296 O O . PRO A 1 297 ? 21.233 25.088 1.583 1.00 42.56 297 PRO A O 1
ATOM 2299 N N . ALA A 1 298 ? 20.895 24.334 -0.521 1.00 51.25 298 ALA A N 1
ATOM 2300 C CA . ALA A 1 298 ? 21.415 25.492 -1.243 1.00 51.25 298 ALA A CA 1
ATOM 2301 C C . ALA A 1 298 ? 20.709 26.797 -0.823 1.00 51.25 298 ALA A C 1
ATOM 2303 O O . ALA A 1 298 ? 19.486 26.905 -0.898 1.00 51.25 298 ALA A O 1
ATOM 2304 N N . GLN A 1 299 ? 21.481 27.792 -0.372 1.00 64.31 299 GLN A N 1
ATOM 2305 C CA . GLN A 1 299 ? 20.973 29.081 0.133 1.00 64.31 299 GLN A CA 1
ATOM 2306 C C . GLN A 1 299 ? 20.694 30.116 -0.978 1.00 64.31 299 GLN A C 1
ATOM 2308 O O . GLN A 1 299 ? 20.145 31.187 -0.717 1.00 64.31 299 GLN A O 1
ATOM 2313 N N . TYR A 1 300 ? 21.047 29.798 -2.222 1.00 77.75 300 TYR A N 1
ATOM 2314 C CA . TYR A 1 300 ? 20.798 30.603 -3.416 1.00 77.75 300 TYR A CA 1
ATOM 2315 C C . TYR A 1 300 ? 20.547 29.675 -4.611 1.00 77.75 300 TYR A C 1
ATOM 2317 O O . TYR A 1 300 ? 21.006 28.536 -4.601 1.00 77.75 300 TYR A O 1
ATOM 2325 N N . GLY A 1 301 ? 19.825 30.157 -5.618 1.00 81.44 301 GLY A N 1
ATOM 2326 C CA . GLY A 1 301 ? 19.708 29.536 -6.938 1.00 81.44 301 GLY A CA 1
ATOM 2327 C C . GLY A 1 301 ? 20.154 30.530 -8.001 1.00 81.44 301 GLY A C 1
ATOM 2328 O O . GLY A 1 301 ? 20.005 31.736 -7.810 1.00 81.44 301 GLY A O 1
ATOM 2329 N N . TRP A 1 302 ? 20.711 30.063 -9.108 1.00 88.06 302 TRP A N 1
ATOM 2330 C CA . TRP A 1 302 ? 21.101 30.938 -10.212 1.00 88.06 302 TRP A CA 1
ATOM 2331 C C . TRP A 1 302 ? 20.718 30.325 -11.553 1.00 88.06 302 TRP A C 1
ATOM 2333 O O . TRP A 1 302 ? 20.612 29.108 -11.654 1.00 88.06 302 TRP A O 1
ATOM 2343 N N . SER A 1 303 ? 20.478 31.155 -12.555 1.00 84.56 303 SER A N 1
ATOM 2344 C CA . SER A 1 303 ? 20.167 30.766 -13.930 1.00 84.56 303 SER A CA 1
ATOM 2345 C C . SER A 1 303 ? 20.922 31.682 -14.884 1.00 84.56 303 SER A C 1
ATOM 2347 O O . SER A 1 303 ? 21.367 32.761 -14.484 1.00 84.56 303 SER A O 1
ATOM 2349 N N . GLN A 1 304 ? 21.071 31.295 -16.145 1.00 82.94 304 GLN A N 1
ATOM 2350 C CA . GLN A 1 304 ? 21.595 32.202 -17.161 1.00 82.94 304 GLN A CA 1
ATOM 2351 C C . GLN A 1 304 ? 20.780 32.112 -18.442 1.00 82.94 304 GLN A C 1
ATOM 2353 O O . GLN A 1 304 ? 20.379 31.026 -18.849 1.00 82.94 304 GLN A O 1
ATOM 2358 N N . ASP A 1 305 ? 20.662 33.246 -19.110 1.00 78.69 305 ASP A N 1
ATOM 2359 C CA . ASP A 1 305 ? 20.229 33.335 -20.497 1.00 78.69 305 ASP A CA 1
ATOM 2360 C C . ASP A 1 305 ? 21.438 33.768 -21.349 1.00 78.69 305 ASP A C 1
ATOM 2362 O O . ASP A 1 305 ? 22.573 33.854 -20.853 1.00 78.69 305 ASP A O 1
ATOM 2366 N N . ASP A 1 306 ? 21.256 33.995 -22.650 1.00 77.12 306 ASP A N 1
ATOM 2367 C CA . ASP A 1 306 ? 22.381 34.270 -23.557 1.00 77.12 306 ASP A CA 1
ATOM 2368 C C . ASP A 1 306 ? 23.192 35.508 -23.131 1.00 77.12 306 ASP A C 1
ATOM 2370 O O . ASP A 1 306 ? 24.428 35.460 -23.120 1.00 77.12 306 ASP A O 1
ATOM 2374 N N . ASP A 1 307 ? 22.505 36.557 -22.669 1.00 79.56 307 ASP A N 1
ATOM 2375 C CA . ASP A 1 307 ? 23.092 37.862 -22.347 1.00 79.56 307 ASP A CA 1
ATOM 2376 C C . ASP A 1 307 ? 23.030 38.229 -20.848 1.00 79.56 307 ASP A C 1
ATOM 2378 O O . ASP A 1 307 ? 23.612 39.235 -20.436 1.00 79.56 307 ASP A O 1
ATOM 2382 N N . THR A 1 308 ? 22.387 37.420 -20.000 1.00 84.50 308 THR A N 1
ATOM 2383 C CA . THR A 1 308 ? 22.156 37.725 -18.573 1.00 84.50 308 THR A CA 1
ATOM 2384 C C . THR A 1 308 ? 22.403 36.514 -17.666 1.00 84.50 308 THR A C 1
ATOM 2386 O O . THR A 1 308 ? 22.344 35.361 -18.090 1.00 84.50 308 THR A O 1
ATOM 2389 N N . VAL A 1 309 ? 22.732 36.768 -16.399 1.00 87.94 309 VAL A N 1
ATOM 2390 C CA . VAL A 1 309 ? 22.832 35.765 -15.328 1.00 87.94 309 VAL A CA 1
ATOM 2391 C C . VAL A 1 309 ? 21.985 36.235 -14.154 1.00 87.94 309 VAL A C 1
ATOM 2393 O O . VAL A 1 309 ? 22.273 37.276 -13.569 1.00 87.94 309 VAL A O 1
ATOM 2396 N N . THR A 1 310 ? 20.971 35.465 -13.781 1.00 87.44 310 THR A N 1
ATOM 2397 C CA . THR A 1 310 ? 20.062 35.796 -12.680 1.00 87.44 310 THR A CA 1
ATOM 2398 C C . THR A 1 310 ? 20.433 35.001 -11.435 1.00 87.44 310 THR A C 1
ATOM 2400 O O . THR A 1 310 ? 20.574 33.782 -11.473 1.00 87.44 310 THR A O 1
ATOM 2403 N N . VAL A 1 311 ? 20.574 35.683 -10.301 1.00 87.69 311 VAL A N 1
ATOM 2404 C CA . VAL A 1 311 ? 20.874 35.094 -8.991 1.00 87.69 311 VAL A CA 1
ATOM 2405 C C . VAL A 1 311 ? 19.720 35.373 -8.040 1.00 87.69 311 VAL A C 1
ATOM 2407 O O . VAL A 1 311 ? 19.357 36.521 -7.804 1.00 87.69 311 VAL A O 1
ATOM 2410 N N . SER A 1 312 ? 19.176 34.320 -7.447 1.00 87.06 312 SER A N 1
ATOM 2411 C CA . SER A 1 312 ? 18.059 34.356 -6.508 1.00 87.06 312 SER A CA 1
ATOM 2412 C C . SER A 1 312 ? 18.513 33.896 -5.119 1.00 87.06 312 SER A C 1
ATOM 2414 O O . SER A 1 312 ? 19.083 32.819 -4.956 1.00 87.06 312 SER A O 1
ATOM 2416 N N . VAL A 1 313 ? 18.287 34.714 -4.091 1.00 83.38 313 VAL A N 1
ATOM 2417 C CA . VAL A 1 313 ? 18.681 34.422 -2.702 1.00 83.38 313 VAL A CA 1
ATOM 2418 C C . VAL A 1 313 ? 17.462 34.530 -1.798 1.00 83.38 313 VAL A C 1
ATOM 2420 O O . VAL A 1 313 ? 16.819 35.583 -1.729 1.00 83.38 313 VAL A O 1
ATOM 2423 N N . LYS A 1 314 ? 17.148 33.449 -1.076 1.00 80.62 314 LYS A N 1
ATOM 2424 C CA . LYS A 1 314 ? 16.057 33.440 -0.097 1.00 80.62 314 LYS A CA 1
ATOM 2425 C C . LYS A 1 314 ? 16.549 34.035 1.221 1.00 80.62 314 LYS A C 1
ATOM 2427 O O . LYS A 1 314 ? 17.559 33.605 1.761 1.00 80.62 314 LYS A O 1
ATOM 2432 N N . LEU A 1 315 ? 15.840 35.037 1.729 1.00 73.69 315 LEU A N 1
ATOM 2433 C CA . LEU A 1 315 ? 16.196 35.757 2.949 1.00 73.69 315 LEU A CA 1
ATOM 2434 C C . LEU A 1 315 ? 15.440 35.187 4.154 1.00 73.69 315 LEU A C 1
ATOM 2436 O O . LEU A 1 315 ? 14.215 35.062 4.117 1.00 73.69 315 LEU A O 1
ATOM 2440 N N . ASP A 1 316 ? 16.150 34.932 5.253 1.00 66.62 316 ASP A N 1
ATOM 2441 C CA . ASP A 1 316 ? 15.547 34.436 6.500 1.00 66.62 316 ASP A CA 1
ATOM 2442 C C . ASP A 1 316 ? 14.748 35.522 7.247 1.00 66.62 316 ASP A C 1
ATOM 2444 O O . ASP A 1 316 ? 13.790 35.229 7.968 1.00 66.62 316 ASP A O 1
ATOM 2448 N N . HIS A 1 317 ? 15.111 36.798 7.059 1.00 63.66 317 HIS A N 1
ATOM 2449 C CA . HIS A 1 317 ? 14.498 37.951 7.726 1.00 63.66 317 HIS A CA 1
ATOM 2450 C C . HIS A 1 317 ? 14.395 39.157 6.774 1.00 63.66 317 HIS A C 1
ATOM 2452 O O . HIS A 1 317 ? 15.345 39.461 6.053 1.00 63.66 317 HIS A O 1
ATOM 2458 N N . ILE A 1 318 ? 13.270 39.888 6.795 1.00 57.41 318 ILE A N 1
ATOM 2459 C CA . ILE A 1 318 ? 13.063 41.105 5.984 1.00 57.41 318 ILE A CA 1
ATOM 2460 C C . ILE A 1 318 ? 13.402 42.350 6.823 1.00 57.41 318 ILE A C 1
ATOM 2462 O O . ILE A 1 318 ? 12.601 42.785 7.650 1.00 57.41 318 ILE A O 1
ATOM 2466 N N . GLY A 1 319 ? 14.585 42.928 6.602 1.00 63.84 319 GLY A N 1
ATOM 2467 C CA . GLY A 1 319 ? 15.033 44.205 7.182 1.00 63.84 319 GLY A CA 1
ATOM 2468 C C . GLY A 1 319 ? 14.895 45.416 6.238 1.00 63.84 319 GLY A C 1
ATOM 2469 O O . GLY A 1 319 ? 14.124 45.406 5.275 1.00 63.84 319 GLY A O 1
ATOM 2470 N N . GLU A 1 320 ? 15.654 46.489 6.494 1.00 61.81 320 GLU A N 1
ATOM 2471 C CA . GLU A 1 320 ? 15.679 47.681 5.631 1.00 61.81 320 GLU A CA 1
ATOM 2472 C C . GLU A 1 320 ? 16.281 47.374 4.245 1.00 61.81 320 GLU A C 1
ATOM 2474 O O . GLU A 1 320 ? 17.257 46.646 4.119 1.00 61.81 320 GLU A O 1
ATOM 2479 N N . LYS A 1 321 ? 15.739 47.960 3.164 1.00 57.03 321 LYS A N 1
ATOM 2480 C CA . LYS A 1 321 ? 16.152 47.637 1.775 1.00 57.03 321 LYS A CA 1
ATOM 2481 C C . LYS A 1 321 ? 17.666 47.805 1.537 1.00 57.03 321 LYS A C 1
ATOM 2483 O O . LYS A 1 321 ? 18.245 47.064 0.751 1.00 57.03 321 LYS A O 1
ATOM 2488 N N . ASN A 1 322 ? 18.301 48.751 2.227 1.00 62.41 322 ASN A N 1
ATOM 2489 C CA . ASN A 1 322 ? 19.715 49.075 2.043 1.00 62.41 322 ASN A CA 1
ATOM 2490 C C . ASN A 1 322 ? 20.675 48.079 2.714 1.00 62.41 322 ASN A C 1
ATOM 2492 O O . ASN A 1 322 ? 21.852 48.084 2.369 1.00 62.41 322 ASN A O 1
ATOM 2496 N N . SER A 1 323 ? 20.214 47.220 3.633 1.00 65.38 323 SER A N 1
ATOM 2497 C CA . SER A 1 323 ? 21.084 46.209 4.255 1.00 65.38 323 SER A CA 1
ATOM 2498 C C . SER A 1 323 ? 21.339 44.991 3.362 1.00 65.38 323 SER A C 1
ATOM 2500 O O . SER A 1 323 ? 22.248 44.220 3.649 1.00 65.38 323 SER A O 1
ATOM 2502 N N . TYR A 1 324 ? 20.573 44.832 2.276 1.00 70.75 324 TYR A N 1
ATOM 2503 C CA . TYR A 1 324 ? 20.657 43.691 1.351 1.00 70.75 324 TYR A CA 1
ATOM 2504 C C . TYR A 1 324 ? 21.062 44.089 -0.072 1.00 70.75 324 TYR A C 1
ATOM 2506 O O . TYR A 1 324 ? 21.052 43.247 -0.964 1.00 70.75 324 TYR A O 1
ATOM 2514 N N . ALA A 1 325 ? 21.377 45.367 -0.303 1.00 76.56 325 ALA A N 1
ATOM 2515 C CA . ALA A 1 325 ? 21.716 45.852 -1.633 1.00 76.56 325 ALA A CA 1
ATOM 2516 C C . ALA A 1 325 ? 23.022 45.192 -2.122 1.00 76.56 325 ALA A C 1
ATOM 2518 O O . ALA A 1 325 ? 24.048 45.321 -1.442 1.00 76.56 325 ALA A O 1
ATOM 2519 N N . PRO A 1 326 ? 23.007 44.498 -3.274 1.00 84.31 326 PRO A N 1
ATOM 2520 C CA . PRO A 1 326 ? 24.211 43.936 -3.855 1.00 84.31 326 PRO A CA 1
ATOM 2521 C C . PRO A 1 326 ? 25.133 45.056 -4.346 1.00 84.31 326 PRO A C 1
ATOM 2523 O O . PRO A 1 326 ? 24.671 46.089 -4.837 1.00 84.31 326 PRO A O 1
ATOM 2526 N N . VAL A 1 327 ? 26.445 44.854 -4.228 1.00 85.12 327 VAL A N 1
ATOM 2527 C CA . VAL A 1 327 ? 27.447 45.733 -4.852 1.00 85.12 327 VAL A CA 1
ATOM 2528 C C . VAL A 1 327 ? 28.101 44.956 -5.983 1.00 85.12 327 VAL A C 1
ATOM 2530 O O . VAL A 1 327 ? 28.769 43.954 -5.734 1.00 85.12 327 VAL A O 1
ATOM 2533 N N . ILE A 1 328 ? 27.868 45.399 -7.216 1.00 86.81 328 ILE A N 1
ATOM 2534 C CA . ILE A 1 328 ? 28.277 44.698 -8.435 1.00 86.81 328 ILE A CA 1
ATOM 2535 C C . ILE A 1 328 ? 29.491 45.418 -9.028 1.00 86.81 328 ILE A C 1
ATOM 2537 O O . ILE A 1 328 ? 29.485 46.636 -9.216 1.00 86.81 328 ILE A O 1
ATOM 2541 N N . HIS A 1 329 ? 30.545 44.662 -9.308 1.00 85.00 329 HIS A N 1
ATOM 2542 C CA . HIS A 1 329 ? 31.721 45.084 -10.060 1.00 85.00 329 HIS A CA 1
ATOM 2543 C C . HIS A 1 329 ? 31.905 44.168 -11.268 1.00 85.00 329 HIS A C 1
ATOM 2545 O O . HIS A 1 329 ? 31.272 43.124 -11.369 1.00 85.00 329 HIS A O 1
ATOM 2551 N N . THR A 1 330 ? 32.789 44.556 -12.188 1.00 83.94 330 THR A N 1
ATOM 2552 C CA . THR A 1 330 ? 32.948 43.863 -13.473 1.00 83.94 330 THR A CA 1
ATOM 2553 C C . THR A 1 330 ? 33.244 42.375 -13.322 1.00 83.94 330 THR A C 1
ATOM 2555 O O . THR A 1 330 ? 32.745 41.597 -14.109 1.00 83.94 330 THR A O 1
ATOM 2558 N N . ASN A 1 331 ? 34.006 41.954 -12.317 1.00 84.88 331 ASN A N 1
ATOM 2559 C CA . ASN A 1 331 ? 34.382 40.549 -12.124 1.00 84.88 331 ASN A CA 1
ATOM 2560 C C . ASN A 1 331 ? 34.121 40.041 -10.699 1.00 84.88 331 ASN A C 1
ATOM 2562 O O . ASN A 1 331 ? 34.601 38.975 -10.322 1.00 84.88 331 ASN A O 1
ATOM 2566 N N . GLN A 1 332 ? 33.424 40.822 -9.874 1.00 86.56 332 GLN A N 1
ATOM 2567 C CA . GLN A 1 332 ? 33.170 40.495 -8.476 1.00 86.56 332 GLN A CA 1
ATOM 2568 C C . GLN A 1 332 ? 31.806 41.021 -8.056 1.00 86.56 332 GLN A C 1
ATOM 2570 O O . GLN A 1 332 ? 31.397 42.109 -8.458 1.00 86.56 332 GLN A O 1
ATOM 2575 N N . ILE A 1 333 ? 31.133 40.287 -7.182 1.00 87.12 333 ILE A N 1
ATOM 2576 C CA . ILE A 1 333 ? 29.874 40.706 -6.582 1.00 87.12 333 ILE A CA 1
ATOM 2577 C C . ILE A 1 333 ? 29.970 40.616 -5.067 1.00 87.12 333 ILE A C 1
ATOM 2579 O O . ILE A 1 333 ? 30.595 39.717 -4.519 1.00 87.12 333 ILE A O 1
ATOM 2583 N N . LYS A 1 334 ? 29.345 41.549 -4.364 1.00 84.69 334 LYS A N 1
ATOM 2584 C CA . LYS A 1 334 ? 29.095 41.442 -2.930 1.00 84.69 334 LYS A CA 1
ATOM 2585 C C . LYS A 1 334 ? 27.603 41.264 -2.719 1.00 84.69 334 LYS A C 1
ATOM 2587 O O . LYS A 1 334 ? 26.835 42.175 -3.026 1.00 84.69 334 LYS A O 1
ATOM 2592 N N . LEU A 1 335 ? 27.214 40.121 -2.161 1.00 83.06 335 LEU A N 1
ATOM 2593 C CA . LEU A 1 335 ? 25.835 39.794 -1.800 1.00 83.06 335 LEU A CA 1
ATOM 2594 C C . LEU A 1 335 ? 25.740 39.680 -0.275 1.00 83.06 335 LEU A C 1
ATOM 2596 O O . LEU A 1 335 ? 25.953 38.587 0.236 1.00 83.06 335 LEU A O 1
ATOM 2600 N N . PRO A 1 336 ? 25.416 40.752 0.476 1.00 78.88 336 PRO A N 1
ATOM 2601 C CA . PRO A 1 336 ? 25.450 40.728 1.944 1.00 78.88 336 PRO A CA 1
ATOM 2602 C C . PRO A 1 336 ? 24.618 39.612 2.596 1.00 78.88 336 PRO A C 1
ATOM 2604 O O . PRO A 1 336 ? 24.925 39.199 3.709 1.00 78.88 336 PRO A O 1
ATOM 2607 N N . SER A 1 337 ? 23.579 39.132 1.906 1.00 71.06 337 SER A N 1
ATOM 2608 C CA . SER A 1 337 ? 22.729 38.010 2.316 1.00 71.06 337 SER A CA 1
ATOM 2609 C C . SER A 1 337 ? 23.364 36.627 2.144 1.00 71.06 337 SER A C 1
ATOM 2611 O O . SER A 1 337 ? 22.909 35.688 2.782 1.00 71.06 337 SER A O 1
ATOM 2613 N N . LEU A 1 338 ? 24.384 36.498 1.292 1.00 72.19 338 LEU A N 1
ATOM 2614 C CA . LEU A 1 338 ? 25.056 35.240 0.957 1.00 72.19 338 LEU A CA 1
ATOM 2615 C C . LEU A 1 338 ? 26.508 35.220 1.462 1.00 72.19 338 LEU A C 1
ATOM 2617 O O . LEU A 1 338 ? 26.969 34.229 2.022 1.00 72.19 338 LEU A O 1
ATOM 2621 N N . ASN A 1 339 ? 27.233 36.325 1.268 1.00 73.44 339 ASN A N 1
ATOM 2622 C CA . ASN A 1 339 ? 28.589 36.541 1.757 1.00 73.44 339 ASN A CA 1
ATOM 2623 C C . ASN A 1 339 ? 28.831 38.048 2.030 1.00 73.44 339 ASN A C 1
ATOM 2625 O O . ASN A 1 339 ? 28.629 38.881 1.140 1.00 73.44 339 ASN A O 1
ATOM 2629 N N . PRO A 1 340 ? 29.284 38.437 3.239 1.00 71.94 340 PRO A N 1
ATOM 2630 C CA . PRO A 1 340 ? 29.591 39.831 3.565 1.00 71.94 340 PRO A CA 1
ATOM 2631 C C . PRO A 1 340 ? 30.828 40.408 2.843 1.00 71.94 340 PRO A C 1
ATOM 2633 O O . PRO A 1 340 ? 31.089 41.610 2.977 1.00 71.94 340 PRO A O 1
ATOM 2636 N N . GLU A 1 341 ? 31.577 39.607 2.081 1.00 79.19 341 GLU A N 1
ATOM 2637 C CA . GLU A 1 341 ? 32.743 40.017 1.287 1.00 79.19 341 GLU A CA 1
ATOM 2638 C C . GLU A 1 341 ? 32.479 39.975 -0.231 1.00 79.19 341 GLU A C 1
ATOM 2640 O O . GLU A 1 341 ? 31.457 39.469 -0.692 1.00 79.19 341 GLU A O 1
ATOM 2645 N N . PHE A 1 342 ? 33.388 40.560 -1.020 1.00 81.69 342 PHE A N 1
ATOM 2646 C CA . PHE A 1 342 ? 33.338 40.465 -2.481 1.00 81.69 342 PHE A CA 1
ATOM 2647 C C . PHE A 1 342 ? 33.784 39.077 -2.931 1.00 81.69 342 PHE A C 1
ATOM 2649 O O . PHE A 1 342 ? 34.865 38.620 -2.564 1.00 81.69 342 PHE A O 1
ATOM 2656 N N . VAL A 1 343 ? 32.965 38.440 -3.760 1.00 83.81 343 VAL A N 1
ATOM 2657 C CA . VAL A 1 343 ? 33.222 37.124 -4.338 1.00 83.81 343 VAL A CA 1
ATOM 2658 C C . VAL A 1 343 ? 33.443 37.246 -5.849 1.00 83.81 343 VAL A C 1
ATOM 2660 O O . VAL A 1 343 ? 32.744 38.027 -6.499 1.00 83.81 343 VAL A O 1
ATOM 2663 N N . PRO A 1 344 ? 34.430 36.536 -6.421 1.00 86.12 344 PRO A N 1
ATOM 2664 C CA . PRO A 1 344 ? 34.725 36.579 -7.847 1.00 86.12 344 PRO A CA 1
ATOM 2665 C C . PRO A 1 344 ? 33.663 35.851 -8.668 1.00 86.12 344 PRO A C 1
ATOM 2667 O O . PRO A 1 344 ? 33.294 34.719 -8.366 1.00 86.12 344 PRO A O 1
ATOM 2670 N N . LEU A 1 345 ? 33.189 36.517 -9.718 1.00 86.50 345 LEU A N 1
ATOM 2671 C CA . LEU A 1 345 ? 32.252 35.966 -10.693 1.00 86.50 345 LEU A CA 1
ATOM 2672 C C . LEU A 1 345 ? 32.997 35.124 -11.733 1.00 86.50 345 LEU A C 1
ATOM 2674 O O . LEU A 1 345 ? 34.169 35.375 -12.011 1.00 86.50 345 LEU A O 1
ATOM 2678 N N . TYR A 1 346 ? 32.300 34.157 -12.331 1.00 85.88 346 TYR A N 1
ATOM 2679 C CA . TYR A 1 346 ? 32.868 33.268 -13.349 1.00 85.88 346 TYR A CA 1
ATOM 2680 C C . TYR A 1 346 ? 33.400 34.017 -14.585 1.00 85.88 346 TYR A C 1
ATOM 2682 O O . TYR A 1 346 ? 34.419 33.633 -15.160 1.00 85.88 346 TYR A O 1
ATOM 2690 N N . ALA A 1 347 ? 32.734 35.101 -14.994 1.00 85.19 347 ALA A N 1
ATOM 2691 C CA . ALA A 1 347 ? 33.174 35.954 -16.094 1.00 85.19 347 ALA A CA 1
ATOM 2692 C C . ALA A 1 347 ? 32.793 37.426 -15.878 1.00 85.19 347 ALA A C 1
ATOM 2694 O O . ALA A 1 347 ? 32.045 37.769 -14.961 1.00 85.19 347 ALA A O 1
ATOM 2695 N N . ASP A 1 348 ? 33.306 38.291 -16.756 1.00 86.62 348 ASP A N 1
ATOM 2696 C CA . ASP A 1 348 ? 33.055 39.728 -16.705 1.00 86.62 348 ASP A CA 1
ATOM 2697 C C . ASP A 1 348 ? 31.582 40.077 -17.006 1.00 86.62 348 ASP A C 1
ATOM 2699 O O . ASP A 1 348 ? 31.028 39.690 -18.042 1.00 86.62 348 ASP A O 1
ATOM 2703 N N . VAL A 1 349 ? 30.992 40.893 -16.135 1.00 89.00 349 VAL A N 1
ATOM 2704 C CA . VAL A 1 349 ? 29.650 41.482 -16.235 1.00 89.00 349 VAL A CA 1
ATOM 2705 C C . VAL A 1 349 ? 29.741 43.003 -16.384 1.00 89.00 349 VAL A C 1
ATOM 2707 O O . VAL A 1 349 ? 30.763 43.614 -16.057 1.00 89.00 349 VAL A O 1
ATOM 2710 N N . ASP A 1 350 ? 28.684 43.630 -16.890 1.00 86.31 350 ASP A N 1
ATOM 2711 C CA . ASP A 1 350 ? 28.549 45.084 -16.948 1.00 86.31 350 ASP A CA 1
ATOM 2712 C C . ASP A 1 350 ? 27.778 45.600 -15.718 1.00 86.31 350 ASP A C 1
ATOM 2714 O O . ASP A 1 350 ? 26.568 45.377 -15.615 1.00 86.31 350 ASP A O 1
ATOM 2718 N N . PRO A 1 351 ? 28.437 46.283 -14.761 1.00 85.44 351 PRO A N 1
ATOM 2719 C CA . PRO A 1 351 ? 27.769 46.773 -13.559 1.00 85.44 351 PRO A CA 1
ATOM 2720 C C . PRO A 1 351 ? 26.745 47.878 -13.824 1.00 85.44 351 PRO A C 1
ATOM 2722 O O . PRO A 1 351 ? 25.873 48.079 -12.983 1.00 85.44 351 PRO A O 1
ATOM 2725 N N . GLU A 1 352 ? 26.866 48.620 -14.932 1.00 80.94 352 GLU A N 1
ATOM 2726 C CA . GLU A 1 352 ? 25.947 49.720 -15.252 1.00 80.94 352 GLU A CA 1
ATOM 2727 C C . GLU A 1 352 ? 24.619 49.197 -15.819 1.00 80.94 352 GLU A C 1
ATOM 2729 O O . GLU A 1 352 ? 23.573 49.792 -15.563 1.00 80.94 352 GLU A O 1
ATOM 2734 N N . GLU A 1 353 ? 24.655 48.050 -16.502 1.00 81.38 353 GLU A N 1
ATOM 2735 C CA . GLU A 1 353 ? 23.482 47.367 -17.070 1.00 81.38 353 GLU A CA 1
ATOM 2736 C C . GLU A 1 353 ? 22.929 46.251 -16.164 1.00 81.38 353 GLU A C 1
ATOM 2738 O O . GLU A 1 353 ? 21.904 45.649 -16.477 1.00 81.38 353 GLU A O 1
ATOM 2743 N N . SER A 1 354 ? 23.591 45.939 -15.045 1.00 87.44 354 SER A N 1
ATOM 2744 C CA . SER A 1 354 ? 23.115 44.939 -14.081 1.00 87.44 354 SER A CA 1
ATOM 2745 C C . SER A 1 354 ? 22.112 45.551 -13.100 1.00 87.44 354 SER A C 1
ATOM 2747 O O . SER A 1 354 ? 22.311 46.654 -12.584 1.00 87.44 354 SER A O 1
ATOM 2749 N N . THR A 1 355 ? 21.039 44.828 -12.782 1.00 85.56 355 THR A N 1
ATOM 2750 C CA . THR A 1 355 ? 19.970 45.318 -11.899 1.00 85.56 355 THR A CA 1
ATOM 2751 C C . THR A 1 355 ? 19.670 44.341 -10.767 1.00 85.56 355 THR A C 1
ATOM 2753 O O . THR A 1 355 ? 20.139 43.210 -10.745 1.00 85.56 355 THR A O 1
ATOM 2756 N N . TRP A 1 356 ? 18.932 44.792 -9.753 1.00 88.69 356 TRP A N 1
ATOM 2757 C CA . TRP A 1 356 ? 18.481 43.915 -8.676 1.00 88.69 356 TRP A CA 1
ATOM 2758 C C . TRP A 1 356 ? 17.120 44.345 -8.150 1.00 88.69 356 TRP A C 1
ATOM 2760 O O . TRP A 1 356 ? 16.782 45.536 -8.100 1.00 88.69 356 TRP A O 1
ATOM 2770 N N . THR A 1 357 ? 16.344 43.368 -7.697 1.00 82.44 357 THR A N 1
ATOM 2771 C CA . THR A 1 357 ? 15.023 43.573 -7.119 1.00 82.44 357 THR A CA 1
ATOM 2772 C C . THR A 1 357 ? 14.881 42.806 -5.806 1.00 82.44 357 THR A C 1
ATOM 2774 O O . THR A 1 357 ? 15.532 41.797 -5.556 1.00 82.44 357 THR A O 1
ATOM 2777 N N . LEU A 1 358 ? 14.050 43.333 -4.905 1.00 79.75 358 LEU A N 1
ATOM 2778 C CA . LEU A 1 358 ? 13.759 42.705 -3.616 1.00 79.75 358 LEU A CA 1
ATOM 2779 C C . LEU A 1 358 ? 12.253 42.508 -3.497 1.00 79.75 358 LEU A C 1
ATOM 2781 O O . LEU A 1 358 ? 11.509 43.475 -3.293 1.00 79.75 358 LEU A O 1
ATOM 2785 N N . ASN A 1 359 ? 11.815 41.255 -3.575 1.00 77.81 359 ASN A N 1
ATOM 2786 C CA . ASN A 1 359 ? 10.430 40.877 -3.365 1.00 77.81 359 ASN A CA 1
ATOM 2787 C C . ASN A 1 359 ? 10.174 40.623 -1.872 1.00 77.81 359 ASN A C 1
ATOM 2789 O O . ASN A 1 359 ? 10.490 39.569 -1.322 1.00 77.81 359 ASN A O 1
ATOM 2793 N N . ARG A 1 360 ? 9.555 41.606 -1.207 1.00 70.00 360 ARG A N 1
ATOM 2794 C CA . ARG A 1 360 ? 9.225 41.534 0.227 1.00 70.00 360 ARG A CA 1
ATOM 2795 C C . ARG A 1 360 ? 8.129 40.522 0.569 1.00 70.00 360 ARG A C 1
ATOM 2797 O O . ARG A 1 360 ? 8.029 40.150 1.727 1.00 70.00 360 ARG A O 1
ATOM 2804 N N . GLN A 1 361 ? 7.287 40.108 -0.378 1.00 65.75 361 GLN A N 1
ATOM 2805 C CA . GLN A 1 361 ? 6.217 39.138 -0.101 1.00 65.75 361 GLN A CA 1
ATOM 2806 C C . GLN A 1 361 ? 6.744 37.701 -0.077 1.00 65.75 361 GLN A C 1
ATOM 2808 O O . GLN A 1 361 ? 6.222 36.875 0.664 1.00 65.75 361 GLN A O 1
ATOM 2813 N N . LEU A 1 362 ? 7.789 37.426 -0.861 1.00 69.62 362 LEU A N 1
ATOM 2814 C CA . LEU A 1 362 ? 8.402 36.101 -0.990 1.00 69.62 362 LEU A CA 1
ATOM 2815 C C . LEU A 1 362 ? 9.741 35.976 -0.244 1.00 69.62 362 LEU A C 1
ATOM 2817 O O . LEU A 1 362 ? 10.378 34.929 -0.320 1.00 69.62 362 LEU A O 1
ATOM 2821 N N . SER A 1 363 ? 10.172 37.030 0.462 1.00 76.75 363 SER A N 1
ATOM 2822 C CA . SER A 1 363 ? 11.508 37.138 1.072 1.00 76.75 363 SER A CA 1
ATOM 2823 C C . SER A 1 363 ? 12.631 36.773 0.090 1.00 76.75 363 SER A C 1
ATOM 2825 O O . SER A 1 363 ? 13.548 36.037 0.443 1.00 76.75 363 SER A O 1
ATOM 2827 N N . LEU A 1 364 ? 12.545 37.256 -1.152 1.00 80.50 364 LEU A N 1
ATOM 2828 C CA . LEU A 1 364 ? 13.440 36.860 -2.242 1.00 80.50 364 LEU A CA 1
ATOM 2829 C C . LEU A 1 364 ? 14.199 38.072 -2.789 1.00 80.50 364 LEU A C 1
ATOM 2831 O O . LEU A 1 364 ? 13.586 39.079 -3.154 1.00 80.50 364 LEU A O 1
ATOM 2835 N N . LEU A 1 365 ? 15.527 37.972 -2.825 1.00 81.75 365 LEU A N 1
ATOM 2836 C CA . LEU A 1 365 ? 16.412 38.912 -3.511 1.00 81.75 365 LEU A CA 1
ATOM 2837 C C . LEU A 1 365 ? 16.768 38.327 -4.880 1.00 81.75 365 LEU A C 1
ATOM 2839 O O . LEU A 1 365 ? 17.325 37.235 -4.932 1.00 81.75 365 LEU A O 1
ATOM 2843 N N . GLU A 1 366 ? 16.472 39.053 -5.953 1.00 86.12 366 GLU A N 1
ATOM 2844 C CA . GLU A 1 366 ? 16.833 38.683 -7.326 1.00 86.12 366 GLU A CA 1
ATOM 2845 C C . GLU A 1 366 ? 17.848 39.697 -7.865 1.00 86.12 366 GLU A C 1
ATOM 2847 O O . GLU A 1 366 ? 17.668 40.909 -7.715 1.00 86.12 366 GLU A O 1
ATOM 2852 N N . VAL A 1 367 ? 18.938 39.210 -8.448 1.00 87.81 367 VAL A N 1
ATOM 2853 C CA . VAL A 1 367 ? 20.017 40.020 -9.018 1.00 87.81 367 VAL A CA 1
ATOM 2854 C C . VAL A 1 367 ? 20.251 39.573 -10.450 1.00 87.81 367 VAL A C 1
ATOM 2856 O O . VAL A 1 367 ? 20.649 38.435 -10.667 1.00 87.81 367 VAL A O 1
ATOM 2859 N N . ASP A 1 368 ? 20.054 40.479 -11.398 1.00 87.69 368 ASP A N 1
ATOM 2860 C CA . ASP A 1 368 ? 20.237 40.238 -12.824 1.00 87.69 368 ASP A CA 1
ATOM 2861 C C . ASP A 1 368 ? 21.553 40.877 -13.272 1.00 87.69 368 ASP A C 1
ATOM 2863 O O . ASP A 1 368 ? 21.715 42.101 -13.264 1.00 87.69 368 ASP A O 1
ATOM 2867 N N . LEU A 1 369 ? 22.520 40.033 -13.619 1.00 88.88 369 LEU A N 1
ATOM 2868 C CA . LEU A 1 369 ? 23.853 40.418 -14.056 1.00 88.88 369 LEU A CA 1
ATOM 2869 C C . LEU A 1 369 ? 23.929 40.395 -15.579 1.00 88.88 369 LEU A C 1
ATOM 2871 O O . LEU A 1 369 ? 23.799 39.341 -16.197 1.00 88.88 369 LEU A O 1
ATOM 2875 N N . SER A 1 370 ? 24.197 41.544 -16.186 1.00 87.44 370 SER A N 1
ATOM 2876 C CA . SER A 1 370 ? 24.312 41.662 -17.641 1.00 87.44 370 SER A CA 1
ATOM 2877 C C . SER A 1 370 ? 25.705 41.228 -18.094 1.00 87.44 370 SER A C 1
ATOM 2879 O O . SER A 1 370 ? 26.711 41.802 -17.668 1.00 87.44 370 SER A O 1
ATOM 2881 N N . LYS A 1 371 ? 25.797 40.204 -18.949 1.00 87.94 371 LYS A N 1
ATOM 2882 C CA . LYS A 1 371 ? 27.070 39.726 -19.506 1.00 87.94 371 LYS A CA 1
ATOM 2883 C C . LYS A 1 371 ? 27.651 40.805 -20.413 1.00 87.94 371 LYS A C 1
ATOM 2885 O O . LYS A 1 371 ? 26.959 41.434 -21.211 1.00 87.94 371 LYS A O 1
ATOM 2890 N N . LYS A 1 372 ? 28.958 41.032 -20.318 1.00 80.88 372 LYS A N 1
ATOM 2891 C CA . LYS A 1 372 ? 29.622 42.017 -21.174 1.00 80.88 372 LYS A CA 1
ATOM 2892 C C . LYS A 1 372 ? 29.616 41.512 -22.621 1.00 80.88 372 LYS A C 1
ATOM 2894 O O . LYS A 1 372 ? 30.088 40.411 -22.869 1.00 80.88 372 LYS A O 1
ATOM 2899 N N . SER A 1 373 ? 29.179 42.315 -23.596 1.00 58.28 373 SER A N 1
ATOM 2900 C CA . SER A 1 373 ? 28.871 41.898 -24.989 1.00 58.28 373 SER A CA 1
ATOM 2901 C C . SER A 1 373 ? 30.005 41.240 -25.812 1.00 58.28 373 SER A C 1
ATOM 2903 O O . SER A 1 373 ? 29.835 40.968 -26.995 1.00 58.28 373 SER A O 1
ATOM 2905 N N . GLN A 1 374 ? 31.189 41.020 -25.233 1.00 53.94 374 GLN A N 1
ATOM 2906 C CA . GLN A 1 374 ? 32.313 40.293 -25.836 1.00 53.94 374 GLN A CA 1
ATOM 2907 C C . GLN A 1 374 ? 32.528 38.893 -25.230 1.00 53.94 374 GLN A C 1
ATOM 2909 O O . GLN A 1 374 ? 33.323 38.123 -25.770 1.00 53.94 374 GLN A O 1
ATOM 2914 N N . SER A 1 375 ? 31.840 38.541 -24.139 1.00 55.09 375 SER A N 1
ATOM 2915 C CA . SER A 1 375 ? 31.889 37.229 -23.494 1.00 55.09 375 SER A CA 1
ATOM 2916 C C . SER A 1 375 ? 30.606 36.442 -23.783 1.00 55.09 375 SER A C 1
ATOM 2918 O O . SER A 1 375 ? 29.765 36.256 -22.912 1.00 55.09 375 SER A O 1
ATOM 2920 N N . HIS A 1 376 ? 30.479 35.879 -24.992 1.00 60.78 376 HIS A N 1
ATOM 2921 C CA . HIS A 1 376 ? 29.504 34.806 -25.288 1.00 60.78 376 HIS A CA 1
ATOM 2922 C C . HIS A 1 376 ? 29.884 33.485 -24.582 1.00 60.78 376 HIS A C 1
ATOM 2924 O O . HIS A 1 376 ? 29.898 32.406 -25.174 1.00 60.78 376 HIS A O 1
ATOM 2930 N N . VAL A 1 377 ? 30.313 33.579 -23.326 1.00 67.06 377 VAL A N 1
ATOM 2931 C CA . VAL A 1 377 ? 30.801 32.469 -22.522 1.00 67.06 377 VAL A CA 1
ATOM 2932 C C . VAL A 1 377 ? 29.626 31.980 -21.693 1.00 67.06 377 VAL A C 1
ATOM 2934 O O . VAL A 1 377 ? 29.074 32.733 -20.893 1.00 67.06 377 VAL A O 1
ATOM 2937 N N . ARG A 1 378 ? 29.243 30.717 -21.890 1.00 78.38 378 ARG A N 1
ATOM 2938 C CA . ARG A 1 378 ? 28.278 30.037 -21.025 1.00 78.38 378 ARG A CA 1
ATOM 2939 C C . ARG A 1 378 ? 28.935 29.776 -19.671 1.00 78.38 378 ARG A C 1
ATOM 2941 O O . ARG A 1 378 ? 30.020 29.198 -19.618 1.00 78.38 378 ARG A O 1
ATOM 2948 N N . TRP A 1 379 ? 28.299 30.230 -18.599 1.00 83.00 379 TRP A N 1
ATOM 2949 C CA . TRP A 1 379 ? 28.794 30.058 -17.238 1.00 83.00 379 TRP A CA 1
ATOM 2950 C C . TRP A 1 379 ? 28.606 28.598 -16.837 1.00 83.00 379 TRP A C 1
ATOM 2952 O O . TRP A 1 379 ? 27.539 28.034 -17.053 1.00 83.00 379 TRP A O 1
ATOM 2962 N N . VAL A 1 380 ? 29.654 27.962 -16.320 1.00 81.06 380 VAL A N 1
ATOM 2963 C CA . VAL A 1 380 ? 29.577 26.573 -15.823 1.00 81.06 380 VAL A CA 1
ATOM 2964 C C . VAL A 1 380 ? 29.310 26.557 -14.313 1.00 81.06 380 VAL A C 1
ATOM 2966 O O . VAL A 1 380 ? 28.821 25.569 -13.783 1.00 81.06 380 VAL A O 1
ATOM 2969 N N . ASP A 1 381 ? 29.604 27.668 -13.641 1.00 82.31 381 ASP A N 1
ATOM 2970 C CA . ASP A 1 381 ? 29.311 27.941 -12.236 1.00 82.31 381 ASP A CA 1
ATOM 2971 C C . ASP A 1 381 ? 29.054 29.453 -12.088 1.00 82.31 381 ASP A C 1
ATOM 2973 O O . ASP A 1 381 ? 29.399 30.234 -12.983 1.00 82.31 381 ASP A O 1
ATOM 2977 N N . LEU A 1 382 ? 28.466 29.882 -10.973 1.00 81.94 382 LEU A N 1
ATOM 2978 C CA . LEU A 1 382 ? 28.239 31.297 -10.681 1.00 81.94 382 LEU A CA 1
ATOM 2979 C C . LEU A 1 382 ? 29.546 32.024 -10.323 1.00 81.94 382 LEU A C 1
ATOM 2981 O O . LEU A 1 382 ? 29.730 33.201 -10.647 1.00 81.94 382 LEU A O 1
ATOM 2985 N N . PHE A 1 383 ? 30.458 31.327 -9.648 1.00 84.81 383 PHE A N 1
ATOM 2986 C CA . PHE A 1 383 ? 31.720 31.887 -9.171 1.00 84.81 383 PHE A CA 1
ATOM 2987 C C . PHE A 1 383 ? 32.917 31.283 -9.908 1.00 84.81 383 PHE A C 1
ATOM 2989 O O . PHE A 1 383 ? 32.862 30.172 -10.432 1.00 84.81 383 PHE A O 1
ATOM 2996 N N . ASP A 1 384 ? 34.017 32.031 -9.963 1.00 80.25 384 ASP A N 1
ATOM 2997 C CA . ASP A 1 384 ? 35.282 31.508 -10.483 1.00 80.25 384 ASP A CA 1
ATOM 2998 C C . ASP A 1 384 ? 35.852 30.420 -9.548 1.00 80.25 384 ASP A C 1
ATOM 3000 O O . ASP A 1 384 ? 35.588 30.407 -8.345 1.00 80.25 384 ASP A O 1
ATOM 3004 N N . GLN A 1 385 ? 36.711 29.540 -10.074 1.00 73.19 385 GLN A N 1
ATOM 3005 C CA . GLN A 1 385 ? 37.376 28.448 -9.343 1.00 73.19 385 GLN A CA 1
ATOM 3006 C C . GLN A 1 385 ? 38.177 28.930 -8.121 1.00 73.19 385 GLN A C 1
ATOM 3008 O O . GLN A 1 385 ? 38.543 28.135 -7.255 1.00 73.19 385 GLN A O 1
ATOM 3013 N N . SER A 1 386 ? 38.474 30.230 -8.057 1.00 69.25 386 SER A N 1
ATOM 3014 C CA . SER A 1 386 ? 39.121 30.888 -6.926 1.00 69.25 386 SER A CA 1
ATOM 3015 C C . SER A 1 386 ? 38.222 31.042 -5.689 1.00 69.25 386 SER A C 1
ATOM 3017 O O . SER A 1 386 ? 38.742 31.340 -4.611 1.00 69.25 386 SER A O 1
ATOM 3019 N N . PHE A 1 387 ? 36.909 30.806 -5.801 1.00 70.88 387 PHE A N 1
ATOM 3020 C CA . PHE A 1 387 ? 35.960 30.900 -4.696 1.00 70.88 387 PHE A CA 1
ATOM 3021 C C . PHE A 1 387 ? 35.028 29.686 -4.633 1.00 70.88 387 PHE A C 1
ATOM 3023 O O . PHE A 1 387 ? 34.176 29.481 -5.488 1.00 70.88 387 PHE A O 1
ATOM 3030 N N . THR A 1 388 ? 35.154 28.903 -3.561 1.00 68.25 388 THR A N 1
ATOM 3031 C CA . THR A 1 388 ? 34.195 27.845 -3.227 1.00 68.25 388 THR A CA 1
ATOM 3032 C C . THR A 1 388 ? 33.283 28.346 -2.112 1.00 68.25 388 THR A C 1
ATOM 3034 O O . THR A 1 388 ? 33.782 28.661 -1.025 1.00 68.25 388 THR A O 1
ATOM 3037 N N . PRO A 1 389 ? 31.962 28.418 -2.332 1.00 65.88 389 PRO A N 1
ATOM 3038 C CA . PRO A 1 389 ? 31.061 28.872 -1.293 1.00 65.88 389 PRO A CA 1
ATOM 3039 C C . PRO A 1 389 ? 31.036 27.905 -0.095 1.00 65.88 389 PRO A C 1
ATOM 3041 O O . PRO A 1 389 ? 31.093 26.687 -0.284 1.00 65.88 389 PRO A O 1
ATOM 3044 N N . PRO A 1 390 ? 30.885 28.404 1.146 1.00 57.88 390 PRO A N 1
ATOM 3045 C CA . PRO A 1 390 ? 30.885 27.570 2.355 1.00 57.88 390 PRO A CA 1
ATOM 3046 C C . PRO A 1 390 ? 29.712 26.572 2.421 1.00 57.88 390 PRO A C 1
ATOM 3048 O O . PRO A 1 390 ? 29.744 25.635 3.216 1.00 57.88 390 PRO A O 1
ATOM 3051 N N . PHE A 1 391 ? 28.690 26.757 1.581 1.00 60.09 391 PHE A N 1
ATOM 3052 C CA . PHE A 1 391 ? 27.504 25.903 1.455 1.00 60.09 391 PHE A CA 1
ATOM 3053 C C . PHE A 1 391 ? 27.553 24.934 0.254 1.00 60.09 391 PHE A C 1
ATOM 3055 O O . PHE A 1 391 ? 26.611 24.168 0.073 1.00 60.09 391 PHE A O 1
ATOM 3062 N N . GLY A 1 392 ? 28.649 24.903 -0.513 1.00 60.91 392 GLY A N 1
ATOM 3063 C CA . GLY A 1 392 ? 28.779 24.090 -1.729 1.00 60.91 392 GLY A CA 1
ATOM 3064 C C . GLY A 1 392 ? 28.352 24.834 -3.000 1.00 60.91 392 GLY A C 1
ATOM 3065 O O . GLY A 1 392 ? 27.699 25.875 -2.935 1.00 60.91 392 GLY A O 1
ATOM 3066 N N . THR A 1 393 ? 28.774 24.324 -4.155 1.00 60.78 393 THR A N 1
ATOM 3067 C CA . THR A 1 393 ? 28.402 24.848 -5.478 1.00 60.78 393 THR A CA 1
ATOM 3068 C C . THR A 1 393 ? 26.978 24.418 -5.815 1.00 60.78 393 THR A C 1
ATOM 3070 O O . THR A 1 393 ? 26.605 23.268 -5.580 1.00 60.78 393 THR A O 1
ATOM 3073 N N . VAL A 1 394 ? 26.174 25.346 -6.326 1.00 70.56 394 VAL A N 1
ATOM 3074 C CA . VAL A 1 394 ? 24.773 25.100 -6.689 1.00 70.56 394 VAL A CA 1
ATOM 3075 C C . VAL A 1 394 ? 24.681 25.023 -8.204 1.00 70.56 394 VAL A C 1
ATOM 3077 O O . VAL A 1 394 ? 25.175 25.924 -8.878 1.00 70.56 394 VAL A O 1
ATOM 3080 N N . ASP A 1 395 ? 24.063 23.967 -8.729 1.00 72.38 395 ASP A N 1
ATOM 3081 C CA . ASP A 1 395 ? 23.856 23.806 -10.170 1.00 72.38 395 ASP A CA 1
ATOM 3082 C C . ASP A 1 395 ? 22.878 24.857 -10.724 1.00 72.38 395 ASP A C 1
ATOM 3084 O O . ASP A 1 395 ? 22.034 25.394 -10.001 1.00 72.38 395 ASP A O 1
ATOM 3088 N N . GLU A 1 396 ? 22.993 25.147 -12.021 1.00 77.81 396 GLU A N 1
ATOM 3089 C CA . GLU A 1 396 ? 22.123 26.089 -12.729 1.00 77.81 396 GLU A CA 1
ATOM 3090 C C . GLU A 1 396 ? 20.643 25.656 -12.631 1.00 77.81 396 GLU A C 1
ATOM 3092 O O . GLU A 1 396 ? 20.240 24.574 -13.062 1.00 77.81 396 GLU A O 1
ATOM 3097 N N . THR A 1 397 ? 19.818 26.526 -12.060 1.00 69.75 397 THR A N 1
ATOM 3098 C CA . THR A 1 397 ? 18.351 26.444 -12.026 1.00 69.75 397 THR A CA 1
ATOM 3099 C C . THR A 1 397 ? 17.770 26.997 -13.332 1.00 69.75 397 THR A C 1
ATOM 3101 O O . THR A 1 397 ? 18.337 27.912 -13.915 1.00 69.75 397 THR A O 1
ATOM 3104 N N . ARG A 1 398 ? 16.640 26.463 -13.820 1.00 59.75 398 ARG A N 1
ATOM 3105 C CA . ARG A 1 398 ? 16.016 26.924 -15.083 1.00 59.75 398 ARG A CA 1
ATOM 3106 C C . ARG A 1 398 ? 15.619 28.406 -15.029 1.00 59.75 398 ARG A C 1
ATOM 3108 O O . ARG A 1 398 ? 15.140 28.856 -13.986 1.00 59.75 398 ARG A O 1
ATOM 3115 N N . SER A 1 399 ? 15.801 29.134 -16.136 1.00 55.62 399 SER A N 1
ATOM 3116 C CA . SER A 1 399 ? 15.535 30.574 -16.195 1.00 55.62 399 SER A CA 1
ATOM 3117 C C . SER A 1 399 ? 14.037 30.892 -16.135 1.00 55.62 399 SER A C 1
ATOM 3119 O O . SER A 1 399 ? 13.163 30.052 -16.378 1.00 55.62 399 SER A O 1
ATOM 3121 N N . LYS A 1 400 ? 13.722 32.125 -15.733 1.00 54.25 400 LYS A N 1
ATOM 3122 C CA . LYS A 1 400 ? 12.341 32.602 -15.592 1.00 54.25 400 LYS A CA 1
ATOM 3123 C C . LYS A 1 400 ? 11.660 32.778 -16.950 1.00 54.25 400 LYS A C 1
ATOM 3125 O O . LYS A 1 400 ? 10.462 32.541 -17.052 1.00 54.25 400 LYS A O 1
ATOM 3130 N N . GLU A 1 401 ? 12.424 33.138 -17.974 1.00 53.94 401 GLU A N 1
ATOM 3131 C CA . GLU A 1 401 ? 11.950 33.302 -19.350 1.00 53.94 401 GLU A CA 1
ATOM 3132 C C . GLU A 1 401 ? 11.599 31.943 -19.971 1.00 53.94 401 GLU A C 1
ATOM 3134 O O . GLU A 1 401 ? 10.514 31.813 -20.534 1.00 53.94 401 GLU A O 1
ATOM 3139 N N . ASP A 1 402 ? 12.399 30.898 -19.718 1.00 55.03 402 ASP A N 1
ATOM 3140 C CA . ASP A 1 402 ? 12.071 29.510 -20.087 1.00 55.03 402 ASP A CA 1
ATOM 3141 C C . ASP A 1 402 ? 10.781 29.016 -19.405 1.00 55.03 402 ASP A C 1
ATOM 3143 O O . ASP A 1 402 ? 9.964 28.303 -19.997 1.00 55.03 402 ASP A O 1
ATOM 3147 N N . LEU A 1 403 ? 10.572 29.390 -18.137 1.00 54.50 403 LEU A N 1
ATOM 3148 C CA . LEU A 1 403 ? 9.356 29.060 -17.387 1.00 54.50 403 LEU A CA 1
ATOM 3149 C C . LEU A 1 403 ? 8.135 29.842 -17.891 1.00 54.50 403 LEU A C 1
ATOM 3151 O O . LEU A 1 403 ? 7.036 29.286 -17.951 1.00 54.50 403 LEU A O 1
ATOM 3155 N N . GLU A 1 404 ? 8.304 31.111 -18.265 1.00 49.47 404 GLU A N 1
ATOM 3156 C CA . GLU A 1 404 ? 7.246 31.949 -18.834 1.00 49.47 404 GLU A CA 1
ATOM 3157 C C . GLU A 1 404 ? 6.900 31.537 -20.273 1.00 49.47 404 GLU A C 1
ATOM 3159 O O . GLU A 1 404 ? 5.721 31.517 -20.623 1.00 49.47 404 GLU A O 1
ATOM 3164 N N . GLU A 1 405 ? 7.869 31.107 -21.085 1.00 56.56 405 GLU A N 1
ATOM 3165 C CA . GLU A 1 405 ? 7.637 30.518 -22.410 1.00 56.56 405 GLU A CA 1
ATOM 3166 C C . GLU A 1 405 ? 6.939 29.150 -22.297 1.00 56.56 405 GLU A C 1
ATOM 3168 O O . GLU A 1 405 ? 5.989 28.855 -23.035 1.00 56.56 405 GLU A O 1
ATOM 3173 N N . ALA A 1 406 ? 7.310 28.333 -21.305 1.00 53.59 406 ALA A N 1
ATOM 3174 C CA . ALA A 1 406 ? 6.597 27.098 -20.978 1.00 53.59 406 ALA A CA 1
ATOM 3175 C C . ALA A 1 406 ? 5.147 27.364 -20.516 1.00 53.59 406 ALA A C 1
ATOM 3177 O O . ALA A 1 406 ? 4.225 26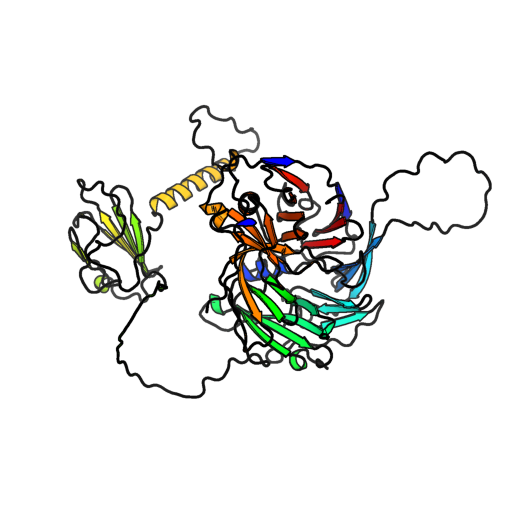.640 -20.898 1.00 53.59 406 ALA A O 1
ATOM 3178 N N . LEU A 1 407 ? 4.908 28.435 -19.751 1.00 53.00 407 LEU A N 1
ATOM 3179 C CA . LEU A 1 407 ? 3.563 28.850 -19.335 1.00 53.00 407 LEU A CA 1
ATOM 3180 C C . LEU A 1 407 ? 2.738 29.416 -20.501 1.00 53.00 407 LEU A C 1
ATOM 3182 O O . LEU A 1 407 ? 1.576 29.046 -20.658 1.00 53.00 407 LEU A O 1
ATOM 3186 N N . GLN A 1 408 ? 3.325 30.254 -21.358 1.00 51.53 408 GLN A N 1
ATOM 3187 C CA . GLN A 1 408 ? 2.648 30.827 -22.528 1.00 51.53 408 GLN A CA 1
ATOM 3188 C C . GLN A 1 408 ? 2.346 29.773 -23.596 1.00 51.53 408 GLN A C 1
ATOM 3190 O O . GLN A 1 408 ? 1.278 29.798 -24.216 1.00 51.53 408 GLN A O 1
ATOM 3195 N N . SER A 1 409 ? 3.250 28.811 -23.802 1.00 50.44 409 SER A N 1
ATOM 3196 C CA . SER A 1 409 ? 2.979 27.665 -24.670 1.00 50.44 409 SER A CA 1
ATOM 3197 C C . SER A 1 409 ? 1.823 26.827 -24.117 1.00 50.44 409 SER A C 1
ATOM 3199 O O . SER A 1 409 ? 0.937 26.459 -24.886 1.00 50.44 409 SER A O 1
ATOM 3201 N N . MET A 1 410 ? 1.727 26.640 -22.796 1.00 48.09 410 MET A N 1
ATOM 3202 C CA . MET A 1 410 ? 0.569 26.012 -22.146 1.00 48.09 410 MET A CA 1
ATOM 3203 C C . MET A 1 410 ? -0.740 26.823 -22.245 1.00 48.09 410 MET A C 1
ATOM 3205 O O . MET A 1 410 ? -1.807 26.232 -22.452 1.00 48.09 410 MET A O 1
ATOM 3209 N N . GLU A 1 411 ? -0.698 28.156 -22.147 1.00 50.16 411 GLU A N 1
ATOM 3210 C CA . GLU A 1 411 ? -1.877 29.024 -22.332 1.00 50.16 411 GLU A CA 1
ATOM 3211 C C . GLU A 1 411 ? -2.410 28.980 -23.773 1.00 50.16 411 GLU A C 1
ATOM 3213 O O . GLU A 1 411 ? -3.622 28.946 -24.010 1.00 50.16 411 GLU A O 1
ATOM 3218 N N . LYS A 1 412 ? -1.511 28.878 -24.757 1.00 47.41 412 LYS A N 1
ATOM 3219 C CA . LYS A 1 412 ? -1.872 28.725 -26.172 1.00 47.41 412 LYS A CA 1
ATOM 3220 C C . LYS A 1 412 ? -2.627 27.419 -26.450 1.00 47.41 412 LYS A C 1
ATOM 3222 O O . LYS A 1 412 ? -3.540 27.415 -27.271 1.00 47.41 412 LYS A O 1
ATOM 3227 N N . TYR A 1 413 ? -2.318 26.340 -25.725 1.00 43.41 413 TYR A N 1
ATOM 3228 C CA . TYR A 1 413 ? -3.046 25.066 -25.819 1.00 43.41 413 TYR A CA 1
ATOM 3229 C C . TYR A 1 413 ? -4.392 25.057 -25.081 1.00 43.41 413 TYR A C 1
ATOM 3231 O O . TYR A 1 413 ? -5.224 24.190 -25.342 1.00 43.41 413 TYR A O 1
ATOM 3239 N N . THR A 1 414 ? -4.640 26.007 -24.176 1.00 41.84 414 THR A N 1
ATOM 3240 C CA . THR A 1 414 ? -5.889 26.071 -23.396 1.00 41.84 414 THR A CA 1
ATOM 3241 C C . THR A 1 414 ? -6.915 27.051 -23.970 1.00 41.84 414 THR A C 1
ATOM 3243 O O . THR A 1 414 ? -8.111 26.857 -23.753 1.00 41.84 414 THR A O 1
ATOM 3246 N N . GLN A 1 415 ? -6.503 28.047 -24.767 1.00 40.28 415 GLN A N 1
ATOM 3247 C CA . GLN A 1 415 ? -7.437 28.994 -25.399 1.00 40.28 415 GLN A CA 1
ATOM 3248 C C . GLN A 1 415 ? -8.151 28.459 -26.655 1.00 40.28 415 GLN A C 1
ATOM 3250 O O . GLN A 1 415 ? -9.272 28.882 -26.932 1.00 40.28 415 GLN A O 1
ATOM 3255 N N . GLU A 1 416 ? -7.582 27.493 -27.384 1.00 42.12 416 GLU A N 1
ATOM 3256 C CA . GLU A 1 416 ? -8.238 26.899 -28.568 1.00 42.12 416 GLU A CA 1
ATOM 3257 C C . GLU A 1 416 ? -9.298 25.828 -28.219 1.00 42.12 416 GLU A C 1
ATOM 3259 O O . GLU A 1 416 ? -10.002 25.341 -29.099 1.00 42.12 416 GLU A O 1
ATOM 3264 N N . GLY A 1 417 ? -9.481 25.499 -26.933 1.00 42.94 417 GLY A N 1
ATOM 3265 C CA . GLY A 1 417 ? -10.460 24.509 -26.462 1.00 42.94 417 GLY A CA 1
ATOM 3266 C C . GLY A 1 417 ? -11.858 25.045 -26.120 1.00 42.94 417 GLY A C 1
ATOM 3267 O O . GLY A 1 417 ? -12.692 24.271 -25.653 1.00 42.94 417 GLY A O 1
ATOM 3268 N N . LEU A 1 418 ? -12.134 26.346 -26.293 1.00 38.84 418 LEU A N 1
ATOM 3269 C CA . LEU A 1 418 ? -13.351 26.981 -25.752 1.00 38.84 418 LEU A CA 1
ATOM 3270 C C . LEU A 1 418 ? -14.228 27.744 -26.759 1.00 38.84 418 LEU A C 1
ATOM 3272 O O . LEU A 1 418 ? -15.166 28.419 -26.335 1.00 38.84 418 LEU A O 1
ATOM 3276 N N . VAL A 1 419 ? -14.013 27.614 -28.074 1.00 37.88 419 VAL A N 1
ATOM 3277 C CA . VAL A 1 419 ? -14.903 28.248 -29.067 1.00 37.88 419 VAL A CA 1
ATOM 3278 C C . VAL A 1 419 ? -15.369 27.252 -30.137 1.00 37.88 419 VAL A C 1
ATOM 3280 O O . VAL A 1 419 ? -14.622 26.888 -31.035 1.00 37.88 419 VAL A O 1
ATOM 3283 N N . ASP A 1 420 ? -16.644 26.874 -30.012 1.00 35.84 420 ASP A N 1
ATOM 3284 C CA . ASP A 1 420 ? -17.522 26.152 -30.948 1.00 35.84 420 ASP A CA 1
ATOM 3285 C C . ASP A 1 420 ? -17.196 24.693 -31.333 1.00 35.84 420 ASP A C 1
ATOM 3287 O O . ASP A 1 420 ? -16.330 24.367 -32.141 1.00 35.84 420 ASP A O 1
ATOM 3291 N N . GLY A 1 421 ? -18.030 23.790 -30.804 1.00 40.84 421 GLY A N 1
ATOM 3292 C CA . GLY A 1 421 ? -17.948 22.332 -30.914 1.00 40.84 421 GLY A CA 1
ATOM 3293 C C . GLY A 1 421 ? -18.372 21.710 -32.247 1.00 40.84 421 GLY A C 1
ATOM 3294 O O . GLY A 1 421 ? -19.054 20.689 -32.236 1.00 40.84 421 GLY A O 1
ATOM 3295 N N . THR A 1 422 ? -17.954 22.248 -33.392 1.00 37.59 422 THR A N 1
ATOM 3296 C CA . THR A 1 422 ? -18.096 21.545 -34.681 1.00 37.59 422 THR A CA 1
ATOM 3297 C C . THR A 1 422 ? -16.999 21.936 -35.667 1.00 37.59 422 THR A C 1
ATOM 3299 O O . THR A 1 422 ? -17.248 22.719 -36.584 1.00 37.59 422 THR A O 1
ATOM 3302 N N . GLN A 1 423 ? -15.798 21.376 -35.505 1.00 31.69 423 GLN A N 1
ATOM 3303 C CA . GLN A 1 423 ? -14.855 21.114 -36.602 1.00 31.69 423 GLN A CA 1
ATOM 3304 C C . GLN A 1 423 ? -13.681 20.255 -36.110 1.00 31.69 423 GLN A C 1
ATOM 3306 O O . GLN A 1 423 ? -13.064 20.560 -35.095 1.00 31.69 423 GLN A O 1
ATOM 3311 N N . GLU A 1 424 ? -13.385 19.170 -36.832 1.00 34.91 424 GLU A N 1
ATOM 3312 C CA . GLU A 1 424 ? -12.154 18.391 -36.648 1.00 34.91 424 GLU A CA 1
ATOM 3313 C C . GLU A 1 424 ? -10.921 19.286 -36.888 1.00 34.91 424 GLU A C 1
ATOM 3315 O O . GLU A 1 424 ? -10.948 20.108 -37.814 1.00 34.91 424 GLU A O 1
ATOM 3320 N N . PRO A 1 425 ? -9.824 19.137 -36.118 1.00 32.53 425 PRO A N 1
ATOM 3321 C CA . PRO A 1 425 ? -8.647 19.982 -36.277 1.00 32.53 425 PRO A CA 1
ATOM 3322 C C . PRO A 1 425 ? -7.973 19.707 -37.626 1.00 32.53 425 PRO A C 1
ATOM 3324 O O . PRO A 1 425 ? -7.419 18.631 -37.855 1.00 32.53 425 PRO A O 1
ATOM 3327 N N . GLN A 1 426 ? -7.990 20.687 -38.531 1.00 30.27 426 GLN A N 1
ATOM 3328 C CA . GLN A 1 426 ? -7.178 20.626 -39.743 1.00 30.27 426 GLN A CA 1
ATOM 3329 C C . GLN A 1 426 ? -5.730 21.006 -39.428 1.00 30.27 426 GLN A C 1
ATOM 3331 O O . GLN A 1 426 ? -5.417 22.153 -39.110 1.00 30.27 426 GLN A O 1
ATOM 3336 N N . LEU A 1 427 ? -4.848 20.015 -39.562 1.00 35.25 427 LEU A N 1
ATOM 3337 C CA . LEU A 1 427 ? -3.395 20.151 -39.526 1.00 35.25 427 LEU A CA 1
ATOM 3338 C C . LEU A 1 427 ? -2.928 21.224 -40.524 1.00 35.25 427 LEU A C 1
ATOM 3340 O O . LEU A 1 427 ? -3.189 21.122 -41.726 1.00 35.25 427 LEU A O 1
ATOM 3344 N N . ARG A 1 428 ? -2.193 22.238 -40.048 1.00 31.78 428 ARG A N 1
ATOM 3345 C CA . ARG A 1 428 ? -1.464 23.152 -40.939 1.00 31.78 428 ARG A CA 1
ATOM 3346 C C . ARG A 1 428 ? -0.198 22.472 -41.483 1.00 31.78 428 ARG A C 1
ATOM 3348 O O . ARG A 1 428 ? 0.523 21.840 -40.714 1.00 31.78 428 ARG A O 1
ATOM 3355 N N . PRO A 1 429 ? 0.128 22.641 -42.777 1.00 34.97 429 PRO A N 1
ATOM 3356 C CA . PRO A 1 429 ? 1.377 22.159 -43.351 1.00 34.97 429 PRO A CA 1
ATOM 3357 C C . PRO A 1 429 ? 2.527 23.136 -43.064 1.00 34.97 429 PRO A C 1
ATOM 3359 O O . PRO A 1 429 ? 2.538 24.250 -43.586 1.00 34.97 429 PRO A O 1
ATOM 3362 N N . GLY A 1 430 ? 3.515 22.698 -42.278 1.00 27.14 430 GLY A N 1
ATOM 3363 C CA . GLY A 1 430 ? 4.815 23.364 -42.153 1.00 27.14 430 GLY A CA 1
ATOM 3364 C C . GLY A 1 430 ? 5.537 23.081 -40.832 1.00 27.14 430 GLY A C 1
ATOM 3365 O O . GLY A 1 430 ? 5.170 23.656 -39.818 1.00 27.14 430 GLY A O 1
ATOM 3366 N N . GLY A 1 431 ? 6.593 22.256 -40.876 1.00 26.78 431 GLY A N 1
ATOM 3367 C CA . GLY A 1 431 ? 7.586 22.102 -39.799 1.00 26.78 431 GLY A CA 1
ATOM 3368 C C . GLY A 1 431 ? 7.594 20.726 -39.130 1.00 26.78 431 GLY A C 1
ATOM 3369 O O . GLY A 1 431 ? 6.949 20.515 -38.116 1.00 26.78 431 GLY A O 1
ATOM 3370 N N . LEU A 1 432 ? 8.338 19.779 -39.702 1.00 38.53 432 LEU A N 1
ATOM 3371 C CA . LEU A 1 432 ? 8.320 18.351 -39.366 1.00 38.53 432 LEU A CA 1
ATOM 3372 C C . LEU A 1 432 ? 9.252 17.940 -38.200 1.00 38.53 432 LEU A C 1
ATOM 3374 O O . LEU A 1 432 ? 9.735 16.813 -38.232 1.00 38.53 432 LEU A O 1
ATOM 3378 N N . ASN A 1 433 ? 9.535 18.803 -37.212 1.00 32.69 433 ASN A N 1
ATOM 3379 C CA . ASN A 1 433 ? 10.514 18.479 -36.155 1.00 32.69 433 ASN A CA 1
ATOM 3380 C C . ASN A 1 433 ? 10.093 18.706 -34.692 1.00 32.69 433 ASN A C 1
ATOM 3382 O O . ASN A 1 433 ? 10.760 18.133 -33.844 1.00 32.69 433 ASN A O 1
ATOM 3386 N N . ASP A 1 434 ? 8.988 19.387 -34.379 1.00 35.62 434 ASP A N 1
ATOM 3387 C CA . ASP A 1 434 ? 8.527 19.528 -32.982 1.00 35.62 434 ASP A CA 1
ATOM 3388 C C . ASP A 1 434 ? 7.199 18.812 -32.757 1.00 35.62 434 ASP A C 1
ATOM 3390 O O . ASP A 1 434 ? 6.146 19.396 -32.506 1.00 35.62 434 ASP A O 1
ATOM 3394 N N . ILE A 1 435 ? 7.266 17.490 -32.875 1.00 40.38 435 ILE A N 1
ATOM 3395 C CA . ILE A 1 435 ? 6.307 16.606 -32.221 1.00 40.38 435 ILE A CA 1
ATOM 3396 C C . ILE A 1 435 ? 6.952 16.255 -30.874 1.00 40.38 435 ILE A C 1
ATOM 3398 O O . ILE A 1 435 ? 8.081 15.759 -30.899 1.00 40.38 435 ILE A O 1
ATOM 3402 N N . PRO A 1 436 ? 6.291 16.466 -29.718 1.00 33.97 436 PRO A N 1
ATOM 3403 C CA . PRO A 1 436 ? 6.801 15.978 -28.443 1.00 33.97 436 PRO A CA 1
ATOM 3404 C C . PRO A 1 436 ? 7.151 14.489 -28.563 1.00 33.97 436 PRO A C 1
ATOM 3406 O O . PRO A 1 436 ? 6.338 13.696 -29.049 1.00 33.97 436 PRO A O 1
ATOM 3409 N N . SER A 1 437 ? 8.360 14.130 -28.125 1.00 37.16 437 SER A N 1
ATOM 3410 C CA . SER A 1 437 ? 8.974 12.787 -28.156 1.00 37.16 437 SER A CA 1
ATOM 3411 C C . SER A 1 437 ? 8.033 11.626 -27.759 1.00 37.16 437 SER A C 1
ATOM 3413 O O . SER A 1 437 ? 8.168 10.503 -28.248 1.00 37.16 437 SER A O 1
ATOM 3415 N N . LEU A 1 438 ? 6.975 11.909 -26.989 1.00 38.31 438 LEU A N 1
ATOM 3416 C CA . LEU A 1 438 ? 5.904 10.974 -26.624 1.00 38.31 438 LEU A CA 1
ATOM 3417 C C . LEU A 1 438 ? 5.254 10.238 -27.810 1.00 38.31 438 LEU A C 1
ATOM 3419 O O . LEU A 1 438 ? 4.809 9.104 -27.645 1.00 38.31 438 LEU A O 1
ATOM 3423 N N . ALA A 1 439 ? 5.195 10.836 -29.005 1.00 36.69 439 ALA A N 1
ATOM 3424 C CA . ALA A 1 439 ? 4.625 10.171 -30.184 1.00 36.69 439 ALA A CA 1
ATOM 3425 C C . ALA A 1 439 ? 5.623 9.258 -30.925 1.00 36.69 439 ALA A C 1
ATOM 3427 O O . ALA A 1 439 ? 5.211 8.478 -31.786 1.00 36.69 439 ALA A O 1
ATOM 3428 N N . LYS A 1 440 ? 6.925 9.351 -30.614 1.00 37.06 440 LYS A N 1
ATOM 3429 C CA . LYS A 1 440 ? 7.989 8.560 -31.253 1.00 37.06 440 LYS A CA 1
ATOM 3430 C C . LYS A 1 440 ? 8.497 7.386 -30.414 1.00 37.06 440 LYS A C 1
ATOM 3432 O O . LYS A 1 440 ? 9.225 6.561 -30.955 1.00 37.06 440 LYS A O 1
ATOM 3437 N N . GLY A 1 441 ? 8.062 7.241 -29.160 1.00 43.50 441 GLY A N 1
ATOM 3438 C CA . GLY A 1 441 ? 8.490 6.125 -28.308 1.00 43.50 441 GLY A CA 1
ATOM 3439 C C . GLY A 1 441 ? 9.978 6.181 -27.949 1.00 43.50 441 GLY A C 1
ATOM 3440 O O . GLY A 1 441 ? 10.588 5.134 -27.744 1.00 43.50 441 GLY A O 1
ATOM 3441 N N . GLU A 1 442 ? 10.555 7.384 -27.916 1.00 45.97 442 GLU A N 1
ATOM 3442 C CA . GLU A 1 442 ? 11.922 7.632 -27.453 1.00 45.97 442 GLU A CA 1
ATOM 3443 C C . GLU A 1 442 ? 11.898 7.887 -25.931 1.00 45.97 442 GLU A C 1
ATOM 3445 O O . GLU A 1 442 ? 10.978 8.527 -25.421 1.00 45.97 442 GLU A O 1
ATOM 3450 N N . MET A 1 443 ? 12.866 7.309 -25.214 1.00 45.25 443 MET A N 1
ATOM 3451 C CA . MET A 1 443 ? 13.030 7.392 -23.753 1.00 45.25 443 MET A CA 1
ATOM 3452 C C . MET A 1 443 ? 13.486 8.803 -23.358 1.00 45.25 443 MET A C 1
ATOM 3454 O O . MET A 1 443 ? 14.315 9.394 -24.052 1.00 45.25 443 MET A O 1
ATOM 3458 N N . ASP A 1 444 ? 12.938 9.345 -22.274 1.00 56.81 444 ASP A N 1
ATOM 3459 C CA . ASP A 1 444 ? 13.344 10.624 -21.691 1.00 56.81 444 ASP A CA 1
ATOM 3460 C C . ASP A 1 444 ? 13.906 10.345 -20.298 1.00 56.81 444 ASP A C 1
ATOM 3462 O O . ASP A 1 444 ? 13.158 10.238 -19.326 1.00 56.81 444 ASP A O 1
ATOM 3466 N N . ASP A 1 445 ? 15.234 10.251 -20.200 1.00 54.00 445 ASP A N 1
ATOM 3467 C CA . ASP A 1 445 ? 15.953 9.904 -18.968 1.00 54.00 445 ASP A CA 1
ATOM 3468 C C . ASP A 1 445 ? 15.540 10.766 -17.761 1.00 54.00 445 ASP A C 1
ATOM 3470 O O . ASP A 1 445 ? 15.575 10.298 -16.620 1.00 54.00 445 ASP A O 1
ATOM 3474 N N . SER A 1 446 ? 15.115 12.016 -17.985 1.00 54.62 446 SER A N 1
ATOM 3475 C CA . SER A 1 446 ? 14.693 12.925 -16.913 1.00 54.62 446 SER A CA 1
ATOM 3476 C C . SER A 1 446 ? 13.307 12.586 -16.365 1.00 54.62 446 SER A C 1
ATOM 3478 O O . SER A 1 446 ? 13.087 12.625 -15.153 1.00 54.62 446 SER A O 1
ATOM 3480 N N . VAL A 1 447 ? 12.382 12.200 -17.244 1.00 57.50 447 VAL A N 1
ATOM 3481 C CA . VAL A 1 447 ? 11.032 11.782 -16.858 1.00 57.50 447 VAL A CA 1
ATOM 3482 C C . VAL A 1 447 ? 11.077 10.358 -16.315 1.00 57.50 447 VAL A C 1
ATOM 3484 O O . VAL A 1 447 ? 10.531 10.103 -15.243 1.00 57.50 447 VAL A O 1
ATOM 3487 N N . ASP A 1 448 ? 11.794 9.463 -16.993 1.00 55.41 448 ASP A N 1
ATOM 3488 C CA . ASP A 1 448 ? 11.853 8.029 -16.707 1.00 55.41 448 ASP A CA 1
ATOM 3489 C C . ASP A 1 448 ? 12.577 7.708 -15.387 1.00 55.41 448 ASP A C 1
ATOM 3491 O O . ASP A 1 448 ? 12.176 6.791 -14.668 1.00 55.41 448 ASP A O 1
ATOM 3495 N N . SER A 1 449 ? 13.596 8.490 -15.009 1.00 55.38 449 SER A N 1
ATOM 3496 C CA . SER A 1 449 ? 14.283 8.347 -13.710 1.00 55.38 449 SER A CA 1
ATOM 3497 C C . SER A 1 449 ? 13.437 8.808 -12.517 1.00 55.38 449 SER A C 1
ATOM 3499 O O . SER A 1 449 ? 13.644 8.347 -11.394 1.00 55.38 449 SER A O 1
ATOM 3501 N N . SER A 1 450 ? 12.447 9.676 -12.749 1.00 61.44 450 SER A N 1
ATOM 3502 C CA . SER A 1 450 ? 11.535 10.184 -11.714 1.00 61.44 450 SER A CA 1
ATOM 3503 C C . SER A 1 450 ? 10.298 9.301 -11.487 1.00 61.44 450 SER A C 1
ATOM 3505 O O . SER A 1 450 ? 9.433 9.628 -10.671 1.00 61.44 450 SER A O 1
ATOM 3507 N N . VAL A 1 451 ? 10.202 8.173 -12.199 1.00 73.62 451 VAL A N 1
ATOM 3508 C CA . VAL A 1 451 ? 9.046 7.275 -12.160 1.00 73.62 451 VAL A CA 1
ATOM 3509 C C . VAL A 1 451 ? 9.045 6.409 -10.909 1.00 73.62 451 VAL A C 1
ATOM 3511 O O . VAL A 1 451 ? 10.011 5.714 -10.603 1.00 73.62 451 VAL A O 1
ATOM 3514 N N . GLY A 1 452 ? 7.893 6.375 -10.244 1.00 77.38 452 GLY A N 1
ATOM 3515 C CA . GLY A 1 452 ? 7.657 5.568 -9.055 1.00 77.38 452 GLY A CA 1
ATOM 3516 C C . GLY A 1 452 ? 7.311 6.425 -7.847 1.00 77.38 452 GLY A C 1
ATOM 3517 O O . GLY A 1 452 ? 6.972 7.603 -7.958 1.00 77.38 452 GLY A O 1
ATOM 3518 N N . LYS A 1 453 ? 7.328 5.795 -6.675 1.00 81.75 453 LYS A N 1
ATOM 3519 C CA . LYS A 1 453 ? 7.145 6.469 -5.389 1.00 81.75 453 LYS A CA 1
ATOM 3520 C C . LYS A 1 453 ? 8.467 6.442 -4.641 1.00 81.75 453 LYS A C 1
ATOM 3522 O O . LYS A 1 453 ? 9.017 5.363 -4.426 1.00 81.75 453 LYS A O 1
ATOM 3527 N N . THR A 1 454 ? 8.927 7.593 -4.160 1.00 86.31 454 THR A N 1
ATOM 3528 C CA . THR A 1 454 ? 10.054 7.633 -3.225 1.00 86.31 454 THR A CA 1
ATOM 3529 C C . THR A 1 454 ? 9.725 6.786 -1.998 1.00 86.31 454 THR A C 1
ATOM 3531 O O . THR A 1 454 ? 8.671 6.957 -1.382 1.00 86.31 454 THR A O 1
ATOM 3534 N N . MET A 1 455 ? 10.626 5.875 -1.643 1.00 89.44 455 MET A N 1
ATOM 3535 C CA . MET A 1 455 ? 10.498 5.003 -0.484 1.00 89.44 455 MET A CA 1
ATOM 3536 C C . MET A 1 455 ? 11.841 4.873 0.234 1.00 89.44 455 MET A C 1
ATOM 3538 O O . MET A 1 455 ? 12.853 4.517 -0.365 1.00 89.44 455 MET A O 1
ATOM 3542 N N . VAL A 1 456 ? 11.822 5.104 1.540 1.00 91.44 456 VAL A N 1
ATOM 3543 C CA . VAL A 1 456 ? 12.871 4.749 2.491 1.00 91.44 456 VAL A CA 1
ATOM 3544 C C . VAL A 1 456 ? 12.429 3.476 3.202 1.00 91.44 456 VAL A C 1
ATOM 3546 O O . VAL A 1 456 ? 11.404 3.455 3.887 1.00 91.44 456 VAL A O 1
ATOM 3549 N N . MET A 1 457 ? 13.198 2.405 3.021 1.00 93.62 457 MET A N 1
ATOM 3550 C CA . MET A 1 457 ? 12.955 1.122 3.676 1.00 93.62 457 MET A CA 1
ATOM 3551 C C . MET A 1 457 ? 13.733 1.044 4.991 1.00 93.62 457 MET A C 1
ATOM 3553 O O . MET A 1 457 ? 14.871 1.503 5.078 1.00 93.62 457 MET A O 1
ATOM 3557 N N . ALA A 1 458 ? 13.151 0.418 6.005 1.00 93.38 458 ALA A N 1
ATOM 3558 C CA . ALA A 1 458 ? 13.833 0.043 7.230 1.00 93.38 458 ALA A CA 1
ATOM 3559 C C . ALA A 1 458 ? 13.570 -1.428 7.562 1.00 93.38 458 ALA A C 1
ATOM 3561 O O . ALA A 1 458 ? 12.488 -1.955 7.302 1.00 93.38 458 ALA A O 1
ATOM 3562 N N . ARG A 1 459 ? 14.574 -2.086 8.141 1.00 94.50 459 ARG A N 1
ATOM 3563 C CA . ARG A 1 459 ? 14.509 -3.490 8.556 1.00 94.50 459 ARG A CA 1
ATOM 3564 C C . ARG A 1 459 ? 14.993 -3.647 9.988 1.00 94.50 459 ARG A C 1
ATOM 3566 O O . ARG A 1 459 ? 15.976 -3.007 10.366 1.00 94.50 459 ARG A O 1
ATOM 3573 N N . PHE A 1 460 ? 14.302 -4.470 10.774 1.00 94.50 460 PHE A N 1
ATOM 3574 C CA . PHE A 1 460 ? 14.617 -4.648 12.190 1.00 94.50 460 PHE A CA 1
ATOM 3575 C C . PHE A 1 460 ? 14.017 -5.920 12.793 1.00 94.50 460 PHE A C 1
ATOM 3577 O O . PHE A 1 460 ? 12.927 -6.349 12.423 1.00 94.50 460 PHE A O 1
ATOM 3584 N N . ARG A 1 461 ? 14.703 -6.495 13.783 1.00 92.81 461 ARG A N 1
ATOM 3585 C CA . ARG A 1 461 ? 14.129 -7.504 14.689 1.00 92.81 461 ARG A CA 1
ATOM 3586 C C . ARG A 1 461 ? 13.551 -6.844 15.936 1.00 92.81 461 ARG A C 1
ATOM 3588 O O . ARG A 1 461 ? 12.436 -7.154 16.345 1.00 92.81 461 ARG A O 1
ATOM 3595 N N . ASP A 1 462 ? 14.316 -5.904 16.480 1.00 89.50 462 ASP A N 1
ATOM 3596 C CA . ASP A 1 462 ? 13.960 -5.018 17.581 1.00 89.50 462 ASP A CA 1
ATOM 3597 C C . ASP A 1 462 ? 14.125 -3.558 17.132 1.00 89.50 462 ASP A C 1
ATOM 3599 O O . ASP A 1 462 ? 14.998 -3.253 16.322 1.00 89.50 462 ASP A O 1
ATOM 3603 N N . VAL A 1 463 ? 13.294 -2.645 17.639 1.00 89.31 463 VAL A N 1
ATOM 3604 C CA . VAL A 1 463 ? 13.327 -1.223 17.246 1.00 89.31 463 VAL A CA 1
ATOM 3605 C C . VAL A 1 463 ? 14.679 -0.567 17.543 1.00 89.31 463 VAL A C 1
ATOM 3607 O O . VAL A 1 463 ? 15.092 0.334 16.815 1.00 89.31 463 VAL A O 1
ATOM 3610 N N . SER A 1 464 ? 15.403 -1.033 18.561 1.00 85.88 464 SER A N 1
ATOM 3611 C CA . SER A 1 464 ? 16.760 -0.558 18.861 1.00 85.88 464 SER A CA 1
ATOM 3612 C C . SER A 1 464 ? 17.791 -0.911 17.777 1.00 85.88 464 SER A C 1
ATOM 3614 O O . SER A 1 464 ? 18.821 -0.248 17.666 1.00 85.88 464 SER A O 1
ATOM 3616 N N . GLU A 1 465 ? 17.500 -1.909 16.939 1.00 89.25 465 GLU A N 1
ATOM 3617 C CA . GLU A 1 465 ? 18.349 -2.395 15.844 1.00 89.25 465 GLU A CA 1
ATOM 3618 C C . GLU A 1 465 ? 17.884 -1.878 14.468 1.00 89.25 465 GLU A C 1
ATOM 3620 O O . GLU A 1 465 ? 18.249 -2.430 13.425 1.00 89.25 465 GLU A O 1
ATOM 3625 N N . LEU A 1 466 ? 17.060 -0.822 14.446 1.00 90.06 466 LEU A N 1
ATOM 3626 C CA . LEU A 1 466 ? 16.470 -0.280 13.226 1.00 90.06 466 LEU A CA 1
ATOM 3627 C C . LEU A 1 466 ? 17.534 0.112 12.196 1.00 90.06 466 LEU A C 1
ATOM 3629 O O . LEU A 1 466 ? 18.277 1.079 12.362 1.00 90.06 466 LEU A O 1
ATOM 3633 N N . THR A 1 467 ? 17.564 -0.627 11.088 1.00 91.00 467 THR A N 1
ATOM 3634 C CA . THR A 1 467 ? 18.485 -0.387 9.978 1.00 91.00 467 THR A CA 1
ATOM 3635 C C . THR A 1 467 ? 17.733 0.259 8.823 1.00 91.00 467 THR A C 1
ATOM 3637 O O . THR A 1 467 ? 16.937 -0.399 8.155 1.00 91.00 467 THR A O 1
ATOM 3640 N N . ALA A 1 468 ? 17.988 1.547 8.583 1.00 88.94 468 ALA A N 1
ATOM 3641 C CA . ALA A 1 468 ? 17.433 2.283 7.450 1.00 88.94 468 ALA A CA 1
ATOM 3642 C C . ALA A 1 468 ? 18.304 2.126 6.193 1.00 88.94 468 ALA A C 1
ATOM 3644 O O . ALA A 1 468 ? 19.535 2.189 6.258 1.00 88.94 468 ALA A O 1
ATOM 3645 N N . TYR A 1 469 ? 17.643 1.965 5.052 1.00 88.75 469 TYR A N 1
ATOM 3646 C CA . TYR A 1 469 ? 18.240 1.904 3.723 1.00 88.75 469 TYR A CA 1
ATOM 3647 C C . TYR A 1 469 ? 18.101 3.262 3.019 1.00 88.75 469 TYR A C 1
ATOM 3649 O O . TYR A 1 469 ? 17.256 4.073 3.411 1.00 88.75 469 TYR A O 1
ATOM 3657 N N . PRO A 1 470 ? 18.925 3.545 1.995 1.00 85.38 470 PRO A N 1
ATOM 3658 C CA . PRO A 1 470 ? 18.763 4.734 1.168 1.00 85.38 470 PRO A CA 1
ATOM 3659 C C . PRO A 1 470 ? 17.366 4.840 0.547 1.00 85.38 470 PRO A C 1
ATOM 3661 O O . PRO A 1 470 ? 16.646 3.851 0.409 1.00 85.38 470 PRO A O 1
ATOM 3664 N N . ALA A 1 471 ? 16.992 6.059 0.164 1.00 86.81 471 ALA A N 1
ATOM 3665 C CA . ALA A 1 471 ? 15.766 6.284 -0.584 1.00 86.81 471 ALA A CA 1
ATOM 3666 C C . ALA A 1 471 ? 15.884 5.674 -1.988 1.00 86.81 471 ALA A C 1
ATOM 3668 O O . ALA A 1 471 ? 16.900 5.845 -2.662 1.00 86.81 471 ALA A O 1
ATOM 3669 N N . HIS A 1 472 ? 14.825 5.001 -2.421 1.00 88.62 472 HIS A N 1
ATOM 3670 C CA . HIS A 1 472 ? 14.714 4.365 -3.728 1.00 88.62 472 HIS A CA 1
ATOM 3671 C C . HIS A 1 472 ? 13.379 4.728 -4.388 1.00 88.62 472 HIS A C 1
ATOM 3673 O O . HIS A 1 472 ? 12.412 5.049 -3.694 1.00 88.62 472 HIS A O 1
ATOM 3679 N N . GLN A 1 473 ? 13.305 4.644 -5.719 1.00 89.06 473 GLN A N 1
ATOM 3680 C CA . GLN A 1 473 ? 12.040 4.761 -6.448 1.00 89.06 473 GLN A CA 1
ATOM 3681 C C . GLN A 1 473 ? 11.347 3.400 -6.517 1.00 89.06 473 GLN A C 1
ATOM 3683 O O . GLN A 1 473 ? 11.768 2.506 -7.250 1.00 89.06 473 GLN A O 1
ATOM 3688 N N . LEU A 1 474 ? 10.286 3.229 -5.731 1.00 90.31 474 LEU A N 1
ATOM 3689 C CA . LEU A 1 474 ? 9.446 2.037 -5.744 1.00 90.31 474 LEU A CA 1
ATOM 3690 C C . LEU A 1 474 ? 8.537 2.058 -6.977 1.00 90.31 474 LEU A C 1
ATOM 3692 O O . LEU A 1 474 ? 7.709 2.959 -7.129 1.00 90.31 474 LEU A O 1
ATOM 3696 N N . LEU A 1 475 ? 8.658 1.036 -7.822 1.00 90.75 475 LEU A N 1
ATOM 3697 C CA . LEU A 1 475 ? 7.842 0.866 -9.024 1.00 90.75 475 LEU A CA 1
ATOM 3698 C C . LEU A 1 475 ? 6.622 -0.016 -8.768 1.00 90.75 475 LEU A C 1
ATOM 3700 O O . LEU A 1 475 ? 5.537 0.294 -9.248 1.00 90.75 475 LEU A O 1
ATOM 3704 N N . SER A 1 476 ? 6.770 -1.116 -8.023 1.00 91.88 476 SER A N 1
ATOM 3705 C CA . SER A 1 476 ? 5.631 -1.983 -7.694 1.00 91.88 476 SER A CA 1
ATOM 3706 C C . SER A 1 476 ? 5.841 -2.828 -6.439 1.00 91.88 476 SER A C 1
ATOM 3708 O O . SER A 1 476 ? 6.972 -3.167 -6.079 1.00 91.88 476 SER A O 1
ATOM 3710 N N . THR A 1 477 ? 4.729 -3.213 -5.813 1.00 91.81 477 THR A N 1
ATOM 3711 C CA . THR A 1 477 ? 4.652 -4.168 -4.692 1.00 91.81 477 THR A CA 1
ATOM 3712 C C . THR A 1 477 ? 3.965 -5.469 -5.132 1.00 91.81 477 THR A C 1
ATOM 3714 O O . THR A 1 477 ? 3.410 -5.520 -6.228 1.00 91.81 477 THR A O 1
ATOM 3717 N N . PRO A 1 478 ? 4.007 -6.563 -4.358 1.00 91.62 478 PRO A N 1
ATOM 3718 C CA . PRO A 1 478 ? 3.367 -7.809 -4.764 1.00 91.62 478 PRO A CA 1
ATOM 3719 C C . PRO A 1 478 ? 1.847 -7.644 -4.852 1.00 91.62 478 PRO A C 1
ATOM 3721 O O . PRO A 1 478 ? 1.248 -6.944 -4.034 1.00 91.62 478 PRO A O 1
ATOM 3724 N N . LEU A 1 479 ? 1.211 -8.295 -5.829 1.00 90.31 479 LEU A N 1
ATOM 3725 C CA . LEU A 1 479 ? -0.252 -8.344 -5.911 1.00 90.31 479 LEU A CA 1
ATOM 3726 C C . LEU A 1 479 ? -0.840 -8.941 -4.619 1.00 90.31 479 LEU A C 1
ATOM 3728 O O . LEU A 1 479 ? -0.425 -10.039 -4.238 1.00 90.31 479 LEU A O 1
ATOM 3732 N N . PRO A 1 480 ? -1.837 -8.297 -3.980 1.00 89.38 480 PRO A N 1
ATOM 3733 C CA . PRO A 1 480 ? -2.541 -8.889 -2.848 1.00 89.38 480 PRO A CA 1
ATOM 3734 C C . PRO A 1 480 ? -3.178 -10.210 -3.277 1.00 89.38 480 PRO A C 1
ATOM 3736 O O . PRO A 1 480 ? -4.063 -10.226 -4.133 1.00 89.38 480 PRO A O 1
ATOM 3739 N N . SER A 1 481 ? -2.720 -11.334 -2.729 1.00 87.12 481 SER A N 1
ATOM 3740 C CA . SER A 1 481 ? -3.165 -12.646 -3.200 1.00 87.12 481 SER A CA 1
ATOM 3741 C C . SER A 1 481 ? -3.272 -13.696 -2.112 1.00 87.12 481 SER A C 1
ATOM 3743 O O . SER A 1 481 ? -2.680 -13.566 -1.041 1.00 87.12 481 SER A O 1
ATOM 3745 N N . TYR A 1 482 ? -4.002 -14.765 -2.437 1.00 83.88 482 TYR A N 1
ATOM 3746 C CA . TYR A 1 482 ? -3.957 -16.034 -1.720 1.00 83.88 482 TYR A CA 1
ATOM 3747 C C . TYR A 1 482 ? -3.461 -17.156 -2.658 1.00 83.88 482 TYR A C 1
ATOM 3749 O O . TYR A 1 482 ? -3.937 -17.249 -3.798 1.00 83.88 482 TYR A O 1
ATOM 3757 N N . PRO A 1 483 ? -2.505 -18.001 -2.219 1.00 84.38 483 PRO A N 1
ATOM 3758 C CA . PRO A 1 483 ? -1.640 -17.785 -1.054 1.00 84.38 483 PRO A CA 1
ATOM 3759 C C . PRO A 1 483 ? -0.867 -16.459 -1.161 1.00 84.38 483 PRO A C 1
ATOM 3761 O O . PRO A 1 483 ? -0.728 -15.908 -2.259 1.00 84.38 483 PRO A O 1
ATOM 3764 N N . SER A 1 484 ? -0.412 -15.936 -0.017 1.00 83.06 484 SER A N 1
ATOM 3765 C CA . SER A 1 484 ? 0.412 -14.723 0.020 1.00 83.06 484 SER A CA 1
ATOM 3766 C C . SER A 1 484 ? 1.629 -14.901 -0.890 1.00 83.06 484 SER A C 1
ATOM 3768 O O . SER A 1 484 ? 2.267 -15.962 -0.837 1.00 83.06 484 SER A O 1
ATOM 3770 N N . PRO A 1 485 ? 1.953 -13.907 -1.731 1.00 84.19 485 PRO A N 1
ATOM 3771 C CA . PRO A 1 485 ? 3.113 -13.998 -2.598 1.00 84.19 485 PRO A CA 1
ATOM 3772 C C . PRO A 1 485 ? 4.394 -13.954 -1.759 1.00 84.19 485 PRO A C 1
ATOM 3774 O O . PRO A 1 485 ? 4.390 -13.554 -0.593 1.00 84.19 485 PRO A O 1
ATOM 3777 N N . HIS A 1 486 ? 5.503 -14.371 -2.367 1.00 86.31 486 HIS A N 1
ATOM 3778 C CA . HIS A 1 486 ? 6.818 -14.190 -1.765 1.00 86.31 486 HIS A CA 1
ATOM 3779 C C . HIS A 1 486 ? 7.098 -12.683 -1.573 1.00 86.31 486 HIS A C 1
ATOM 3781 O O . HIS A 1 486 ? 6.886 -11.931 -2.526 1.00 86.31 486 HIS A O 1
ATOM 3787 N N . PRO A 1 487 ? 7.544 -12.238 -0.382 1.00 90.94 487 PRO A N 1
ATOM 3788 C CA . PRO A 1 487 ? 7.854 -10.837 -0.099 1.00 90.94 487 PRO A CA 1
ATOM 3789 C C . PRO A 1 487 ? 8.893 -10.250 -1.059 1.00 90.94 487 PRO A C 1
ATOM 3791 O O . PRO A 1 487 ? 10.079 -10.559 -0.978 1.00 90.94 487 PRO A O 1
ATOM 3794 N N . SER A 1 488 ? 8.466 -9.378 -1.968 1.00 94.19 488 SER A N 1
ATOM 3795 C CA . SER A 1 488 ? 9.359 -8.770 -2.956 1.00 94.19 488 SER A CA 1
ATOM 3796 C C . SER A 1 488 ? 8.956 -7.349 -3.321 1.00 94.19 488 SER A C 1
ATOM 3798 O O . SER A 1 488 ? 7.812 -6.944 -3.147 1.00 94.19 488 SER A O 1
ATOM 3800 N N . ILE A 1 489 ? 9.895 -6.571 -3.849 1.00 94.38 489 ILE A N 1
ATOM 3801 C CA . ILE A 1 489 ? 9.645 -5.215 -4.353 1.00 94.38 489 ILE A CA 1
ATOM 3802 C C . ILE A 1 489 ? 10.373 -5.001 -5.670 1.00 94.38 489 ILE A C 1
ATOM 3804 O O . ILE A 1 489 ? 11.436 -5.577 -5.893 1.00 94.38 489 ILE A O 1
ATOM 3808 N N . VAL A 1 490 ? 9.819 -4.145 -6.526 1.00 93.56 490 VAL A N 1
ATOM 3809 C CA . VAL A 1 490 ? 10.507 -3.701 -7.742 1.00 93.56 490 VAL A CA 1
ATOM 3810 C C . VAL A 1 490 ? 10.916 -2.247 -7.580 1.00 93.56 490 VAL A C 1
ATOM 3812 O O . VAL A 1 490 ? 10.065 -1.385 -7.352 1.00 93.56 490 VAL A O 1
ATOM 3815 N N . ILE A 1 491 ? 12.212 -1.980 -7.711 1.00 91.75 491 ILE A N 1
ATOM 3816 C CA . ILE A 1 491 ? 12.815 -0.651 -7.581 1.00 91.75 491 ILE A CA 1
ATOM 3817 C C . ILE A 1 491 ? 13.347 -0.195 -8.944 1.00 91.75 491 ILE A C 1
ATOM 3819 O O . ILE A 1 491 ? 13.814 -1.008 -9.738 1.00 91.75 491 ILE A O 1
ATOM 3823 N N . SER A 1 492 ? 13.273 1.104 -9.228 1.00 88.75 492 SER A N 1
ATOM 3824 C CA . SER A 1 492 ? 13.922 1.683 -10.405 1.00 88.75 492 SER A CA 1
ATOM 3825 C C . SER A 1 492 ? 15.437 1.686 -10.238 1.00 88.75 492 SER A C 1
ATOM 3827 O O . SER A 1 492 ? 15.960 2.101 -9.204 1.00 88.75 492 SER A O 1
ATOM 3829 N N . HIS A 1 493 ? 16.148 1.223 -11.259 1.00 84.12 493 HIS A N 1
ATOM 3830 C CA . HIS A 1 493 ? 17.596 1.317 -11.325 1.00 84.12 493 HIS A CA 1
ATOM 3831 C C . HIS A 1 493 ? 18.013 2.557 -12.124 1.00 84.12 493 HIS A C 1
ATOM 3833 O O . HIS A 1 493 ? 17.828 2.594 -13.342 1.00 84.12 493 HIS A O 1
ATOM 3839 N N . ASP A 1 494 ? 18.627 3.527 -11.443 1.00 70.75 494 ASP A N 1
ATOM 3840 C CA . ASP A 1 494 ? 18.902 4.880 -11.955 1.00 70.75 494 ASP A CA 1
ATOM 3841 C C . ASP A 1 494 ? 19.681 4.916 -13.282 1.00 70.75 494 ASP A C 1
ATOM 3843 O O . ASP A 1 494 ? 19.459 5.794 -14.105 1.00 70.75 494 ASP A O 1
ATOM 3847 N N . VAL A 1 495 ? 20.591 3.961 -13.511 1.00 72.50 495 VAL A N 1
ATOM 3848 C CA . VAL A 1 495 ? 21.480 3.972 -14.691 1.00 72.50 495 VAL A CA 1
ATOM 3849 C C . VAL A 1 495 ? 20.902 3.201 -15.875 1.00 72.50 495 VAL A C 1
ATOM 3851 O O . VAL A 1 495 ? 21.116 3.575 -17.021 1.00 72.50 495 VAL A O 1
ATOM 3854 N N . SER A 1 496 ? 20.215 2.085 -15.621 1.00 71.62 496 SER A N 1
ATOM 3855 C CA . SER A 1 496 ? 19.730 1.203 -16.697 1.00 71.62 496 SER A CA 1
ATOM 3856 C C . SER A 1 496 ? 18.247 1.386 -17.005 1.00 71.62 496 SER A C 1
ATOM 3858 O O . SER A 1 496 ? 17.723 0.633 -17.825 1.00 71.62 496 SER A O 1
ATOM 3860 N N . LEU A 1 497 ? 17.564 2.300 -16.301 1.00 75.50 497 LEU A N 1
ATOM 3861 C CA . LEU A 1 497 ? 16.125 2.569 -16.422 1.00 75.50 497 LEU A CA 1
ATOM 3862 C C . LEU A 1 497 ? 15.308 1.271 -16.500 1.00 75.50 497 LEU A C 1
ATOM 3864 O O . LEU A 1 497 ? 14.432 1.073 -17.340 1.00 75.50 497 LEU A O 1
ATOM 3868 N N . SER A 1 498 ? 15.660 0.335 -15.619 1.00 84.06 498 SER A N 1
ATOM 3869 C CA . SER A 1 498 ? 15.063 -0.995 -15.509 1.00 84.06 498 SER A CA 1
ATOM 3870 C C . SER A 1 498 ? 14.472 -1.182 -14.116 1.00 84.06 498 SER A C 1
ATOM 3872 O O . SER A 1 498 ? 14.941 -0.572 -13.159 1.00 84.06 498 SER A O 1
ATOM 3874 N N . GLY A 1 499 ? 13.461 -2.040 -13.989 1.00 88.75 499 GLY A N 1
ATOM 3875 C CA . GLY A 1 499 ? 12.871 -2.389 -12.698 1.00 88.75 499 GLY A CA 1
ATOM 3876 C C . GLY A 1 499 ? 13.550 -3.612 -12.092 1.00 88.75 499 GLY A C 1
ATOM 3877 O O . GLY A 1 499 ? 13.323 -4.725 -12.559 1.00 88.75 499 GLY A O 1
ATOM 3878 N N . THR A 1 500 ? 14.366 -3.437 -11.058 1.00 91.69 500 THR A N 1
ATOM 3879 C CA . THR A 1 500 ? 15.058 -4.530 -10.361 1.00 91.69 500 THR A CA 1
ATOM 3880 C C . THR A 1 500 ? 14.156 -5.137 -9.288 1.00 91.69 500 THR A C 1
ATOM 3882 O O . THR A 1 500 ? 13.683 -4.446 -8.387 1.00 91.69 500 THR A O 1
ATOM 3885 N N . LEU A 1 501 ? 13.891 -6.440 -9.397 1.00 93.19 501 LEU A N 1
ATOM 3886 C CA . LEU A 1 501 ? 13.099 -7.211 -8.441 1.00 93.19 501 LEU A CA 1
ATOM 3887 C C . LEU A 1 501 ? 14.001 -7.689 -7.300 1.00 93.19 501 LEU A C 1
ATOM 3889 O O . LEU A 1 501 ? 14.933 -8.463 -7.526 1.00 93.19 501 LEU A O 1
ATOM 3893 N N . PHE A 1 502 ? 13.700 -7.270 -6.077 1.00 93.25 502 PHE A N 1
ATOM 3894 C CA . PHE A 1 502 ? 14.393 -7.692 -4.863 1.00 93.25 502 PHE A CA 1
ATOM 3895 C C . PHE A 1 502 ? 13.505 -8.584 -4.004 1.00 93.25 502 PHE A C 1
ATOM 3897 O O . PHE A 1 502 ? 12.324 -8.293 -3.822 1.00 93.25 502 PHE A O 1
ATOM 3904 N N . ASP A 1 503 ? 14.099 -9.631 -3.437 1.00 92.62 503 ASP A N 1
ATOM 3905 C CA . ASP A 1 503 ? 13.513 -10.385 -2.326 1.00 92.62 503 ASP A CA 1
ATOM 3906 C C . ASP A 1 503 ? 13.699 -9.607 -1.018 1.00 92.62 503 ASP A C 1
ATOM 3908 O O . ASP A 1 503 ? 14.814 -9.194 -0.698 1.00 92.62 503 ASP A O 1
ATOM 3912 N N . LEU A 1 504 ? 12.635 -9.427 -0.236 1.00 91.38 504 LEU A N 1
ATOM 3913 C CA . LEU A 1 504 ? 12.707 -8.724 1.047 1.00 91.38 504 LEU A CA 1
ATOM 3914 C C . LEU A 1 504 ? 13.367 -9.562 2.154 1.00 91.38 504 LEU A C 1
ATOM 3916 O O . LEU A 1 504 ? 13.930 -8.987 3.091 1.00 91.38 504 LEU A O 1
ATOM 3920 N N . GLY A 1 505 ? 13.355 -10.897 2.048 1.00 88.12 505 GLY A N 1
ATOM 3921 C CA . GLY A 1 505 ? 13.973 -11.790 3.035 1.00 88.12 505 GLY A CA 1
ATOM 3922 C C . GLY A 1 505 ? 15.498 -11.761 2.981 1.00 88.12 505 GLY A C 1
ATOM 3923 O O . GLY A 1 505 ? 16.173 -11.474 3.975 1.00 88.12 505 GLY A O 1
ATOM 3924 N N . THR A 1 506 ? 16.059 -11.968 1.793 1.00 88.75 506 THR A N 1
ATOM 3925 C CA . THR A 1 506 ? 17.510 -11.994 1.548 1.00 88.75 506 THR A CA 1
ATOM 3926 C C . THR A 1 506 ? 18.094 -10.658 1.097 1.00 88.75 506 THR A C 1
ATOM 3928 O O . THR A 1 506 ? 19.316 -10.514 1.100 1.00 88.75 506 THR A O 1
ATOM 3931 N N . LEU A 1 507 ? 17.256 -9.690 0.701 1.00 88.94 507 LEU A N 1
ATOM 3932 C CA . LEU A 1 507 ? 17.668 -8.431 0.056 1.00 88.94 507 LEU A CA 1
ATOM 3933 C C . LEU A 1 507 ? 18.500 -8.651 -1.213 1.00 88.94 507 LEU A C 1
ATOM 3935 O O . LEU A 1 507 ? 19.308 -7.805 -1.603 1.00 88.94 507 LEU A O 1
ATOM 3939 N N . SER A 1 508 ? 18.314 -9.805 -1.855 1.00 90.00 508 SER A N 1
ATOM 3940 C CA . SER A 1 508 ? 19.035 -10.173 -3.064 1.00 90.00 508 SER A CA 1
ATOM 3941 C C . SER A 1 508 ? 18.260 -9.775 -4.316 1.00 90.00 508 SER A C 1
ATOM 3943 O O . SER A 1 508 ? 17.032 -9.857 -4.376 1.00 90.00 508 SER A O 1
ATOM 3945 N N . HIS A 1 509 ? 19.003 -9.340 -5.332 1.00 91.06 509 HIS A N 1
ATOM 3946 C CA . HIS A 1 509 ? 18.464 -9.076 -6.658 1.00 91.06 509 HIS A CA 1
ATOM 3947 C C . HIS A 1 509 ? 18.028 -10.404 -7.298 1.00 91.06 509 HIS A C 1
ATOM 3949 O O . HIS A 1 509 ? 18.871 -11.265 -7.575 1.00 91.06 509 HIS A O 1
ATOM 3955 N N . LEU A 1 510 ? 16.726 -10.594 -7.517 1.00 90.06 510 LEU A N 1
ATOM 3956 C CA . LEU A 1 510 ? 16.149 -11.813 -8.085 1.00 90.06 510 LEU A CA 1
ATOM 3957 C C . LEU A 1 510 ? 16.188 -11.807 -9.613 1.00 90.06 510 LEU A C 1
ATOM 3959 O O . LEU A 1 510 ? 16.729 -12.746 -10.198 1.00 90.06 510 LEU A O 1
ATOM 3963 N N . ASP A 1 511 ? 15.628 -10.764 -10.226 1.00 89.62 511 ASP A N 1
ATOM 3964 C CA . ASP A 1 511 ? 15.450 -10.608 -11.674 1.00 89.62 511 ASP A CA 1
ATOM 3965 C C . ASP A 1 511 ? 15.261 -9.117 -12.032 1.00 89.62 511 ASP A C 1
ATOM 3967 O O . ASP A 1 511 ? 15.078 -8.278 -11.152 1.00 89.62 511 ASP A O 1
ATOM 3971 N N . THR A 1 512 ? 15.279 -8.767 -13.318 1.00 89.25 512 THR A N 1
ATOM 3972 C CA . THR A 1 512 ? 15.081 -7.399 -13.817 1.00 89.25 512 THR A CA 1
ATOM 3973 C C . THR A 1 512 ? 13.994 -7.347 -14.891 1.00 89.25 512 THR A C 1
ATOM 3975 O O . THR A 1 512 ? 14.065 -8.051 -15.903 1.00 89.25 512 THR A O 1
ATOM 3978 N N . PHE A 1 513 ? 13.018 -6.459 -14.710 1.00 88.00 513 PHE A N 1
ATOM 3979 C CA . PHE A 1 513 ? 12.055 -6.048 -15.730 1.00 88.00 513 PHE A CA 1
ATOM 3980 C C . PHE A 1 513 ? 12.683 -4.969 -16.621 1.00 88.00 513 PHE A C 1
ATOM 3982 O O . PHE A 1 513 ? 12.995 -3.864 -16.166 1.00 88.00 513 PHE A O 1
ATOM 3989 N N . ALA A 1 514 ? 12.887 -5.289 -17.897 1.00 85.06 514 ALA A N 1
ATOM 3990 C CA . ALA A 1 514 ? 13.476 -4.358 -18.857 1.00 85.06 514 ALA A CA 1
ATOM 3991 C C . ALA A 1 514 ? 12.507 -3.202 -19.156 1.00 85.06 514 ALA A C 1
ATOM 3993 O O . ALA A 1 514 ? 11.316 -3.431 -19.330 1.00 85.06 514 ALA A O 1
ATOM 3994 N N . ALA A 1 515 ? 13.002 -1.966 -19.249 1.00 78.44 515 ALA A N 1
ATOM 3995 C CA . ALA A 1 515 ? 12.201 -0.799 -19.647 1.00 78.44 515 ALA A CA 1
ATOM 3996 C C . ALA A 1 515 ? 10.945 -0.509 -18.793 1.00 78.44 515 ALA A C 1
ATOM 3998 O O . ALA A 1 515 ? 10.057 0.219 -19.237 1.00 78.44 515 ALA A O 1
ATOM 3999 N N . LEU A 1 516 ? 10.828 -1.067 -17.582 1.00 85.38 516 LEU A N 1
ATOM 4000 C CA . LEU A 1 516 ? 9.637 -0.869 -16.753 1.00 85.38 516 LEU A CA 1
ATOM 4001 C C . LEU A 1 516 ? 9.401 0.614 -16.385 1.00 85.38 516 LEU A C 1
ATOM 4003 O O . LEU A 1 516 ? 8.274 1.072 -16.588 1.00 85.38 516 LEU A O 1
ATOM 4007 N N . PRO A 1 517 ? 10.412 1.385 -15.922 1.00 85.25 517 PRO A N 1
ATOM 4008 C CA . PRO A 1 517 ? 10.286 2.833 -15.728 1.00 85.25 517 PRO A CA 1
ATOM 4009 C C . PRO A 1 517 ? 9.737 3.565 -16.957 1.00 85.25 517 PRO A C 1
ATOM 4011 O O . PRO A 1 517 ? 8.747 4.279 -16.840 1.00 85.25 517 PRO A O 1
ATOM 4014 N N . PHE A 1 518 ? 10.284 3.289 -18.144 1.00 78.38 518 PHE A N 1
ATOM 4015 C CA . PHE A 1 518 ? 9.827 3.874 -19.409 1.00 78.38 518 PHE A CA 1
ATOM 4016 C C . PHE A 1 518 ? 8.352 3.555 -19.716 1.00 78.38 518 PHE A C 1
ATOM 4018 O O . PHE A 1 518 ? 7.561 4.427 -20.085 1.00 78.38 518 PHE A O 1
ATOM 4025 N N . VAL A 1 519 ? 7.927 2.301 -19.514 1.00 79.19 519 VAL A N 1
ATOM 4026 C CA . VAL A 1 519 ? 6.518 1.905 -19.703 1.00 79.19 519 VAL A CA 1
ATOM 4027 C C . VAL A 1 519 ? 5.603 2.678 -18.752 1.00 79.19 519 VAL A C 1
ATOM 4029 O O . VAL A 1 519 ? 4.502 3.081 -19.145 1.00 79.19 519 VAL A O 1
ATOM 4032 N N . MET A 1 520 ? 6.061 2.884 -17.517 1.00 84.69 520 MET A N 1
ATOM 4033 C CA . MET A 1 520 ? 5.325 3.548 -16.447 1.00 84.69 520 MET A CA 1
ATOM 4034 C C . MET A 1 520 ? 5.302 5.078 -16.575 1.00 84.69 520 MET A C 1
ATOM 4036 O O . MET A 1 520 ? 4.298 5.675 -16.201 1.00 84.69 520 MET A O 1
ATOM 4040 N N . ALA A 1 521 ? 6.324 5.710 -17.156 1.00 78.88 521 ALA A N 1
ATOM 4041 C CA . ALA A 1 521 ? 6.429 7.167 -17.300 1.00 78.88 521 ALA A CA 1
ATOM 4042 C C . ALA A 1 521 ? 5.246 7.802 -18.036 1.00 78.88 521 ALA A C 1
ATOM 4044 O O . ALA A 1 521 ? 4.749 8.865 -17.672 1.00 78.88 521 ALA A O 1
ATOM 4045 N N . SER A 1 522 ? 4.746 7.110 -19.061 1.00 71.38 522 SER A N 1
ATOM 4046 C CA . SER A 1 522 ? 3.582 7.552 -19.838 1.00 71.38 522 SER A CA 1
ATOM 4047 C C . SER A 1 522 ? 2.240 7.347 -19.123 1.00 71.38 522 SER A C 1
ATOM 4049 O O . SER A 1 522 ? 1.201 7.762 -19.645 1.00 71.38 522 SER A O 1
ATOM 4051 N N . LYS A 1 523 ? 2.219 6.656 -17.973 1.00 78.00 523 LYS A N 1
ATOM 4052 C CA . LYS A 1 523 ? 0.982 6.295 -17.274 1.00 78.00 523 LYS A CA 1
ATOM 4053 C C . LYS A 1 523 ? 0.642 7.338 -16.233 1.00 78.00 523 LYS A C 1
ATOM 4055 O O . LYS A 1 523 ? 1.448 7.726 -15.393 1.00 78.00 523 LYS A O 1
ATOM 4060 N N . ARG A 1 524 ? -0.611 7.775 -16.280 1.00 61.09 524 ARG A N 1
ATOM 4061 C CA . ARG A 1 524 ? -1.170 8.643 -15.256 1.00 61.09 524 ARG A CA 1
ATOM 4062 C C . ARG A 1 524 ? -1.525 7.784 -14.055 1.00 61.09 524 ARG A C 1
ATOM 4064 O O . ARG A 1 524 ? -2.106 6.716 -14.216 1.00 61.09 524 ARG A O 1
ATOM 4071 N N . ASP A 1 525 ? -1.217 8.300 -12.871 1.00 64.50 525 ASP A N 1
ATOM 4072 C CA . ASP A 1 525 ? -1.635 7.717 -11.601 1.00 64.50 525 ASP A CA 1
ATOM 4073 C C . ASP A 1 525 ? -1.079 6.302 -11.322 1.00 64.50 525 ASP A C 1
ATOM 4075 O O . ASP A 1 525 ? -1.760 5.295 -11.466 1.00 64.50 525 ASP A O 1
ATOM 4079 N N . LEU A 1 526 ? 0.167 6.238 -10.840 1.00 70.81 526 LEU A N 1
ATOM 4080 C CA . LEU A 1 526 ? 0.888 5.003 -10.486 1.00 70.81 526 LEU A CA 1
ATOM 4081 C C . LEU A 1 526 ? 0.553 4.486 -9.072 1.00 70.81 526 LEU A C 1
ATOM 4083 O O . LEU A 1 526 ? 1.398 3.906 -8.383 1.00 70.81 526 LEU A O 1
ATOM 4087 N N . ARG A 1 527 ? -0.659 4.754 -8.568 1.00 72.31 527 ARG A N 1
ATOM 4088 C CA . ARG A 1 527 ? -1.034 4.366 -7.198 1.00 72.31 527 ARG A CA 1
ATOM 4089 C C . ARG A 1 527 ? -1.095 2.855 -7.027 1.00 72.31 527 ARG A C 1
ATOM 4091 O O . ARG A 1 527 ? -0.567 2.366 -6.028 1.00 72.31 527 ARG A O 1
ATOM 4098 N N . PHE A 1 528 ? -1.670 2.171 -8.010 1.00 79.25 528 PHE A N 1
ATOM 4099 C CA . PHE A 1 528 ? -1.845 0.726 -8.059 1.00 79.25 528 PHE A CA 1
ATOM 4100 C C . PHE A 1 528 ? -0.877 0.153 -9.098 1.00 79.25 528 PHE A C 1
ATOM 4102 O O . PHE A 1 528 ? -1.193 0.046 -10.283 1.00 79.25 528 PHE A O 1
ATOM 4109 N N . ALA A 1 529 ? 0.329 -0.174 -8.653 1.00 89.31 529 ALA A N 1
ATOM 4110 C CA . ALA A 1 529 ? 1.331 -0.836 -9.470 1.00 89.31 529 ALA A CA 1
ATOM 4111 C C . ALA A 1 529 ? 1.794 -2.074 -8.714 1.00 89.31 529 ALA A C 1
ATOM 4113 O O . ALA A 1 529 ? 2.407 -1.965 -7.649 1.00 89.31 529 ALA A O 1
ATOM 4114 N N . TYR A 1 530 ? 1.465 -3.243 -9.254 1.00 91.69 530 TYR A N 1
ATOM 4115 C CA . TYR A 1 530 ? 1.715 -4.510 -8.590 1.00 91.69 530 TYR A CA 1
ATOM 4116 C C . TYR A 1 530 ? 2.420 -5.499 -9.501 1.00 91.69 530 TYR A C 1
ATOM 4118 O O . TYR A 1 530 ? 2.208 -5.482 -10.707 1.00 91.69 530 TYR A O 1
ATOM 4126 N N . HIS A 1 531 ? 3.212 -6.400 -8.938 1.00 93.75 531 HIS A N 1
ATOM 4127 C CA . HIS A 1 531 ? 3.841 -7.482 -9.685 1.00 93.75 531 HIS A CA 1
ATOM 4128 C C . HIS A 1 531 ? 3.366 -8.850 -9.205 1.00 93.75 531 HIS A C 1
ATOM 4130 O O . HIS A 1 531 ? 2.968 -9.037 -8.053 1.00 93.75 531 HIS A O 1
ATOM 4136 N N . LEU A 1 532 ? 3.430 -9.821 -10.113 1.00 91.00 532 LEU A N 1
ATOM 4137 C CA . LEU A 1 532 ? 3.237 -11.229 -9.807 1.00 91.00 532 LEU A CA 1
ATOM 4138 C C . LEU A 1 532 ? 4.575 -11.947 -9.938 1.00 91.00 532 LEU A C 1
ATOM 4140 O O . LEU A 1 532 ? 4.974 -12.349 -11.036 1.00 91.00 532 LEU A O 1
ATOM 4144 N N . SER A 1 533 ? 5.276 -12.068 -8.809 1.00 87.00 533 SER A N 1
ATOM 4145 C CA . SER A 1 533 ? 6.631 -12.628 -8.749 1.00 87.00 533 SER A CA 1
ATOM 4146 C C . SER A 1 533 ? 7.528 -11.999 -9.830 1.00 87.00 533 SER A C 1
ATOM 4148 O O . SER A 1 533 ? 7.573 -10.778 -9.959 1.00 87.00 533 SER A O 1
ATOM 4150 N N . ASN A 1 534 ? 8.210 -12.811 -10.638 1.00 87.50 534 ASN A N 1
ATOM 4151 C CA . ASN A 1 534 ? 9.004 -12.369 -11.783 1.00 87.50 534 ASN A CA 1
ATOM 4152 C C . ASN A 1 534 ? 8.276 -12.542 -13.130 1.00 87.50 534 ASN A C 1
ATOM 4154 O O . ASN A 1 534 ? 8.925 -12.544 -14.167 1.00 87.50 534 ASN A O 1
ATOM 4158 N N . SER A 1 535 ? 6.957 -12.755 -13.141 1.00 88.69 535 SER A N 1
ATOM 4159 C CA . SER A 1 535 ? 6.219 -13.085 -14.372 1.00 88.69 535 SER A CA 1
ATOM 4160 C C . SER A 1 535 ? 5.654 -11.856 -15.075 1.00 88.69 535 SER A C 1
ATOM 4162 O O . SER A 1 535 ? 5.746 -11.745 -16.297 1.00 88.69 535 SER A O 1
ATOM 4164 N N . LEU A 1 536 ? 5.051 -10.932 -14.324 1.00 91.25 536 LEU A N 1
ATOM 4165 C CA . LEU A 1 536 ? 4.414 -9.741 -14.886 1.00 91.25 536 LEU A CA 1
ATOM 4166 C C . LEU A 1 536 ? 4.309 -8.601 -13.870 1.00 91.25 536 LEU A C 1
ATOM 4168 O O . LEU A 1 536 ? 4.353 -8.826 -12.659 1.00 91.25 536 LEU A O 1
ATOM 4172 N N . VAL A 1 537 ? 4.108 -7.390 -14.385 1.00 92.44 537 VAL A N 1
ATOM 4173 C CA . VAL A 1 537 ? 3.758 -6.177 -13.641 1.00 92.44 537 VAL A CA 1
ATOM 4174 C C . VAL A 1 537 ? 2.450 -5.627 -14.202 1.00 92.44 537 VAL A C 1
ATOM 4176 O O . VAL A 1 537 ? 2.302 -5.485 -15.412 1.00 92.44 537 VAL A O 1
ATOM 4179 N N . VAL A 1 538 ? 1.495 -5.309 -13.336 1.00 91.38 538 VAL A N 1
ATOM 4180 C CA . VAL A 1 538 ? 0.230 -4.662 -13.684 1.00 91.38 538 VAL A CA 1
ATOM 4181 C C . VAL A 1 538 ? 0.217 -3.253 -13.116 1.00 91.38 538 VAL A C 1
ATOM 4183 O O . VAL A 1 538 ? 0.357 -3.055 -11.911 1.00 91.38 538 VAL A O 1
ATOM 4186 N N . VAL A 1 539 ? 0.015 -2.276 -13.991 1.00 89.69 539 VAL A N 1
ATOM 4187 C CA . VAL A 1 539 ? -0.119 -0.862 -13.639 1.00 89.69 539 VAL A CA 1
ATOM 4188 C C . VAL A 1 539 ? -1.539 -0.437 -13.962 1.00 89.69 539 VAL A C 1
ATOM 4190 O O . VAL A 1 539 ? -1.979 -0.560 -15.106 1.00 89.69 539 VAL A O 1
ATOM 4193 N N . PHE A 1 540 ? -2.265 0.054 -12.966 1.00 85.44 540 PHE A N 1
ATOM 4194 C CA . PHE A 1 540 ? -3.638 0.500 -13.143 1.00 85.44 540 PHE A CA 1
ATOM 4195 C C . PHE A 1 540 ? -3.725 2.020 -13.144 1.00 85.44 540 PHE A C 1
ATOM 4197 O O . PHE A 1 540 ? -3.186 2.683 -12.265 1.00 85.44 540 PHE A O 1
ATOM 4204 N N . GLU A 1 541 ? -4.459 2.556 -14.109 1.00 80.56 541 GLU A N 1
ATOM 4205 C CA . GLU A 1 541 ? -4.724 3.984 -14.239 1.00 80.56 541 GLU A CA 1
ATOM 4206 C C . GLU A 1 541 ? -6.001 4.386 -13.481 1.00 80.56 541 GLU A C 1
ATOM 4208 O O . GLU A 1 541 ? -7.036 3.716 -13.559 1.00 80.56 541 GLU A O 1
ATOM 4213 N N . GLY A 1 542 ? -5.956 5.521 -12.778 1.00 64.06 542 GLY A N 1
ATOM 4214 C CA . GLY A 1 542 ? -7.097 6.084 -12.052 1.00 64.06 542 GLY A CA 1
ATOM 4215 C C . GLY A 1 542 ? -8.251 6.501 -12.966 1.00 64.06 542 GLY A C 1
ATOM 4216 O O . GLY A 1 542 ? -8.209 7.532 -13.633 1.00 64.06 542 GLY A O 1
ATOM 4217 N N . GLY A 1 543 ? -9.328 5.717 -12.980 1.00 58.75 543 GLY A N 1
ATOM 4218 C CA . GLY A 1 543 ? -10.455 5.897 -13.902 1.00 58.75 543 GLY A CA 1
ATOM 4219 C C . GLY A 1 543 ? -11.544 6.877 -13.451 1.00 58.75 543 GLY A C 1
ATOM 4220 O O . GLY A 1 543 ? -12.637 6.428 -13.119 1.00 58.75 543 GLY A O 1
ATOM 4221 N N . LYS A 1 544 ? -11.302 8.199 -13.485 1.00 54.84 544 LYS A N 1
ATOM 4222 C CA . LYS A 1 544 ? -12.379 9.210 -13.297 1.00 54.84 544 LYS A CA 1
ATOM 4223 C C . LYS A 1 544 ? -12.914 9.838 -14.593 1.00 54.84 544 LYS A C 1
ATOM 4225 O O . LYS A 1 544 ? -14.025 10.358 -14.582 1.00 54.84 544 LYS A O 1
ATOM 4230 N N . ILE A 1 545 ? -12.155 9.804 -15.689 1.00 55.25 545 ILE A N 1
ATOM 4231 C CA . ILE A 1 545 ? -12.471 10.514 -16.945 1.00 55.25 545 ILE A CA 1
ATOM 4232 C C . ILE A 1 545 ? -12.823 9.506 -18.054 1.00 55.25 545 ILE A C 1
ATOM 4234 O O . ILE A 1 545 ? -12.479 8.325 -17.974 1.00 55.25 545 ILE A O 1
ATOM 4238 N N . GLU A 1 546 ? -13.532 9.967 -19.084 1.00 45.28 546 GLU A N 1
ATOM 4239 C CA . GLU A 1 546 ? -13.795 9.229 -20.322 1.00 45.28 546 GLU A CA 1
ATOM 4240 C C . GLU A 1 546 ? -12.482 8.691 -20.932 1.00 45.28 546 GLU A C 1
ATOM 4242 O O . GLU A 1 546 ? -11.528 9.442 -21.121 1.00 45.28 546 GLU A O 1
ATOM 4247 N N . GLY A 1 547 ? -12.400 7.377 -21.177 1.00 54.38 547 GLY A N 1
ATOM 4248 C CA . GLY A 1 547 ? -11.203 6.706 -21.715 1.00 54.38 547 GLY A CA 1
ATOM 4249 C C . GLY A 1 547 ? -10.129 6.303 -20.688 1.00 54.38 547 GLY A C 1
ATOM 4250 O O . GLY A 1 547 ? -9.176 5.618 -21.059 1.00 54.38 547 GLY A O 1
ATOM 4251 N N . ALA A 1 548 ? -10.288 6.669 -19.410 1.00 67.00 548 ALA A N 1
ATOM 4252 C CA . ALA A 1 548 ? -9.390 6.274 -18.319 1.00 67.00 548 ALA A CA 1
ATOM 4253 C C . ALA A 1 548 ? -9.856 4.984 -17.610 1.00 67.00 548 ALA A C 1
ATOM 4255 O O . ALA A 1 548 ? -10.980 4.518 -17.806 1.00 67.00 548 ALA A O 1
ATOM 4256 N N . GLY A 1 549 ? -9.008 4.425 -16.737 1.00 77.25 549 GLY A N 1
ATOM 4257 C CA . GLY A 1 549 ? -9.309 3.187 -16.003 1.00 77.25 549 GLY A CA 1
ATOM 4258 C C . GLY A 1 549 ? -8.755 1.930 -16.672 1.00 77.25 549 GLY A C 1
ATOM 4259 O O . GLY A 1 549 ? -9.397 0.880 -16.647 1.00 77.25 549 GLY A O 1
ATOM 4260 N N . ASN A 1 550 ? -7.593 2.040 -17.311 1.00 86.81 550 ASN A N 1
ATOM 4261 C CA . ASN A 1 550 ? -6.939 0.930 -17.992 1.00 86.81 550 ASN A CA 1
ATOM 4262 C C . ASN A 1 550 ? -5.995 0.184 -17.043 1.00 86.81 550 ASN A C 1
ATOM 4264 O O . ASN A 1 550 ? -5.302 0.791 -16.230 1.00 86.81 550 ASN A O 1
ATOM 4268 N N . ALA A 1 551 ? -5.956 -1.137 -17.174 1.00 88.56 551 ALA A N 1
ATOM 4269 C CA . ALA A 1 551 ? -4.928 -1.998 -16.615 1.00 88.56 551 ALA A CA 1
ATOM 4270 C C . ALA A 1 551 ? -3.900 -2.290 -17.712 1.00 88.56 551 ALA A C 1
ATOM 4272 O O . ALA A 1 551 ? -4.230 -2.902 -18.731 1.00 88.56 551 ALA A O 1
ATOM 4273 N N . TYR A 1 552 ? -2.664 -1.849 -17.504 1.00 89.12 552 TYR A N 1
ATOM 4274 C CA . TYR A 1 552 ? -1.526 -2.135 -18.367 1.00 89.12 552 TYR A CA 1
ATOM 4275 C C . TYR A 1 552 ? -0.762 -3.312 -17.766 1.00 89.12 552 TYR A C 1
ATOM 4277 O O . TYR A 1 552 ? -0.188 -3.192 -16.687 1.00 89.12 552 TYR A O 1
ATOM 4285 N N . ILE A 1 553 ? -0.776 -4.451 -18.449 1.00 90.69 553 ILE A N 1
ATOM 4286 C CA . ILE A 1 553 ? -0.107 -5.679 -18.018 1.00 90.69 553 ILE A CA 1
ATOM 4287 C C . ILE A 1 553 ? 1.165 -5.812 -18.840 1.00 90.69 553 ILE A C 1
ATOM 4289 O O . ILE A 1 553 ? 1.110 -5.953 -20.059 1.00 90.69 553 ILE A O 1
ATOM 4293 N N . TYR A 1 554 ? 2.302 -5.748 -18.170 1.00 89.75 554 TYR A N 1
ATOM 4294 C CA . TYR A 1 554 ? 3.624 -5.881 -18.749 1.00 89.75 554 TYR A CA 1
ATOM 4295 C C . TYR A 1 554 ? 4.209 -7.240 -18.362 1.00 89.75 554 TYR A C 1
ATOM 4297 O O . TYR A 1 554 ? 4.343 -7.545 -17.178 1.00 89.75 554 TYR A O 1
ATOM 4305 N N . TYR A 1 555 ? 4.535 -8.065 -19.354 1.00 87.88 555 TYR A N 1
ATOM 4306 C CA . TYR A 1 555 ? 5.055 -9.412 -19.139 1.00 87.88 555 TYR A CA 1
ATOM 4307 C C . TYR A 1 555 ? 6.579 -9.419 -19.134 1.00 87.88 555 TYR A C 1
ATOM 4309 O O . TYR A 1 555 ? 7.217 -8.738 -19.936 1.00 87.88 555 TYR A O 1
ATOM 4317 N N . GLN A 1 556 ? 7.168 -10.239 -18.268 1.00 85.19 556 GLN A N 1
ATOM 4318 C CA . GLN A 1 556 ? 8.609 -10.434 -18.241 1.00 85.19 556 GLN A CA 1
ATOM 4319 C C . GLN A 1 556 ? 9.096 -11.063 -19.555 1.00 85.19 556 GLN A C 1
ATOM 4321 O O . GLN A 1 556 ? 8.514 -12.023 -20.061 1.00 85.19 556 GLN A O 1
ATOM 4326 N N . CYS A 1 557 ? 10.198 -10.543 -20.103 1.00 75.38 557 CYS A N 1
ATOM 4327 C CA . CYS A 1 557 ? 10.885 -11.190 -21.222 1.00 75.38 557 CYS A CA 1
ATOM 4328 C C . CYS A 1 557 ? 11.572 -12.481 -20.768 1.00 75.38 557 CYS A C 1
ATOM 4330 O O . CYS A 1 557 ? 12.379 -12.450 -19.834 1.00 75.38 557 CYS A O 1
ATOM 4332 N N . GLU A 1 558 ? 11.368 -13.570 -21.510 1.00 67.25 558 GLU A N 1
ATOM 4333 C CA . GLU A 1 558 ? 12.223 -14.753 -21.413 1.00 67.25 558 GLU A CA 1
ATOM 4334 C C . GLU A 1 558 ? 13.638 -14.423 -21.935 1.00 67.25 558 GLU A C 1
ATOM 4336 O O . GLU A 1 558 ? 13.825 -14.089 -23.108 1.00 67.25 558 GLU A O 1
ATOM 4341 N N . GLY A 1 559 ? 14.645 -14.499 -21.056 1.00 65.81 559 GLY A N 1
ATOM 4342 C CA . GLY A 1 559 ? 16.056 -14.245 -21.384 1.00 65.81 559 GLY A CA 1
ATOM 4343 C C . GLY A 1 559 ? 16.373 -12.795 -21.787 1.00 65.81 559 GLY A C 1
ATOM 4344 O O . GLY A 1 559 ? 15.716 -11.854 -21.337 1.00 65.81 559 GLY A O 1
ATOM 4345 N N . ASP A 1 560 ? 17.367 -12.630 -22.669 1.00 63.09 560 ASP A N 1
ATOM 4346 C CA . ASP A 1 560 ? 17.821 -11.339 -23.232 1.00 63.09 560 ASP A CA 1
ATOM 4347 C C . ASP A 1 560 ? 16.947 -10.866 -24.412 1.00 63.09 560 ASP A C 1
ATOM 4349 O O . ASP A 1 560 ? 17.405 -10.223 -25.361 1.00 63.09 560 ASP A O 1
ATOM 4353 N N . GLY A 1 561 ? 15.668 -11.244 -24.408 1.00 61.94 561 GLY A N 1
ATOM 4354 C CA . GLY A 1 561 ? 14.734 -10.916 -25.474 1.00 61.94 561 GLY A CA 1
ATOM 4355 C C . GLY A 1 561 ? 14.518 -9.407 -25.612 1.00 61.94 561 GLY A C 1
ATOM 4356 O O . GLY A 1 561 ? 14.102 -8.734 -24.672 1.00 61.94 561 GLY A O 1
ATOM 4357 N N . VAL A 1 562 ? 14.690 -8.891 -26.831 1.00 67.81 562 VAL A N 1
ATOM 4358 C CA . VAL A 1 562 ? 14.482 -7.472 -27.193 1.00 67.81 562 VAL A CA 1
ATOM 4359 C C . VAL A 1 562 ? 12.987 -7.124 -27.365 1.00 67.81 562 VAL A C 1
ATOM 4361 O O . VAL A 1 562 ? 12.625 -6.121 -27.977 1.00 67.81 562 VAL A O 1
ATOM 4364 N N . SER A 1 563 ? 12.074 -7.978 -26.891 1.00 72.38 563 SER A N 1
ATOM 4365 C CA . SER A 1 563 ? 10.638 -7.695 -26.917 1.00 72.38 563 SER A CA 1
ATOM 4366 C C . SER A 1 563 ? 9.862 -8.412 -25.820 1.00 72.38 563 SER A C 1
ATOM 4368 O O . SER A 1 563 ? 10.017 -9.626 -25.696 1.00 72.38 563 SER A O 1
ATOM 4370 N N . ALA A 1 564 ? 8.970 -7.697 -25.128 1.00 77.56 564 ALA A N 1
ATOM 4371 C CA . ALA A 1 564 ? 7.989 -8.265 -24.197 1.00 77.56 564 ALA A CA 1
ATOM 4372 C C . ALA A 1 564 ? 6.577 -8.233 -24.773 1.00 77.56 564 ALA A C 1
ATOM 4374 O O . ALA A 1 564 ? 6.237 -7.384 -25.602 1.00 77.56 564 ALA A O 1
ATOM 4375 N N . ALA A 1 565 ? 5.738 -9.144 -24.283 1.00 84.38 565 ALA A N 1
ATOM 4376 C CA . ALA A 1 565 ? 4.300 -9.024 -24.439 1.00 84.38 565 ALA A CA 1
ATOM 4377 C C . ALA A 1 565 ? 3.750 -7.931 -23.505 1.00 84.38 565 ALA A C 1
ATOM 4379 O O . ALA A 1 565 ? 4.257 -7.709 -22.406 1.00 84.38 565 ALA A O 1
ATOM 4380 N N . GLN A 1 566 ? 2.683 -7.271 -23.937 1.00 87.25 566 GLN A N 1
ATOM 4381 C CA . GLN A 1 566 ? 1.912 -6.331 -23.141 1.00 87.25 566 GLN A CA 1
ATOM 4382 C C . GLN A 1 566 ? 0.427 -6.502 -23.452 1.00 87.25 566 GLN A C 1
ATOM 4384 O O . GLN A 1 566 ? 0.049 -6.638 -24.613 1.00 87.25 566 GLN A O 1
ATOM 4389 N N . SER A 1 567 ? -0.424 -6.405 -22.438 1.00 87.19 567 SER A N 1
ATOM 4390 C CA . SER A 1 567 ? -1.874 -6.311 -22.609 1.00 87.19 567 SER A CA 1
ATOM 4391 C C . SER A 1 567 ? -2.388 -4.996 -22.037 1.00 87.19 567 SER A C 1
ATOM 4393 O O . SER A 1 567 ? -1.844 -4.472 -21.064 1.00 87.19 567 SER A O 1
ATOM 4395 N N . VAL A 1 568 ? -3.443 -4.453 -22.639 1.00 88.19 568 VAL A N 1
ATOM 4396 C CA . VAL A 1 568 ? -4.169 -3.297 -22.103 1.00 88.19 568 VAL A CA 1
ATOM 4397 C C . VAL A 1 568 ? -5.635 -3.673 -22.016 1.00 88.19 568 VAL A C 1
ATOM 4399 O O . VAL A 1 568 ? -6.240 -4.041 -23.020 1.00 88.19 568 VAL A O 1
ATOM 4402 N N . VAL A 1 569 ? -6.196 -3.612 -20.812 1.00 87.94 569 VAL A N 1
ATOM 4403 C CA . VAL A 1 569 ? -7.581 -4.011 -20.552 1.00 87.94 569 VAL A CA 1
ATOM 4404 C C . VAL A 1 569 ? -8.286 -2.903 -19.793 1.00 87.94 569 VAL A C 1
ATOM 4406 O O . VAL A 1 569 ? -7.819 -2.465 -18.745 1.00 87.94 569 VAL A O 1
ATOM 4409 N N . GLN A 1 570 ? -9.438 -2.464 -20.286 1.00 86.44 570 GLN A N 1
ATOM 4410 C CA . GLN A 1 570 ? -10.227 -1.458 -19.588 1.00 86.44 570 GLN A CA 1
ATOM 4411 C C . GLN A 1 570 ? -10.964 -2.086 -18.398 1.00 86.44 570 GLN A C 1
ATOM 4413 O O . GLN A 1 570 ? -11.890 -2.890 -18.562 1.00 86.44 570 GLN A O 1
ATOM 4418 N N . ILE A 1 571 ? -10.576 -1.692 -17.188 1.00 85.19 571 ILE A N 1
ATOM 4419 C CA . ILE A 1 571 ? -11.158 -2.201 -15.943 1.00 85.19 571 ILE A CA 1
ATOM 4420 C C . ILE A 1 571 ? -12.140 -1.212 -15.315 1.00 85.19 571 ILE A C 1
ATOM 4422 O O . ILE A 1 571 ? -13.178 -1.637 -14.826 1.00 85.19 571 ILE A O 1
ATOM 4426 N N . GLY A 1 572 ? -11.876 0.090 -15.399 1.00 80.62 572 GLY A N 1
ATOM 4427 C CA . GLY A 1 572 ? -12.658 1.141 -14.751 1.00 80.62 572 GLY A CA 1
ATOM 4428 C C . GLY A 1 572 ? -13.138 2.223 -15.716 1.00 80.62 572 GLY A C 1
ATOM 4429 O O . GLY A 1 572 ? -13.119 2.053 -16.938 1.00 80.62 572 GLY A O 1
ATOM 4430 N N . GLY A 1 573 ? -13.575 3.343 -15.139 1.00 77.56 573 GLY A N 1
ATOM 4431 C CA . GLY A 1 573 ? -14.067 4.513 -15.864 1.00 77.56 573 GLY A CA 1
ATOM 4432 C C . GLY A 1 573 ? -15.564 4.462 -16.200 1.00 77.56 573 GLY A C 1
ATOM 4433 O O . GLY A 1 573 ? -16.233 3.433 -16.072 1.00 77.56 573 GLY A O 1
ATOM 4434 N N . HIS A 1 574 ? -16.107 5.603 -16.637 1.00 78.25 574 HIS A N 1
ATOM 4435 C CA . HIS A 1 574 ? -17.526 5.781 -16.985 1.00 78.25 574 HIS A CA 1
ATOM 4436 C C . HIS A 1 574 ? -18.492 5.265 -15.897 1.00 78.25 574 HIS A C 1
ATOM 4438 O O . HIS A 1 574 ? -18.467 5.724 -14.759 1.00 78.25 574 HIS A O 1
ATOM 4444 N N . GLN A 1 575 ? -19.347 4.299 -16.260 1.00 78.00 575 GLN A N 1
ATOM 4445 C CA . GLN A 1 575 ? -20.373 3.697 -15.414 1.00 78.00 575 GLN A CA 1
ATOM 4446 C C . GLN A 1 575 ? -19.778 2.789 -14.333 1.00 78.00 575 GLN A C 1
ATOM 4448 O O . GLN A 1 575 ? -20.441 2.559 -13.330 1.00 78.00 575 GLN A O 1
ATOM 4453 N N . LYS A 1 576 ? -18.538 2.303 -14.497 1.00 82.75 576 LYS A N 1
ATOM 4454 C CA . LYS A 1 576 ? -17.851 1.456 -13.508 1.00 82.75 576 LYS A CA 1
ATOM 4455 C C . LYS A 1 576 ? -17.274 2.267 -12.341 1.00 82.75 576 LYS A C 1
ATOM 4457 O O . LYS A 1 576 ? -17.194 1.759 -11.226 1.00 82.75 576 LYS A O 1
ATOM 4462 N N . GLY A 1 577 ? -16.923 3.529 -12.602 1.00 80.69 577 GLY A N 1
ATOM 4463 C CA . GLY A 1 577 ? -16.284 4.433 -11.645 1.00 80.69 577 GLY A CA 1
ATOM 4464 C C . GLY A 1 577 ? -14.782 4.185 -11.469 1.00 80.69 577 GLY A C 1
ATOM 4465 O O . GLY A 1 577 ? -14.157 3.468 -12.260 1.00 80.69 577 GLY A O 1
ATOM 4466 N N . ALA A 1 578 ? -14.201 4.813 -10.447 1.00 79.38 578 ALA A N 1
ATOM 4467 C CA . ALA A 1 578 ? -12.774 4.701 -10.141 1.00 79.38 578 ALA A CA 1
ATOM 4468 C C . ALA A 1 578 ? -12.400 3.311 -9.591 1.00 79.38 578 ALA A C 1
ATOM 4470 O O . ALA A 1 578 ? -13.214 2.651 -8.944 1.00 79.38 578 ALA A O 1
ATOM 4471 N N . LEU A 1 579 ? -11.156 2.880 -9.836 1.00 82.50 579 LEU A N 1
ATOM 4472 C CA . LEU A 1 579 ? -10.581 1.698 -9.191 1.00 82.50 579 LEU A CA 1
ATOM 4473 C C . LEU A 1 579 ? -10.365 1.983 -7.704 1.00 82.50 579 LEU A C 1
ATOM 4475 O O . LEU A 1 579 ? -9.801 3.020 -7.349 1.00 82.50 579 LEU A O 1
ATOM 4479 N N . LEU A 1 580 ? -10.811 1.051 -6.869 1.00 80.69 580 LEU A N 1
ATOM 4480 C CA . LEU A 1 580 ? -10.695 1.123 -5.423 1.00 80.69 580 LEU A CA 1
ATOM 4481 C C . LEU A 1 580 ? -9.674 0.127 -4.895 1.00 80.69 580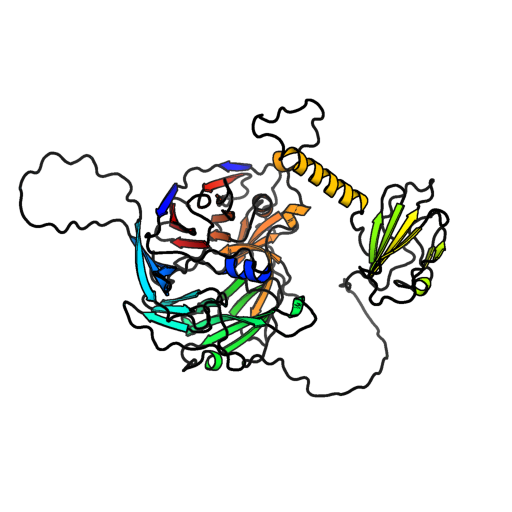 LEU A C 1
ATOM 4483 O O . LEU A 1 580 ? -8.806 0.558 -4.169 1.00 80.69 580 LEU A O 1
ATOM 4487 N N . GLY A 1 581 ? -9.731 -1.149 -5.280 1.00 84.81 581 GLY A N 1
ATOM 4488 C CA . GLY A 1 581 ? -8.809 -2.170 -4.769 1.00 84.81 581 GLY A CA 1
ATOM 4489 C C . GLY A 1 581 ? -8.667 -3.355 -5.714 1.00 84.81 581 GLY A C 1
ATOM 4490 O O . GLY A 1 581 ? -9.493 -3.532 -6.616 1.00 84.81 581 GLY A O 1
ATOM 4491 N N . VAL A 1 582 ? -7.627 -4.166 -5.523 1.00 89.19 582 VAL A N 1
ATOM 4492 C CA . VAL A 1 582 ? -7.338 -5.320 -6.389 1.00 89.19 582 VAL A CA 1
ATOM 4493 C C . VAL A 1 582 ? -6.913 -6.541 -5.583 1.00 89.19 582 VAL A C 1
ATOM 4495 O O . VAL A 1 582 ? -6.256 -6.425 -4.558 1.00 89.19 582 VAL A O 1
ATOM 4498 N N . SER A 1 583 ? -7.256 -7.731 -6.065 1.00 90.62 583 SER A N 1
ATOM 4499 C CA . SER A 1 583 ? -6.761 -8.990 -5.507 1.00 90.62 583 SER A CA 1
ATOM 4500 C C . SER A 1 583 ? -6.529 -10.038 -6.584 1.00 90.62 583 SER A C 1
ATOM 4502 O O . SER A 1 583 ? -7.188 -10.036 -7.621 1.00 90.62 583 SER A O 1
ATOM 4504 N N . TYR A 1 584 ? -5.594 -10.949 -6.344 1.00 91.12 584 TYR A N 1
ATOM 4505 C CA . TYR A 1 584 ? -5.252 -12.036 -7.251 1.00 91.12 584 TYR A CA 1
ATOM 4506 C C . TYR A 1 584 ? -5.441 -13.406 -6.592 1.00 91.12 584 TYR A C 1
ATOM 4508 O O . TYR A 1 584 ? -5.036 -13.638 -5.454 1.00 91.12 584 TYR A O 1
ATOM 4516 N N . PHE A 1 585 ? -6.023 -14.349 -7.329 1.00 88.62 585 PHE A N 1
ATOM 4517 C CA . PHE A 1 585 ? -6.237 -15.723 -6.884 1.00 88.62 585 PHE A CA 1
ATOM 4518 C C . PHE A 1 585 ? -5.440 -16.687 -7.756 1.00 88.62 585 PHE A C 1
ATOM 4520 O O . PHE A 1 585 ? -5.778 -16.917 -8.921 1.00 88.62 585 PHE A O 1
ATOM 4527 N N . HIS A 1 586 ? -4.394 -17.277 -7.173 1.00 85.00 586 HIS A N 1
ATOM 4528 C CA . HIS A 1 586 ? -3.475 -18.169 -7.883 1.00 85.00 586 HIS A CA 1
ATOM 4529 C C . HIS A 1 586 ? -4.151 -19.444 -8.388 1.00 85.00 586 HIS A C 1
ATOM 4531 O O . HIS A 1 586 ? -3.818 -19.922 -9.466 1.00 85.00 586 HIS A O 1
ATOM 4537 N N . SER A 1 587 ? -5.102 -19.994 -7.632 1.00 85.00 587 SER A N 1
ATOM 4538 C CA . SER A 1 587 ? -5.758 -21.271 -7.949 1.00 85.00 587 SER A CA 1
ATOM 4539 C C . SER A 1 587 ? -6.510 -21.264 -9.280 1.00 85.00 587 SER A C 1
ATOM 4541 O O . SER A 1 587 ? -6.588 -22.293 -9.951 1.00 85.00 587 SER A O 1
ATOM 4543 N N . LYS A 1 588 ? -7.067 -20.107 -9.654 1.00 83.69 588 LYS A N 1
ATOM 4544 C CA . LYS A 1 588 ? -7.849 -19.904 -10.880 1.00 83.69 588 LYS A CA 1
ATOM 4545 C C . LYS A 1 588 ? -7.232 -18.882 -11.835 1.00 83.69 588 LYS A C 1
ATOM 4547 O O . LYS A 1 588 ? -7.836 -18.587 -12.862 1.00 83.69 588 LYS A O 1
ATOM 4552 N N . HIS A 1 589 ? -6.065 -18.334 -11.501 1.00 87.06 589 HIS A N 1
ATOM 4553 C CA . HIS A 1 589 ? -5.412 -17.247 -12.235 1.00 87.06 589 HIS A CA 1
ATOM 4554 C C . HIS A 1 589 ? -6.345 -16.055 -12.509 1.00 87.06 589 HIS A C 1
ATOM 4556 O O . HIS A 1 589 ? -6.380 -15.512 -13.617 1.00 87.06 589 HIS A O 1
ATOM 4562 N N . LEU A 1 590 ? -7.117 -15.661 -11.491 1.00 89.62 590 LEU A N 1
ATOM 4563 C CA . LEU A 1 590 ? -8.088 -14.571 -11.581 1.00 89.62 590 LEU A CA 1
ATOM 4564 C C . LEU A 1 590 ? -7.548 -13.326 -10.893 1.00 89.62 590 LEU A C 1
ATOM 4566 O O . LEU A 1 590 ? -7.173 -13.379 -9.724 1.00 89.62 590 LEU A O 1
ATOM 4570 N N . LEU A 1 591 ? -7.568 -12.200 -11.598 1.00 91.44 591 LEU A N 1
ATOM 4571 C CA . LEU A 1 591 ? -7.354 -10.882 -11.012 1.00 91.44 591 LEU A CA 1
ATOM 4572 C C . LEU A 1 591 ? -8.715 -10.205 -10.861 1.00 91.44 591 LEU A C 1
ATOM 4574 O O . LEU A 1 591 ? -9.476 -10.098 -11.817 1.00 91.44 591 LEU A O 1
ATOM 4578 N N . VAL A 1 592 ? -9.020 -9.741 -9.663 1.00 92.06 592 VAL A N 1
ATOM 4579 C CA . VAL A 1 592 ? -10.285 -9.106 -9.316 1.00 92.06 592 VAL A CA 1
ATOM 4580 C C . VAL A 1 592 ? -10.011 -7.654 -8.977 1.00 92.06 592 VAL A C 1
ATOM 4582 O O . VAL A 1 592 ? -9.144 -7.359 -8.162 1.00 92.06 592 VAL A O 1
ATOM 4585 N N . ALA A 1 593 ? -10.755 -6.751 -9.599 1.00 91.00 593 ALA A N 1
ATOM 4586 C CA . ALA A 1 593 ? -10.673 -5.318 -9.384 1.00 91.00 593 ALA A CA 1
ATOM 4587 C C . ALA A 1 593 ? -12.024 -4.803 -8.876 1.00 91.00 593 ALA A C 1
ATOM 4589 O O . ALA A 1 593 ? -13.056 -4.987 -9.525 1.00 91.00 593 ALA A O 1
ATOM 4590 N N . LEU A 1 594 ? -12.021 -4.159 -7.713 1.00 89.25 594 LEU A N 1
ATOM 4591 C CA . LEU A 1 594 ? -13.185 -3.479 -7.158 1.00 89.25 594 LEU A CA 1
ATOM 4592 C C . LEU A 1 594 ? -13.218 -2.040 -7.670 1.00 89.25 594 LEU A C 1
ATOM 4594 O O . LEU A 1 594 ? -12.301 -1.266 -7.402 1.00 89.25 594 LEU A O 1
ATOM 4598 N N . CYS A 1 595 ? -14.279 -1.672 -8.377 1.00 87.25 595 CYS A N 1
ATOM 4599 C CA . CYS A 1 595 ? -14.565 -0.295 -8.771 1.00 87.25 595 CYS A CA 1
ATOM 4600 C C . CYS A 1 595 ? -15.762 0.247 -7.977 1.00 87.25 595 CYS A C 1
ATOM 4602 O O . CYS A 1 595 ? -16.500 -0.521 -7.361 1.00 87.25 595 CYS A O 1
ATOM 4604 N N . GLU A 1 596 ? -15.987 1.562 -8.018 1.00 82.69 596 GLU A N 1
ATOM 4605 C CA . GLU A 1 596 ? -17.074 2.219 -7.266 1.00 82.69 596 GLU A CA 1
ATOM 4606 C C . GLU A 1 596 ? -18.464 1.598 -7.505 1.00 82.69 596 GLU A C 1
ATOM 4608 O O . GLU A 1 596 ? -19.266 1.546 -6.575 1.00 82.69 596 GLU A O 1
ATOM 4613 N N . ASN A 1 597 ? -18.752 1.118 -8.723 1.00 84.88 597 ASN A N 1
ATOM 4614 C CA . ASN A 1 597 ? -20.083 0.616 -9.095 1.00 84.88 597 ASN A CA 1
ATOM 4615 C C . ASN A 1 597 ? -20.108 -0.866 -9.517 1.00 84.88 597 ASN A C 1
ATOM 4617 O O . ASN A 1 597 ? -21.182 -1.425 -9.755 1.00 84.88 597 ASN A O 1
ATOM 4621 N N . CYS A 1 598 ? -18.952 -1.516 -9.663 1.00 88.56 598 CYS A N 1
ATOM 4622 C CA . CYS A 1 598 ? -18.886 -2.898 -10.138 1.00 88.56 598 CYS A CA 1
ATOM 4623 C C . CYS A 1 598 ? -17.634 -3.633 -9.655 1.00 88.56 598 CYS A C 1
ATOM 4625 O O . CYS A 1 598 ? -16.604 -3.025 -9.372 1.00 88.56 598 CYS A O 1
ATOM 4627 N N . LEU A 1 599 ? -17.703 -4.960 -9.669 1.00 90.44 599 LEU A N 1
ATOM 4628 C CA . LEU A 1 599 ? -16.557 -5.849 -9.535 1.00 90.44 599 LEU A CA 1
ATOM 4629 C C . LEU A 1 599 ? -16.143 -6.349 -10.924 1.00 90.44 599 LEU A C 1
ATOM 4631 O O . LEU A 1 599 ? -16.972 -6.880 -11.663 1.00 90.44 599 LEU A O 1
ATOM 4635 N N . VAL A 1 600 ? -14.876 -6.200 -11.293 1.00 91.31 600 VAL A N 1
ATOM 4636 C CA . VAL A 1 600 ? -14.342 -6.679 -12.574 1.00 91.31 600 VAL A CA 1
ATOM 4637 C C . VAL A 1 600 ? -13.424 -7.865 -12.335 1.00 91.31 600 VAL A C 1
ATOM 4639 O O . VAL A 1 600 ? -12.484 -7.776 -11.554 1.00 91.31 600 VAL A O 1
ATOM 4642 N N . ILE A 1 601 ? -13.682 -8.972 -13.025 1.00 92.06 601 ILE A N 1
ATOM 4643 C CA . ILE A 1 601 ? -12.846 -10.172 -12.998 1.00 92.06 601 ILE A CA 1
ATOM 4644 C C . ILE A 1 601 ? -12.095 -10.256 -14.322 1.00 92.06 601 ILE A C 1
ATOM 4646 O O . ILE A 1 601 ? -12.707 -10.299 -15.391 1.00 92.06 601 ILE A O 1
ATOM 4650 N N . LEU A 1 602 ? -10.770 -10.280 -14.242 1.00 90.62 602 LEU A N 1
ATOM 4651 C CA . LEU A 1 602 ? -9.869 -10.550 -15.347 1.00 90.62 602 LEU A CA 1
ATOM 4652 C C . LEU A 1 602 ? -9.410 -12.007 -15.270 1.00 90.62 602 LEU A C 1
ATOM 4654 O O . LEU A 1 602 ? -9.046 -12.501 -14.200 1.00 90.62 602 LEU A O 1
ATOM 4658 N N . SER A 1 603 ? -9.412 -12.683 -16.414 1.00 87.31 603 SER A N 1
ATOM 4659 C CA . SER A 1 603 ? -8.970 -14.073 -16.542 1.00 87.31 603 SER A CA 1
ATOM 4660 C C . SER A 1 603 ? -7.983 -14.237 -17.697 1.00 87.31 603 SER A C 1
ATOM 4662 O O . SER A 1 603 ? -7.898 -13.368 -18.571 1.00 87.31 603 SER A O 1
ATOM 4664 N N . ASN A 1 604 ? -7.242 -15.350 -17.686 1.00 82.88 604 ASN A N 1
ATOM 4665 C CA . ASN A 1 604 ? -6.143 -15.648 -18.615 1.00 82.88 604 ASN A CA 1
ATOM 4666 C C . ASN A 1 604 ? -4.994 -14.626 -18.537 1.00 82.88 604 ASN A C 1
ATOM 4668 O O . ASN A 1 604 ? -4.499 -14.161 -19.565 1.00 82.88 604 ASN A O 1
ATOM 4672 N N . LEU A 1 605 ? -4.602 -14.242 -17.314 1.00 79.38 605 LEU A N 1
ATOM 4673 C CA . LEU A 1 605 ? -3.444 -13.366 -17.114 1.00 79.38 605 LEU A CA 1
ATOM 4674 C C . LEU A 1 605 ? -2.116 -14.066 -17.405 1.00 79.38 605 LEU A C 1
ATOM 4676 O O . LEU A 1 605 ? -1.205 -13.382 -17.855 1.00 79.38 605 LEU A O 1
ATOM 4680 N N . ILE A 1 606 ? -2.010 -15.370 -17.133 1.00 74.88 606 ILE A N 1
ATOM 4681 C CA . ILE A 1 606 ? -0.819 -16.211 -17.344 1.00 74.88 606 ILE A CA 1
ATOM 4682 C C . ILE A 1 606 ? -1.157 -17.300 -18.352 1.00 74.88 606 ILE A C 1
ATOM 4684 O O . ILE A 1 606 ? -2.292 -17.829 -18.257 1.00 74.88 606 ILE A O 1
#

Secondary structure (DSSP, 8-state):
-----B--TTS-----TT-EEEE----EEEEEEPPTTEEPPP--TTS-HHHHHHHHTT---EE-TTSTTEEEEEEEETTEEEEEEEEEEE--------------SS--S---SPPPEEEEEEEEEEPPPPTTTTS-PPPPEEEESSSSEEEEE-SSSEEEEEESSS-BPPPEE-EETTEE--EEEEEEEGGGTEEEEEEEEE---SSGGGSEEEEEEEEETTT-SSBSGGGEEEEEEESS-EEEEEEETTEEEEEESS--EEE-TTS------S---------------------PPPSEEEEE-SSEEEEEEE-SS---GGGS--EE-SSEEE-TTT-SSEEEBSS-EEEEEEEEEEETTTTEEEEEEEEPTT--PPPSSSB-TT---TT---PPPPPHHHHHHHHHHHHHHHHTTSS-S----------TT-S-GGGTT---HHHHTT-SEEEEEEEESSGGG-EEEEEEEEEEEE--EESPPP-EEEEEETTTTEEEEEETTT-BEEEEETTHHHHHHT-S-TTEEEEETTTEEEEE----STT--EEEEEEPPSTT-SEEEEEEEE-SSTTS--EEEEEEETTTTEEEEEESSEEEEEE---

Foldseek 3Di:
DFDALDDDPVQDQQDQVLFAAAADPLKDKDWFFDDPQWFADDQDPPDDPQVSLQQQLAQAWEDAQADFQKTWGWTDGPRWIWIKIKHWDQDDPPPPDDDDDDDDDDDDDPPDDPGDTDIDIDTFDTDDRDPCPPPPAAHKEWHHLHPFWIWIFPRQFWTWITGDPDDTDQIAGEDDPRGGWGWYWDDQDNVQQKTKIKTWDQDPDPDPLPRIKIKIFIFRPVQRDRYSLRRTPFIKIWSHDWNDWDAFPLKIKTKGLTDIAGAPSSRHRPDPDDDDDDDDDDDDDDDDDDDDDDFDDDQKAWADDQFKIKIKGAAPDDDDPVQQDKDDDQFWIAGNRQDNDIFGFQHGFDRVPKDWDQDPVRSMIMTMTTRDPVPSDDRQFGGHPVDARPRGTDGHDYDPVVVVVVVVVVVVVVVVPPPDDDDDDDDDDDDDPPDPCVVVLDDDLVLLLPDARWMWMWMGSDSVRIRIHDIFGWQAFAFAEHNGAQGWTWTQDSPSSWTFIAGPHVSHGDHIHHNSSVVRSPAADQSHWHDHRQFWIWGFHWAADVPHTKIKIWGGDDPSDSYTYIHIDRDDYDQQATWRYWHARPVQRWIWTHGSGIIMIMHPSD

Sequence (606 aa):
MSSNLHTDNTKLKHTFENYKLRLNESVTSTAYNLPNDLVIDKIDTQLGYKEFAKRVALNDLFVNQHRDLQMLFFARCSSELVAFTVDITDDITHSTHSTHDENATTQQQQQNQPRTPSPHYTPLLAFPPLLNADKAFDTPSAASLNSTQWALSDGSGRLFVCGGAGNAERAKELLYNGNLSPFFIHLYVPSLNTLVISTTLTLDSDDVTKKTQFDLLAVDLASASETLNDGVLWRLRTLDYPCLVDYVDGEWVVGSASGFCGVEKDGSIEGVAGAADGATDAEQTQKGEQANQRHPPAQYGWSQDDDTVTVSVKLDHIGEKNSYAPVIHTNQIKLPSLNPEFVPLYADVDPEESTWTLNRQLSLLEVDLSKKSQSHVRWVDLFDQSFTPPFGTVDETRSKEDLEEALQSMEKYTQEGLVDGTQEPQLRPGGLNDIPSLAKGEMDDSVDSSVGKTMVMARFRDVSELTAYPAHQLLSTPLPSYPSPHPSIVISHDVSLSGTLFDLGTLSHLDTFAALPFVMASKRDLRFAYHLSNSLVVVFEGGKIEGAGNAYIYYQCEGDGVSAAQSVVQIGGHQKGALLGVSYFHSKHLLVALCENCLVILSNLI